Protein AF-A0A6J2TCS2-F1 (afdb_monomer)

Secondary structure (DSSP, 8-state):
----------------HHHHHHHHHHHHHHHHHHHHHHHHHHHHHHHHHHHHHHHHHHHHHHHHHHHHHHHHHHH-HHHHHHHHTTSTTHHHHHHHHHHHHHHHHHHHHT-----SHHHHHHHHHHHHTGGGGGG-HHHHS--HHHHHHHHHHHHHHHHHHHHHHHHHHHHHHHHHHHHHHHHHHHHHHHHHHHHHHHHHHHHHHHHHHHHHHHHHHHHHHHHHHHHHHHHHHHHHHHHHHHHHHHHHHHHHHHHHHHHHHHHHHHHHHHHHHHHHHHHHHHHHHHHHHHHHHHHHHHHHHHHHHHHHHHHHHHHHHHHHHHHHHHHHHHHHHHHHHHHHHHHHHHHHHHHHHHHHHHHHHHHHHHTTSS---

InterPro domains:
  IPR042815 Dynein regulatory complex protein 10 [PTHR31598] (132-373)

pLDDT: mean 81.66, std 15.64, range [31.88, 98.12]

Mean predicted aligned error: 20.58 Å

Sequence (373 aa):
MDTNIDNAPTRPVRIDESQLAIINKKKQINKLEEMRLEQIGFSSTLCTQIDCVIHVLSESIERVKISLILPKLLENPRHLKEVLKGTKYEQGVSMVNDFMRRRDIIVKEKRPPLMDHGMIKIIDYFQRNYSIYQLFPKHLLRTSKSEITKERKLHQMYRENESLKASISELRAKLRSQKVTLRWKMAAKEAYIRKYDDDLAYKKWQNNVRIQNEIEKCSRVIRTNHKASLEKQQELEKELEKSRSEYEKETKQNLIAEREARAEKNKLLLQLQSLLKKYDNSIGEKMRENLRLEDDFNEAKKQFDDFMVFYHAEEAIYNDIVVKREEEERREQQRRIVVFMMNRAARKIQKYWRKWRKDQRKKNKRLKKGKKK

Solvent-accessible surface area (backbone atoms only — not comparable to full-atom values): 20535 Å² total; per-residue (Å²): 134,87,80,90,88,86,89,82,90,78,70,83,75,76,74,47,70,67,58,58,47,51,52,53,49,50,53,51,48,51,52,51,51,50,53,48,51,51,51,50,52,51,51,50,52,49,50,53,51,50,50,52,50,52,50,52,50,53,53,47,54,43,28,48,55,26,60,71,45,45,67,65,44,65,74,41,56,67,62,47,42,65,73,29,58,94,44,100,57,37,68,58,47,53,57,50,49,57,42,50,55,51,50,55,51,34,68,75,68,70,54,79,84,71,79,61,61,65,55,52,52,48,52,50,51,46,44,76,45,24,76,59,45,72,80,43,57,71,71,73,67,64,45,73,67,60,54,53,53,52,52,52,51,50,54,48,52,49,52,52,49,53,54,49,51,52,51,52,52,50,52,52,51,53,51,51,52,50,51,52,53,49,51,52,55,49,52,54,52,50,54,53,50,51,52,52,52,50,53,50,50,51,51,52,50,53,48,49,53,52,50,51,55,50,52,51,52,52,53,50,52,52,50,52,50,49,50,53,50,51,54,49,50,53,51,50,52,52,52,50,50,51,52,50,53,51,50,53,51,50,53,53,50,50,53,50,52,52,51,50,53,51,50,52,52,52,51,52,50,54,51,49,53,52,48,50,53,51,50,53,51,51,51,53,49,51,52,53,51,50,52,49,52,50,52,53,47,52,50,52,47,49,55,48,54,59,48,48,54,54,50,52,56,50,48,53,53,52,48,53,52,49,51,54,50,53,54,50,53,51,54,51,50,51,52,52,49,51,54,49,52,53,54,50,51,52,50,52,54,52,51,53,53,54,49,54,55,52,54,55,56,54,56,64,63,66,72,75,79,78,79,95,123

Foldseek 3Di:
DDDDDDDDDDDPPPPDVVNVVVVVVVVVVVVVVVVVVVVVVVVVVVVVVVVVVVVVVVLVVLLVLLVVCVVVCLVCLPVVCVLCPPHPLNVLSVLSVVVVVVVVVCVVVVPDDDPVPSVVVSSVSCSVVSVVSVSPVVSVPPDPVVVVVVVVVVVVVVVVVVVVVVVVVVVVVVVVVVVVVVVVVVVVVVVVVVVVVVVVVVVVVVVVVVVVVVVVVVVVVVVVVVVVVVVVVVVVVVVVVVVVVVVVVVVVVVVVVVVVVVVVVVVVVVVVVVVVVVVVVVVVVVVVVVVVVVVVVVVVVVVVVVVVVVVVVVVVVVVVVVVVVVVVVVVVVVVVVVVVVVVVVVVVVVVVVVVVVVVVVVVVVVVPPPDPD

Organism: Drosophila lebanonensis (NCBI:txid7225)

Radius of gyration: 120.65 Å; Cα contacts (8 Å, |Δi|>4): 51; chains: 1; bounding box: 313×104×280 Å

Structure (mmCIF, N/CA/C/O backbone):
data_AF-A0A6J2TCS2-F1
#
_entry.id   AF-A0A6J2TCS2-F1
#
loop_
_atom_site.group_PDB
_atom_site.id
_atom_site.type_symbol
_atom_site.label_atom_id
_atom_site.label_alt_id
_atom_site.label_comp_id
_atom_site.label_asym_id
_atom_site.label_entity_id
_atom_site.label_seq_id
_atom_site.pdbx_PDB_ins_code
_atom_site.Cartn_x
_atom_site.Cartn_y
_atom_site.Cartn_z
_atom_site.occupancy
_atom_site.B_iso_or_equiv
_atom_site.auth_seq_id
_atom_site.auth_comp_id
_atom_site.auth_asym_id
_atom_site.auth_atom_id
_atom_site.pdbx_PDB_model_num
ATOM 1 N N . MET A 1 1 ? 152.027 -12.206 -157.294 1.00 38.28 1 MET A N 1
ATOM 2 C CA . MET A 1 1 ? 152.847 -12.177 -156.074 1.00 38.28 1 MET A CA 1
ATOM 3 C C . MET A 1 1 ? 151.932 -12.650 -154.963 1.00 38.28 1 MET A C 1
ATOM 5 O O . MET A 1 1 ? 150.980 -11.947 -154.661 1.00 38.28 1 MET A O 1
ATOM 9 N N . ASP A 1 2 ? 151.905 -13.963 -154.736 1.00 34.62 2 ASP A N 1
ATOM 10 C CA . ASP A 1 2 ? 152.690 -14.631 -153.670 1.00 34.62 2 ASP A CA 1
ATOM 11 C C . ASP A 1 2 ? 151.965 -14.409 -152.328 1.00 34.62 2 ASP A C 1
ATOM 13 O O . ASP A 1 2 ? 151.666 -13.274 -151.993 1.00 34.62 2 ASP A O 1
ATOM 17 N N . THR A 1 3 ? 151.552 -15.384 -151.521 1.00 37.38 3 THR A N 1
ATOM 18 C CA . THR A 1 3 ? 151.943 -16.785 -151.340 1.00 37.38 3 THR A CA 1
ATOM 19 C C . THR A 1 3 ? 150.859 -17.494 -150.518 1.00 37.38 3 THR A C 1
ATOM 21 O O . THR A 1 3 ? 150.134 -16.878 -149.741 1.00 37.38 3 THR A O 1
ATOM 24 N N . ASN A 1 4 ? 150.809 -18.810 -150.693 1.00 39.09 4 ASN A N 1
ATOM 25 C CA . ASN A 1 4 ? 150.171 -19.812 -149.838 1.00 39.09 4 ASN A CA 1
ATOM 26 C C . ASN A 1 4 ? 150.715 -19.771 -148.388 1.00 39.09 4 ASN A C 1
ATOM 28 O O . ASN A 1 4 ? 151.843 -19.315 -148.212 1.00 39.09 4 ASN A O 1
ATOM 32 N N . ILE A 1 5 ? 149.963 -20.345 -147.426 1.00 39.22 5 ILE A N 1
ATOM 33 C CA . ILE A 1 5 ? 150.394 -21.166 -146.255 1.00 39.22 5 ILE A CA 1
ATOM 34 C C . ILE A 1 5 ? 149.458 -20.996 -145.022 1.00 39.22 5 ILE A C 1
ATOM 36 O O . ILE A 1 5 ? 149.350 -19.927 -144.431 1.00 39.22 5 ILE A O 1
ATOM 40 N N . ASP A 1 6 ? 148.864 -22.139 -144.650 1.00 37.38 6 ASP A N 1
ATOM 41 C CA . ASP A 1 6 ? 148.514 -22.660 -143.314 1.00 37.38 6 ASP A CA 1
ATOM 42 C C . ASP A 1 6 ? 147.153 -22.455 -142.600 1.00 37.38 6 ASP A C 1
ATOM 44 O O . ASP A 1 6 ? 146.841 -21.435 -141.998 1.00 37.38 6 ASP A O 1
ATOM 48 N N . ASN A 1 7 ? 146.457 -23.605 -142.526 1.00 34.31 7 ASN A N 1
ATOM 49 C CA . ASN A 1 7 ? 146.008 -24.314 -141.314 1.00 34.31 7 ASN A CA 1
ATOM 50 C C . ASN A 1 7 ? 144.874 -23.731 -140.452 1.00 34.31 7 ASN A C 1
ATOM 52 O O . ASN A 1 7 ? 145.098 -22.966 -139.524 1.00 34.31 7 ASN A O 1
ATOM 56 N N . ALA A 1 8 ? 143.671 -24.298 -140.598 1.00 34.56 8 ALA A N 1
ATOM 57 C CA . ALA A 1 8 ? 143.156 -25.364 -139.715 1.00 34.56 8 ALA A CA 1
ATOM 58 C C . ALA A 1 8 ? 141.609 -25.363 -139.667 1.00 34.56 8 ALA A C 1
ATOM 60 O O . ALA A 1 8 ? 140.982 -24.305 -139.620 1.00 34.56 8 ALA A O 1
ATOM 61 N N . PRO A 1 9 ? 140.965 -26.544 -139.655 1.00 39.66 9 PRO A N 1
ATOM 62 C CA . PRO A 1 9 ? 139.519 -26.675 -139.737 1.00 39.66 9 PRO A CA 1
ATOM 63 C C . PRO A 1 9 ? 138.885 -26.591 -138.343 1.00 39.66 9 PRO A C 1
ATOM 65 O O . PRO A 1 9 ? 138.974 -27.536 -137.561 1.00 39.66 9 PRO A O 1
ATOM 68 N N . THR A 1 10 ? 138.160 -25.518 -138.034 1.00 40.69 10 THR A N 1
ATOM 69 C CA . THR A 1 10 ? 137.244 -25.521 -136.883 1.00 40.69 10 THR A CA 1
ATOM 70 C C . THR A 1 10 ? 135.839 -25.803 -137.378 1.00 40.69 10 THR A C 1
ATOM 72 O O . THR A 1 10 ? 135.142 -24.939 -137.905 1.00 40.69 10 THR A O 1
ATOM 75 N N . ARG A 1 11 ? 135.470 -27.081 -137.231 1.00 37.56 11 ARG A N 1
ATOM 76 C CA . ARG A 1 11 ? 134.112 -27.627 -137.304 1.00 37.56 11 ARG A CA 1
ATOM 77 C C . ARG A 1 11 ? 133.047 -26.566 -136.987 1.00 37.56 11 ARG A C 1
ATOM 79 O O . ARG A 1 11 ? 133.141 -25.960 -135.917 1.00 37.56 11 ARG A O 1
ATOM 86 N N . PRO A 1 12 ? 131.975 -26.439 -137.793 1.00 42.00 12 PRO A N 1
ATOM 87 C CA . PRO A 1 12 ? 130.740 -25.875 -137.279 1.00 42.00 12 PRO A CA 1
ATOM 88 C C . PRO A 1 12 ? 130.348 -26.739 -136.082 1.00 42.00 12 PRO A C 1
ATOM 90 O O . PRO A 1 12 ? 130.055 -27.930 -136.219 1.00 42.00 12 PRO A O 1
ATOM 93 N N . VAL A 1 13 ? 130.459 -26.158 -134.888 1.00 44.19 13 VAL A N 1
ATOM 94 C CA . VAL A 1 13 ? 129.956 -26.754 -133.660 1.00 44.19 13 VAL A CA 1
ATOM 95 C C . VAL A 1 13 ? 128.488 -27.023 -133.940 1.00 44.19 13 VAL A C 1
ATOM 97 O O . VAL A 1 13 ? 127.697 -26.091 -134.066 1.00 44.19 13 VAL A O 1
ATOM 100 N N . ARG A 1 14 ? 128.151 -28.307 -134.123 1.00 43.56 14 ARG A N 1
ATOM 101 C CA . ARG A 1 14 ? 126.788 -28.814 -133.996 1.00 43.56 14 ARG A CA 1
ATOM 102 C C . ARG A 1 14 ? 126.303 -28.262 -132.665 1.00 43.56 14 ARG A C 1
ATOM 104 O O . ARG A 1 14 ? 126.691 -28.763 -131.612 1.00 43.56 14 ARG A O 1
ATOM 111 N N . ILE A 1 15 ? 125.526 -27.184 -132.718 1.00 45.22 15 ILE A N 1
ATOM 112 C CA . ILE A 1 15 ? 124.639 -26.833 -131.626 1.00 45.22 15 ILE A CA 1
ATOM 113 C C . ILE A 1 15 ? 123.673 -28.006 -131.607 1.00 45.22 15 ILE A C 1
ATOM 115 O O . ILE A 1 15 ? 122.798 -28.126 -132.459 1.00 45.22 15 ILE A O 1
ATOM 119 N N . ASP A 1 16 ? 123.984 -28.940 -130.719 1.00 52.41 16 ASP A N 1
ATOM 120 C CA . ASP A 1 16 ? 123.183 -30.097 -130.380 1.00 52.41 16 ASP A CA 1
ATOM 121 C C . ASP A 1 16 ? 121.724 -29.630 -130.246 1.00 52.41 16 ASP A C 1
ATOM 123 O O . ASP A 1 16 ? 121.475 -28.592 -129.625 1.00 52.41 16 ASP A O 1
ATOM 127 N N . GLU A 1 17 ? 120.757 -30.319 -130.862 1.00 56.66 17 GLU A N 1
ATOM 128 C CA . GLU A 1 17 ? 119.333 -29.919 -130.829 1.00 56.66 17 GLU A CA 1
ATOM 129 C C . GLU A 1 17 ? 118.846 -29.665 -129.388 1.00 56.66 17 GLU A C 1
ATOM 131 O O . GLU A 1 17 ? 117.967 -28.835 -129.152 1.00 56.66 17 GLU A O 1
ATOM 136 N N . SER A 1 18 ? 119.503 -30.300 -128.412 1.00 60.34 18 SER A N 1
ATOM 137 C CA . SER A 1 18 ? 119.367 -30.064 -126.976 1.00 60.34 18 SER A CA 1
ATOM 138 C C . SER A 1 18 ? 119.639 -28.606 -126.552 1.00 60.34 18 SER A C 1
ATOM 140 O O . SER A 1 18 ? 118.842 -28.020 -125.820 1.00 60.34 18 SER A O 1
ATOM 142 N N . GLN A 1 19 ? 120.710 -27.972 -127.035 1.00 58.16 19 GLN A N 1
ATOM 143 C CA . GLN A 1 19 ? 121.116 -26.601 -126.693 1.00 58.16 19 GLN A CA 1
ATOM 144 C C . GLN A 1 19 ? 120.183 -25.558 -127.329 1.00 58.16 19 GLN A C 1
ATOM 146 O O . GLN A 1 19 ? 119.772 -24.604 -126.662 1.00 58.16 19 GLN A O 1
ATOM 151 N N . LEU A 1 20 ? 119.773 -25.764 -128.588 1.00 59.03 20 LEU A N 1
ATOM 152 C CA . LEU A 1 20 ? 118.809 -24.885 -129.266 1.00 59.03 20 LEU A CA 1
ATOM 153 C C . LEU A 1 20 ? 117.414 -24.984 -128.620 1.00 59.03 20 LEU A C 1
ATOM 155 O O . LEU A 1 20 ? 116.731 -23.970 -128.444 1.00 59.03 20 LEU A O 1
ATOM 159 N N . ALA A 1 21 ? 117.018 -26.188 -128.188 1.00 61.88 21 ALA A N 1
ATOM 160 C CA . ALA A 1 21 ? 115.795 -26.411 -127.425 1.00 61.88 21 ALA A CA 1
ATOM 161 C C . ALA A 1 21 ? 115.840 -25.728 -126.050 1.00 61.88 21 ALA A C 1
ATOM 163 O O . ALA A 1 21 ? 114.853 -25.112 -125.657 1.00 61.88 21 ALA A O 1
ATOM 164 N N . ILE A 1 22 ? 116.973 -25.758 -125.336 1.00 69.06 22 ILE A N 1
ATOM 165 C CA . ILE A 1 22 ? 117.128 -25.068 -124.042 1.00 69.06 22 ILE A CA 1
ATOM 166 C C . ILE A 1 22 ? 117.019 -23.546 -124.205 1.00 69.06 22 ILE A C 1
ATOM 168 O O . ILE A 1 22 ? 116.343 -22.899 -123.403 1.00 69.06 22 ILE A O 1
ATOM 172 N N . ILE A 1 23 ? 117.627 -22.967 -125.247 1.00 67.06 23 ILE A N 1
ATOM 173 C CA . ILE A 1 23 ? 117.547 -21.522 -125.519 1.00 67.06 23 ILE A CA 1
ATOM 174 C C . ILE A 1 23 ? 116.112 -21.114 -125.879 1.00 67.06 23 ILE A C 1
ATOM 176 O O . ILE A 1 23 ? 115.595 -20.151 -125.309 1.00 67.06 23 ILE A O 1
ATOM 180 N N . ASN A 1 24 ? 115.432 -21.860 -126.756 1.00 67.50 24 ASN A N 1
ATOM 181 C CA . ASN A 1 24 ? 114.032 -21.583 -127.097 1.00 67.50 24 ASN A CA 1
ATOM 182 C C . ASN A 1 24 ? 113.097 -21.760 -125.897 1.00 67.50 24 ASN A C 1
ATOM 184 O O . ASN A 1 24 ? 112.219 -20.924 -125.687 1.00 67.50 24 ASN A O 1
ATOM 188 N N . LYS A 1 25 ? 113.325 -22.781 -125.063 1.00 71.44 25 LYS A N 1
ATOM 189 C CA . LYS A 1 25 ? 112.551 -23.015 -123.839 1.00 71.44 25 LYS A CA 1
ATOM 190 C C . LYS A 1 25 ? 112.771 -21.896 -122.820 1.00 71.44 25 LYS A C 1
ATOM 192 O O . LYS A 1 25 ? 111.797 -21.408 -122.263 1.00 71.44 25 LYS A O 1
ATOM 197 N N . LYS A 1 26 ? 114.006 -21.402 -122.647 1.00 69.94 26 LYS A N 1
ATOM 198 C CA . LYS A 1 26 ? 114.293 -20.200 -121.838 1.00 69.94 26 LYS A CA 1
ATOM 199 C C . LYS A 1 26 ? 113.588 -18.957 -122.379 1.00 69.94 26 LYS A C 1
ATOM 201 O O . LYS A 1 26 ? 113.020 -18.200 -121.604 1.00 69.94 26 LYS A O 1
ATOM 206 N N . LYS A 1 27 ? 113.577 -18.757 -123.699 1.00 69.81 27 LYS A N 1
ATOM 207 C CA . LYS A 1 27 ? 112.903 -17.610 -124.328 1.00 69.81 27 LYS A CA 1
ATOM 208 C C . LYS A 1 27 ? 111.380 -17.679 -124.162 1.00 69.81 27 LYS A C 1
ATOM 210 O O . LYS A 1 27 ? 110.745 -16.658 -123.919 1.00 69.81 27 LYS A O 1
ATOM 215 N N . GLN A 1 28 ? 110.804 -18.879 -124.243 1.00 73.19 28 GLN A N 1
ATOM 216 C CA . GLN A 1 28 ? 109.388 -19.130 -123.959 1.00 73.19 28 GLN A CA 1
ATOM 217 C C . GLN A 1 28 ? 109.043 -18.919 -122.486 1.00 73.19 28 GLN A C 1
ATOM 219 O O . GLN A 1 28 ? 108.016 -18.311 -122.207 1.00 73.19 28 GLN A O 1
ATOM 224 N N . ILE A 1 29 ? 109.893 -19.381 -121.562 1.00 73.25 29 ILE A N 1
ATOM 225 C CA . ILE A 1 29 ? 109.715 -19.175 -120.119 1.00 73.25 29 ILE A CA 1
ATOM 226 C C . ILE A 1 29 ? 109.760 -17.682 -119.793 1.00 73.25 29 ILE A C 1
ATOM 228 O O . ILE A 1 29 ? 108.823 -17.194 -119.175 1.00 73.25 29 ILE A O 1
ATOM 232 N N . ASN A 1 30 ? 110.753 -16.942 -120.297 1.00 72.38 30 ASN A N 1
ATOM 233 C CA . ASN A 1 30 ? 110.825 -15.494 -120.085 1.00 72.38 30 ASN A CA 1
ATOM 234 C C . ASN A 1 30 ? 109.586 -14.780 -120.638 1.00 72.38 30 ASN A C 1
ATOM 236 O O . ASN A 1 30 ? 109.021 -13.940 -119.955 1.00 72.38 30 ASN A O 1
ATOM 240 N N . LYS A 1 31 ? 109.106 -15.155 -121.832 1.00 73.06 31 LYS A N 1
ATOM 241 C CA . LYS A 1 31 ? 107.892 -14.563 -122.418 1.00 73.06 31 LYS A CA 1
ATOM 242 C C . LYS A 1 31 ? 106.623 -14.899 -121.619 1.00 73.06 31 LYS A C 1
ATOM 244 O O . LYS A 1 31 ? 105.722 -14.076 -121.517 1.00 73.06 31 LYS A O 1
ATOM 249 N N . LEU A 1 32 ? 106.540 -16.105 -121.054 1.00 70.69 32 LEU A N 1
ATOM 250 C CA . LEU A 1 32 ? 105.459 -16.514 -120.150 1.00 70.69 32 LEU A CA 1
ATOM 251 C C . LEU A 1 32 ? 105.514 -15.769 -118.815 1.00 70.69 32 LEU A C 1
ATOM 253 O O . LEU A 1 32 ? 104.467 -15.386 -118.302 1.00 70.69 32 LEU A O 1
ATOM 257 N N . GLU A 1 33 ? 106.706 -15.551 -118.262 1.00 71.12 33 GLU A N 1
ATOM 258 C CA . GLU A 1 33 ? 106.898 -14.752 -117.050 1.00 71.12 33 GLU A CA 1
ATOM 259 C C . GLU A 1 33 ? 106.541 -13.282 -117.281 1.00 71.12 33 GLU A C 1
ATOM 261 O O . GLU A 1 33 ? 105.854 -12.700 -116.447 1.00 71.12 33 GLU A O 1
ATOM 266 N N . GLU A 1 34 ? 106.902 -12.715 -118.433 1.00 67.75 34 GLU A N 1
ATOM 267 C CA . GLU A 1 34 ? 106.546 -11.348 -118.833 1.00 67.75 34 GLU A CA 1
ATOM 268 C C . GLU A 1 34 ? 105.023 -11.183 -118.975 1.00 67.75 34 GLU A C 1
ATOM 270 O O . GLU A 1 34 ? 104.438 -10.316 -118.330 1.00 67.75 34 GLU A O 1
ATOM 275 N N . MET A 1 35 ? 104.346 -12.093 -119.694 1.00 67.25 35 MET A N 1
ATOM 276 C CA . MET A 1 35 ? 102.876 -12.097 -119.792 1.00 67.25 35 MET A CA 1
ATOM 277 C C . MET A 1 35 ? 102.200 -12.281 -118.427 1.00 67.25 35 MET A C 1
ATOM 279 O O . MET A 1 35 ? 101.152 -11.693 -118.164 1.00 67.25 35 MET A O 1
ATOM 283 N N . ARG A 1 36 ? 102.779 -13.096 -117.537 1.00 66.06 36 ARG A N 1
ATOM 284 C CA . ARG A 1 36 ? 102.243 -13.314 -116.188 1.00 66.06 36 ARG A CA 1
ATOM 285 C C . ARG A 1 36 ? 102.426 -12.075 -115.306 1.00 66.06 36 ARG A C 1
ATOM 287 O O . ARG A 1 36 ? 101.512 -11.743 -114.557 1.00 66.06 36 ARG A O 1
ATOM 294 N N . LEU A 1 37 ? 103.558 -11.378 -115.410 1.00 64.31 37 LEU A N 1
ATOM 295 C CA . LEU A 1 37 ? 103.813 -10.095 -114.744 1.00 64.31 37 LEU A CA 1
ATOM 296 C C . LEU A 1 37 ? 102.866 -8.997 -115.248 1.00 64.31 37 LEU A C 1
ATOM 298 O O . LEU A 1 37 ? 102.300 -8.272 -114.431 1.00 64.31 37 LEU A O 1
ATOM 302 N N . GLU A 1 38 ? 102.611 -8.925 -116.556 1.00 64.75 38 GLU A N 1
ATOM 303 C CA . GLU A 1 38 ? 101.620 -8.010 -117.140 1.00 64.75 38 GLU A CA 1
ATOM 304 C C . GLU A 1 38 ? 100.191 -8.333 -116.681 1.00 64.75 38 GLU A C 1
ATOM 306 O O . GLU A 1 38 ? 99.438 -7.432 -116.314 1.00 64.75 38 GLU A O 1
ATOM 311 N N . GLN A 1 39 ? 99.815 -9.614 -116.619 1.00 63.88 39 GLN A N 1
ATOM 312 C CA . GLN A 1 39 ? 98.493 -10.043 -116.154 1.00 63.88 39 GLN A CA 1
ATOM 313 C C . GLN A 1 39 ? 98.288 -9.776 -114.653 1.00 63.88 39 GLN A C 1
ATOM 315 O O . GLN A 1 39 ? 97.198 -9.381 -114.235 1.00 63.88 39 GLN A O 1
ATOM 320 N N . ILE A 1 40 ? 99.340 -9.925 -113.839 1.00 63.78 40 ILE A N 1
ATOM 321 C CA . ILE A 1 40 ? 99.340 -9.541 -112.419 1.00 63.78 40 ILE A CA 1
ATOM 322 C C . ILE A 1 40 ? 99.253 -8.012 -112.274 1.00 63.78 40 ILE A C 1
ATOM 324 O O . ILE A 1 40 ? 98.509 -7.534 -111.418 1.00 63.78 40 ILE A O 1
ATOM 328 N N . GLY A 1 41 ? 99.933 -7.240 -113.130 1.00 59.91 41 GLY A N 1
ATOM 329 C CA . GLY A 1 41 ? 99.823 -5.777 -113.187 1.00 59.91 41 GLY A CA 1
ATOM 330 C C . GLY A 1 41 ? 98.435 -5.281 -113.621 1.00 59.91 41 GLY A C 1
ATOM 331 O O . GLY A 1 41 ? 97.907 -4.313 -113.074 1.00 59.91 41 GLY A O 1
ATOM 332 N N . PHE A 1 42 ? 97.785 -5.978 -114.552 1.00 63.47 42 PHE A N 1
ATOM 333 C CA . PHE A 1 42 ? 96.411 -5.686 -114.964 1.00 63.47 42 PHE A CA 1
ATOM 334 C C . PHE A 1 42 ? 95.389 -6.063 -113.876 1.00 63.47 42 PHE A C 1
ATOM 336 O O . PHE A 1 42 ? 94.448 -5.321 -113.603 1.00 63.47 42 PHE A O 1
ATOM 343 N N . SER A 1 43 ? 95.591 -7.189 -113.186 1.00 68.44 43 SER A N 1
ATOM 344 C CA . SER A 1 43 ? 94.721 -7.596 -112.077 1.00 68.44 43 SER A CA 1
ATOM 345 C C . SER A 1 43 ? 94.873 -6.690 -110.854 1.00 68.44 43 SER A C 1
ATOM 347 O O . SER A 1 43 ? 93.882 -6.421 -110.177 1.00 68.44 43 SER A O 1
ATOM 349 N N . SER A 1 44 ? 96.084 -6.214 -110.552 1.00 69.38 44 SER A N 1
ATOM 350 C CA . SER A 1 44 ? 96.308 -5.291 -109.436 1.00 69.38 44 SER A CA 1
ATOM 351 C C . SER A 1 44 ? 95.692 -3.922 -109.719 1.00 69.38 44 SER A C 1
ATOM 353 O O . SER A 1 44 ? 95.021 -3.366 -108.851 1.00 69.38 44 SER A O 1
ATOM 355 N N . THR A 1 45 ? 95.810 -3.414 -110.947 1.00 71.69 45 THR A N 1
ATOM 356 C CA . THR A 1 45 ? 95.151 -2.164 -111.357 1.00 71.69 45 THR A CA 1
ATOM 357 C C . THR A 1 45 ? 93.625 -2.280 -111.326 1.00 71.69 45 THR A C 1
ATOM 359 O O . THR A 1 45 ? 92.975 -1.372 -110.810 1.00 71.69 45 THR A O 1
ATOM 362 N N . LEU A 1 46 ? 93.047 -3.408 -111.755 1.00 71.38 46 LEU A N 1
ATOM 363 C CA . LEU A 1 46 ? 91.605 -3.665 -111.646 1.00 71.38 46 LEU A CA 1
ATOM 364 C C . LEU A 1 46 ? 91.126 -3.739 -110.183 1.00 71.38 46 LEU A C 1
ATOM 366 O O . LEU A 1 46 ? 90.122 -3.117 -109.843 1.00 71.38 46 LEU A O 1
ATOM 370 N N . CYS A 1 47 ? 91.846 -4.445 -109.300 1.00 76.06 47 CYS A N 1
ATOM 371 C CA . CYS A 1 47 ? 91.528 -4.470 -107.865 1.00 76.06 47 CYS A CA 1
ATOM 372 C C . CYS A 1 47 ? 91.568 -3.064 -107.259 1.00 76.06 47 CYS A C 1
ATOM 374 O O . CYS A 1 47 ? 90.636 -2.669 -106.567 1.00 76.06 47 CYS A O 1
ATOM 376 N N . THR A 1 48 ? 92.592 -2.276 -107.598 1.00 78.00 48 THR A N 1
ATOM 377 C CA . THR A 1 48 ? 92.713 -0.892 -107.114 1.00 78.00 48 THR A CA 1
ATOM 378 C C . THR A 1 48 ? 91.535 -0.035 -107.593 1.00 78.00 48 THR A C 1
ATOM 380 O O . THR A 1 48 ? 90.991 0.757 -106.829 1.00 78.00 48 THR A O 1
ATOM 383 N N . GLN A 1 49 ? 91.084 -0.219 -108.839 1.00 76.19 49 GLN A N 1
ATOM 384 C CA . GLN A 1 49 ? 89.911 0.476 -109.380 1.00 76.19 49 GLN A CA 1
ATOM 385 C C . GLN A 1 49 ? 88.608 0.072 -108.674 1.00 76.19 49 GLN A C 1
ATOM 387 O O . GLN A 1 49 ? 87.799 0.944 -108.355 1.00 76.19 49 GLN A O 1
ATOM 392 N N . ILE A 1 50 ? 88.402 -1.221 -108.397 1.00 80.25 50 ILE A N 1
ATOM 393 C CA . ILE A 1 50 ? 87.229 -1.714 -107.656 1.00 80.25 50 ILE A CA 1
ATOM 394 C C . ILE A 1 50 ? 87.228 -1.165 -106.226 1.00 80.25 50 ILE A C 1
ATOM 396 O O . ILE A 1 50 ? 86.195 -0.674 -105.769 1.00 80.25 50 ILE A O 1
ATOM 400 N N . ASP A 1 51 ? 88.376 -1.171 -105.550 1.00 79.94 51 ASP A N 1
ATOM 401 C CA . ASP A 1 51 ? 88.514 -0.615 -104.203 1.00 79.94 51 ASP A CA 1
ATOM 402 C C . ASP A 1 51 ? 88.213 0.889 -104.185 1.00 79.94 51 ASP A C 1
ATOM 404 O O . ASP A 1 51 ? 87.487 1.362 -103.306 1.00 79.94 51 ASP A O 1
ATOM 408 N N . CYS A 1 52 ? 88.665 1.643 -105.195 1.00 78.50 52 CYS A N 1
ATOM 409 C CA . CYS A 1 52 ? 88.290 3.049 -105.354 1.00 78.50 52 CYS A CA 1
ATOM 410 C C . CYS A 1 52 ? 86.768 3.230 -105.503 1.00 78.50 52 CYS A C 1
ATOM 412 O O . CYS A 1 52 ? 86.194 4.113 -104.863 1.00 78.50 52 CYS A O 1
ATOM 414 N N . VAL A 1 53 ? 86.094 2.395 -106.305 1.00 81.50 53 VAL A N 1
ATOM 415 C CA . VAL A 1 53 ? 84.632 2.465 -106.493 1.00 81.50 53 VAL A CA 1
ATOM 416 C C . VAL A 1 53 ? 83.883 2.106 -105.207 1.00 81.50 53 VAL A C 1
ATOM 418 O O . VAL A 1 53 ? 82.955 2.818 -104.823 1.00 81.50 53 VAL A O 1
ATOM 421 N N . ILE A 1 54 ? 84.290 1.047 -104.502 1.00 81.38 54 ILE A N 1
ATOM 422 C CA . ILE A 1 54 ? 83.689 0.647 -103.219 1.00 81.38 54 ILE A CA 1
ATOM 423 C C . ILE A 1 54 ? 83.879 1.743 -102.168 1.00 81.38 54 ILE A C 1
ATOM 425 O O . ILE A 1 54 ? 82.950 2.029 -101.405 1.00 81.38 54 ILE A O 1
ATOM 429 N N . HIS A 1 55 ? 85.048 2.386 -102.141 1.00 81.56 55 HIS A N 1
ATOM 430 C CA . HIS A 1 55 ? 85.319 3.493 -101.232 1.00 81.56 55 HIS A CA 1
ATOM 431 C C . HIS A 1 55 ? 84.393 4.684 -101.510 1.00 81.56 55 HIS A C 1
ATOM 433 O O . HIS A 1 55 ? 83.728 5.171 -100.594 1.00 81.56 55 HIS A O 1
ATOM 439 N N . VAL A 1 56 ? 84.252 5.080 -102.780 1.00 81.62 56 VAL A N 1
ATOM 440 C CA . VAL A 1 56 ? 83.345 6.163 -103.201 1.00 81.62 56 VAL A CA 1
ATOM 441 C C . VAL A 1 56 ? 81.883 5.830 -102.876 1.00 81.62 56 VAL A C 1
ATOM 443 O O . VAL A 1 56 ? 81.142 6.696 -102.406 1.00 81.62 56 VAL A O 1
ATOM 446 N N . LEU A 1 57 ? 81.447 4.582 -103.081 1.00 82.88 57 LEU A N 1
ATOM 447 C CA . LEU A 1 57 ? 80.087 4.141 -102.743 1.00 82.88 57 LEU A CA 1
ATOM 448 C C . LEU A 1 57 ? 79.837 4.150 -101.231 1.00 82.88 57 LEU A C 1
ATOM 450 O O . LEU A 1 57 ? 78.782 4.606 -100.787 1.00 82.88 57 LEU A O 1
ATOM 454 N N . SER A 1 58 ? 80.804 3.690 -100.439 1.00 82.00 58 SER A N 1
ATOM 455 C CA . SER A 1 58 ? 80.710 3.686 -98.976 1.00 82.00 58 SER A CA 1
ATOM 456 C C . SER A 1 58 ? 80.621 5.111 -98.431 1.00 82.00 58 SER A C 1
ATOM 458 O O . SER A 1 58 ? 79.714 5.418 -97.656 1.00 82.00 58 SER A O 1
ATOM 460 N N . GLU A 1 59 ? 81.479 6.009 -98.918 1.00 81.12 59 GLU A N 1
ATOM 461 C CA . GLU A 1 59 ? 81.441 7.428 -98.564 1.00 81.12 59 GLU A CA 1
ATOM 462 C C . GLU A 1 59 ? 80.111 8.079 -98.981 1.00 81.12 59 GLU A C 1
ATOM 464 O O . GLU A 1 59 ? 79.506 8.837 -98.219 1.00 81.12 59 GLU A O 1
ATOM 469 N N . SER A 1 60 ? 79.590 7.733 -100.162 1.00 80.56 60 SER A N 1
ATOM 470 C CA . SER A 1 60 ? 78.297 8.229 -100.648 1.00 80.56 60 SER A CA 1
ATOM 471 C C . SER A 1 60 ? 77.135 7.789 -99.754 1.00 80.56 60 SER A C 1
ATOM 473 O O . SER A 1 60 ? 76.273 8.604 -99.426 1.00 80.56 60 SER A O 1
ATOM 475 N N . ILE A 1 61 ? 77.120 6.534 -99.293 1.00 82.50 61 ILE A N 1
ATOM 476 C CA . ILE A 1 61 ? 76.103 6.027 -98.356 1.00 82.50 61 ILE A CA 1
ATOM 477 C C . ILE A 1 61 ? 76.143 6.806 -97.037 1.00 82.50 61 ILE A C 1
ATOM 479 O O . ILE A 1 61 ? 75.096 7.148 -96.480 1.00 82.50 61 ILE A O 1
ATOM 483 N N . GLU A 1 62 ? 77.332 7.110 -96.522 1.00 82.94 62 GLU A N 1
ATOM 484 C CA . GLU A 1 62 ? 77.483 7.871 -95.280 1.00 82.94 62 GLU A CA 1
ATO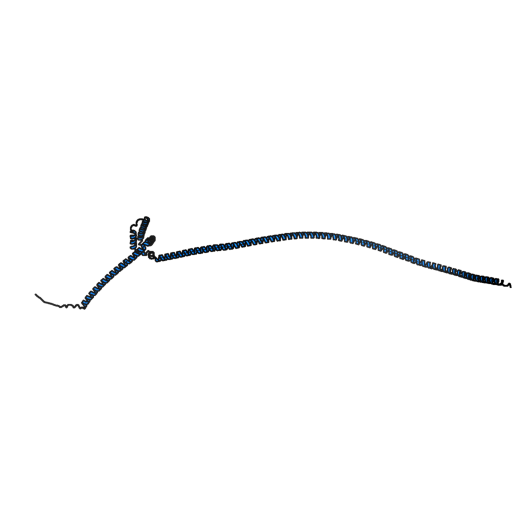M 485 C C . GLU A 1 62 ? 77.049 9.331 -95.424 1.00 82.94 62 GLU A C 1
ATOM 487 O O . GLU A 1 62 ? 76.336 9.851 -94.557 1.00 82.94 62 GLU A O 1
ATOM 492 N N . ARG A 1 63 ? 77.375 9.964 -96.555 1.00 82.56 63 ARG A N 1
ATOM 493 C CA . ARG A 1 63 ? 76.876 11.299 -96.916 1.00 82.56 63 ARG A CA 1
ATOM 494 C C . ARG A 1 63 ? 75.347 11.321 -97.030 1.00 82.56 63 ARG A C 1
ATOM 496 O O . ARG A 1 63 ? 74.708 12.249 -96.539 1.00 82.56 63 ARG A O 1
ATOM 503 N N . VAL A 1 64 ? 74.735 10.276 -97.590 1.00 82.50 64 VAL A N 1
ATOM 504 C CA . VAL A 1 64 ? 73.268 10.146 -97.650 1.00 82.50 64 VAL A CA 1
ATOM 505 C C . VAL A 1 64 ? 72.662 9.999 -96.250 1.00 82.50 64 VAL A C 1
ATOM 507 O O . VAL A 1 64 ? 71.667 10.659 -95.949 1.00 82.50 64 VAL A O 1
ATOM 510 N N . LYS A 1 65 ? 73.265 9.203 -95.355 1.00 80.31 65 LYS A N 1
ATOM 511 C CA . LYS A 1 65 ? 72.783 9.048 -93.966 1.00 80.31 65 LYS A CA 1
ATOM 512 C C . LYS A 1 65 ? 72.744 10.381 -93.219 1.00 80.31 65 LYS A C 1
ATOM 514 O O . LYS A 1 65 ? 71.727 10.686 -92.594 1.00 80.31 65 LYS A O 1
ATOM 519 N N . ILE A 1 66 ? 73.811 11.183 -93.291 1.00 82.31 66 ILE A N 1
ATOM 520 C CA . ILE A 1 66 ? 73.819 12.500 -92.637 1.00 82.31 66 ILE A CA 1
ATOM 521 C C . ILE A 1 66 ? 72.812 13.450 -93.297 1.00 82.31 66 ILE A C 1
ATOM 523 O O . ILE A 1 66 ? 72.074 14.125 -92.582 1.00 82.31 66 ILE A O 1
ATOM 527 N N . SER A 1 67 ? 72.687 13.441 -94.629 1.00 80.88 67 SER A N 1
ATOM 528 C CA . SER A 1 67 ? 71.700 14.255 -95.352 1.00 80.88 67 SER A CA 1
ATOM 529 C C . SER A 1 67 ? 70.252 13.918 -94.985 1.00 80.88 67 SER A C 1
ATOM 531 O O . SER A 1 67 ? 69.430 14.825 -94.900 1.00 80.88 67 SER A O 1
ATOM 533 N N . LEU A 1 68 ? 69.932 12.650 -94.710 1.00 79.38 68 LEU A N 1
ATOM 534 C CA . LEU A 1 68 ? 68.592 12.234 -94.275 1.00 79.38 68 LEU A CA 1
ATOM 535 C C . LEU A 1 68 ? 68.269 12.664 -92.837 1.00 79.38 68 LEU A C 1
ATOM 537 O O . LEU A 1 68 ? 67.108 12.906 -92.503 1.00 79.38 68 LEU A O 1
ATOM 541 N N . ILE A 1 69 ? 69.280 12.747 -91.971 1.00 80.56 69 ILE A N 1
ATOM 542 C CA . ILE A 1 69 ? 69.110 13.146 -90.569 1.00 80.56 69 ILE A CA 1
ATOM 543 C C . ILE A 1 69 ? 69.156 14.675 -90.418 1.00 80.56 69 ILE A C 1
ATOM 545 O O . ILE A 1 69 ? 68.504 15.214 -89.523 1.00 80.56 69 ILE A O 1
ATOM 549 N N . LEU A 1 70 ? 69.854 15.385 -91.312 1.00 78.50 70 LEU A N 1
ATOM 550 C CA . LEU A 1 70 ? 70.071 16.833 -91.258 1.00 78.50 70 LEU A CA 1
ATOM 551 C C . LEU A 1 70 ? 68.780 17.658 -91.062 1.00 78.50 70 LEU A C 1
ATOM 553 O O . LEU A 1 70 ? 68.776 18.481 -90.148 1.00 78.50 70 LEU A O 1
ATOM 557 N N . PRO A 1 71 ? 67.662 17.426 -91.784 1.00 77.50 71 PRO A N 1
ATOM 558 C CA . PRO A 1 71 ? 66.414 18.154 -91.535 1.00 77.50 71 PRO A CA 1
ATOM 559 C C . PRO A 1 71 ? 65.915 18.017 -90.088 1.00 77.50 71 PRO A C 1
ATOM 561 O O . PRO A 1 71 ? 65.540 19.007 -89.465 1.00 77.50 71 PRO A O 1
ATOM 564 N N . LYS A 1 72 ? 66.003 16.811 -89.510 1.00 74.44 72 LYS A N 1
ATOM 565 C CA . LYS A 1 72 ? 65.572 16.525 -88.129 1.00 74.44 72 LYS A CA 1
ATOM 566 C C . LYS A 1 72 ? 66.501 17.141 -87.081 1.00 74.44 72 LYS A C 1
ATOM 568 O O . LYS A 1 72 ? 66.061 17.461 -85.979 1.00 74.44 72 LYS A O 1
ATOM 573 N N . LEU A 1 73 ? 67.786 17.309 -87.402 1.00 75.56 73 LEU A N 1
ATOM 574 C CA . LEU A 1 73 ? 68.730 18.025 -86.535 1.00 75.56 73 LEU A CA 1
ATOM 575 C C . LEU A 1 73 ? 68.434 19.527 -86.511 1.00 75.56 73 LEU A C 1
ATOM 577 O O . LEU A 1 73 ? 68.561 20.164 -85.466 1.00 75.56 73 LEU A O 1
ATOM 581 N N . LEU A 1 74 ? 68.003 20.082 -87.646 1.00 74.25 74 LEU A N 1
ATOM 582 C CA . LEU A 1 74 ? 67.641 21.494 -87.776 1.00 74.25 74 LEU A CA 1
ATOM 583 C C . LEU A 1 74 ? 66.298 21.842 -87.109 1.00 74.25 74 LEU A C 1
ATOM 585 O O . LEU A 1 74 ? 66.096 23.002 -86.755 1.00 74.25 74 LEU A O 1
ATOM 589 N N . GLU A 1 75 ? 65.410 20.867 -86.876 1.00 76.25 75 GLU A N 1
ATOM 590 C CA . GLU A 1 75 ? 64.184 21.052 -86.076 1.00 76.25 75 GLU A CA 1
ATOM 591 C C . GLU A 1 75 ? 64.487 21.355 -84.599 1.00 76.25 75 GLU A C 1
ATOM 593 O O . GLU A 1 75 ? 63.772 22.131 -83.969 1.00 76.25 75 GLU A O 1
ATOM 598 N N . ASN A 1 76 ? 65.564 20.783 -84.043 1.00 76.12 76 ASN A N 1
ATOM 599 C CA . ASN A 1 76 ? 65.935 20.929 -82.632 1.00 76.12 76 ASN A CA 1
ATOM 600 C C . ASN A 1 76 ? 67.388 21.422 -82.461 1.00 76.12 76 ASN A C 1
ATOM 602 O O . ASN A 1 76 ? 68.247 20.683 -81.966 1.00 76.12 76 ASN A O 1
ATOM 606 N N . PRO A 1 77 ? 67.678 22.700 -82.778 1.00 71.81 77 PRO A N 1
ATOM 607 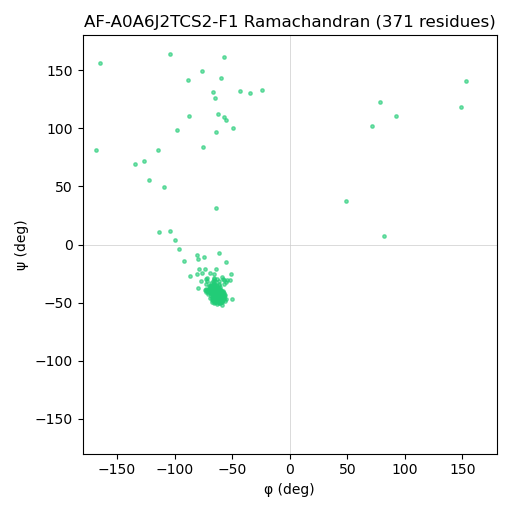C CA . PRO A 1 77 ? 69.040 23.247 -82.755 1.00 71.81 77 PRO A CA 1
ATOM 608 C C . PRO A 1 77 ? 69.676 23.267 -81.353 1.00 71.81 77 PRO A C 1
ATOM 610 O O . PRO A 1 77 ? 70.899 23.286 -81.224 1.00 71.81 77 PRO A O 1
ATOM 613 N N . ARG A 1 78 ? 68.865 23.225 -80.284 1.00 74.19 78 ARG A N 1
ATOM 614 C CA . ARG A 1 78 ? 69.348 23.133 -78.894 1.00 74.19 78 ARG A CA 1
ATOM 615 C C . ARG A 1 78 ? 70.009 21.785 -78.606 1.00 74.19 78 ARG A C 1
ATOM 617 O O . ARG A 1 78 ? 71.114 21.759 -78.078 1.00 74.19 78 ARG A O 1
ATOM 624 N N . HIS A 1 79 ? 69.369 20.693 -79.023 1.00 75.12 79 HIS A N 1
ATOM 625 C CA . HIS A 1 79 ? 69.910 19.347 -78.853 1.00 75.12 79 HIS A CA 1
ATOM 626 C C . HIS A 1 79 ? 71.172 19.146 -79.705 1.00 75.12 79 HIS A C 1
ATOM 628 O O . HIS A 1 79 ? 72.158 18.582 -79.240 1.00 75.12 79 HIS A O 1
ATOM 634 N N . LEU A 1 80 ? 71.180 19.697 -80.924 1.00 76.50 80 LEU A N 1
ATOM 635 C CA . LEU A 1 80 ? 72.359 19.713 -81.791 1.00 76.50 80 LEU A CA 1
ATOM 636 C C . LEU A 1 80 ? 73.550 20.425 -81.126 1.00 76.50 80 LEU A C 1
ATOM 638 O O . LEU A 1 80 ? 74.666 19.914 -81.151 1.00 76.50 80 LEU A O 1
ATOM 642 N N . LYS A 1 81 ? 73.313 21.581 -80.490 1.00 77.69 81 LYS A N 1
ATOM 643 C CA . LYS A 1 81 ? 74.344 22.323 -79.751 1.00 77.69 81 LYS A CA 1
ATOM 644 C C . LYS A 1 81 ? 74.879 21.538 -78.554 1.00 77.69 81 LYS A C 1
ATOM 646 O O . LYS A 1 81 ? 76.081 21.561 -78.332 1.00 77.69 81 LYS A O 1
ATOM 651 N N . GLU A 1 82 ? 74.023 20.861 -77.792 1.00 78.44 82 GLU A N 1
ATOM 652 C CA . GLU A 1 82 ? 74.447 20.050 -76.641 1.00 78.44 82 GLU A CA 1
ATOM 653 C C . GLU A 1 82 ? 75.344 18.881 -77.049 1.00 78.44 82 GLU A C 1
ATOM 655 O O . GLU A 1 82 ? 76.356 18.640 -76.401 1.00 78.44 82 GLU A O 1
ATOM 660 N N . VAL A 1 83 ? 74.998 18.188 -78.138 1.00 77.75 83 VAL A N 1
ATOM 661 C CA . VAL A 1 83 ? 75.732 16.998 -78.597 1.00 77.75 83 VAL A CA 1
ATOM 662 C C . VAL A 1 83 ? 77.045 17.360 -79.302 1.00 77.75 83 VAL A C 1
ATOM 664 O O . VAL A 1 83 ? 78.007 16.601 -79.224 1.00 77.75 83 VAL A O 1
ATOM 667 N N . LEU A 1 84 ? 77.112 18.511 -79.982 1.00 74.75 84 LEU A N 1
ATOM 668 C CA . LEU A 1 84 ? 78.307 18.931 -80.726 1.00 74.75 84 LEU A CA 1
ATOM 669 C C . LEU A 1 84 ? 79.290 19.797 -79.917 1.00 74.75 84 LEU A C 1
ATOM 671 O O . LEU A 1 84 ? 80.429 19.973 -80.357 1.00 74.75 84 LEU A O 1
ATOM 675 N N . LYS A 1 85 ? 78.891 20.330 -78.755 1.00 75.50 85 LYS A N 1
ATOM 676 C CA . LYS A 1 85 ? 79.752 21.156 -77.890 1.00 75.50 85 LYS A CA 1
ATOM 677 C C . LYS A 1 85 ? 80.922 20.331 -77.340 1.00 75.50 85 LYS A C 1
ATOM 679 O O . LYS A 1 85 ? 80.701 19.292 -76.726 1.00 75.50 85 LYS A O 1
ATOM 684 N N . GLY A 1 86 ? 82.157 20.800 -77.541 1.00 70.12 86 GLY A N 1
ATOM 685 C CA . GLY A 1 86 ? 83.368 20.075 -77.127 1.00 70.12 86 GLY A CA 1
ATOM 686 C C . GLY A 1 86 ? 83.829 18.985 -78.104 1.00 70.12 86 GLY A C 1
ATOM 687 O O . GLY A 1 86 ? 84.762 18.246 -77.799 1.00 70.12 86 GLY A O 1
ATOM 688 N N . THR A 1 87 ? 83.208 18.885 -79.285 1.00 80.50 87 THR A N 1
ATOM 689 C CA . THR A 1 87 ? 83.671 18.018 -80.380 1.00 80.50 87 THR A CA 1
ATOM 690 C C . THR A 1 87 ? 84.356 18.836 -81.475 1.00 80.50 87 THR A C 1
ATOM 692 O O . THR A 1 87 ? 84.141 20.040 -81.601 1.00 80.50 87 THR A O 1
ATOM 695 N N . LYS A 1 88 ? 85.114 18.173 -82.356 1.00 77.56 88 LYS A N 1
ATOM 696 C CA . LYS A 1 88 ? 85.748 18.808 -83.530 1.00 77.56 88 LYS A CA 1
ATOM 697 C C . LYS A 1 88 ? 84.764 19.425 -84.544 1.00 77.56 88 LYS A C 1
ATOM 699 O O . LYS A 1 88 ? 85.194 20.097 -85.474 1.00 77.56 88 LYS A O 1
ATOM 704 N N . TYR A 1 89 ? 83.457 19.211 -84.372 1.00 77.94 89 TYR A N 1
ATOM 705 C CA . TYR A 1 89 ? 82.397 19.677 -85.272 1.00 77.94 89 TYR A CA 1
ATOM 706 C C . TYR A 1 89 ? 81.619 20.888 -84.727 1.00 77.94 89 TYR A C 1
ATOM 708 O O . TYR A 1 89 ? 80.580 21.261 -85.275 1.00 77.94 89 TYR A O 1
ATOM 716 N N . GLU A 1 90 ? 82.106 21.524 -83.657 1.00 76.31 90 GLU A N 1
ATOM 717 C CA . GLU A 1 90 ? 81.467 22.683 -83.017 1.00 76.31 90 GLU A CA 1
ATOM 718 C C . GLU A 1 90 ? 81.259 23.867 -83.981 1.00 76.31 90 GLU A C 1
ATOM 720 O O . GLU A 1 90 ? 80.264 24.588 -83.887 1.00 76.31 90 GLU A O 1
ATOM 725 N N . GLN A 1 91 ? 82.121 24.012 -84.993 1.00 76.88 91 GLN A N 1
ATOM 726 C CA . GLN A 1 91 ? 81.972 25.019 -86.048 1.00 76.88 91 GLN A CA 1
ATOM 727 C C . GLN A 1 91 ? 80.629 24.895 -86.799 1.00 76.88 91 GLN A C 1
ATOM 729 O O . GLN A 1 91 ? 80.020 25.909 -87.151 1.00 76.88 91 GLN A O 1
ATOM 734 N N . GLY A 1 92 ? 80.112 23.672 -86.970 1.00 73.56 92 GLY A N 1
ATOM 735 C CA . GLY A 1 92 ? 78.799 23.425 -87.572 1.00 73.56 92 GLY A CA 1
ATOM 736 C C . GLY A 1 92 ? 77.642 24.023 -86.765 1.00 73.56 92 GLY A C 1
ATOM 737 O O . GLY A 1 92 ? 76.650 24.463 -87.343 1.00 73.56 92 GLY A O 1
ATOM 738 N N . VAL A 1 93 ? 77.782 24.134 -85.439 1.00 76.44 93 VAL A N 1
ATOM 739 C CA . VAL A 1 93 ? 76.773 24.752 -84.562 1.00 76.44 93 VAL A CA 1
ATOM 740 C C . VAL A 1 93 ? 76.685 26.258 -84.799 1.00 76.44 93 VAL A C 1
ATOM 742 O O . VAL A 1 93 ? 75.584 26.808 -84.801 1.00 76.44 93 VAL A O 1
ATOM 745 N N . SER A 1 94 ? 77.818 26.933 -85.030 1.00 76.25 94 SER A N 1
ATOM 746 C CA . SER A 1 94 ? 77.822 28.362 -85.377 1.00 76.25 94 SER A CA 1
ATOM 747 C C . SER A 1 94 ? 77.083 28.599 -86.691 1.00 76.25 94 SER A C 1
ATOM 749 O O . SER A 1 94 ? 76.168 29.415 -86.739 1.00 76.25 94 SER A O 1
ATOM 751 N N . MET A 1 95 ? 77.396 27.806 -87.722 1.00 75.06 95 MET A N 1
ATOM 752 C CA . MET A 1 95 ? 76.755 27.917 -89.037 1.00 75.06 95 MET A CA 1
ATOM 753 C C . MET A 1 95 ? 75.238 27.706 -88.964 1.00 75.06 95 MET A C 1
ATOM 755 O O . MET A 1 95 ? 74.476 28.476 -89.553 1.00 75.06 95 MET A O 1
ATOM 759 N N . VAL A 1 96 ? 74.789 26.698 -88.206 1.00 79.50 96 VAL A N 1
ATOM 760 C CA . VAL A 1 96 ? 73.360 26.420 -88.002 1.00 79.50 96 VAL A CA 1
ATOM 761 C C . VAL A 1 96 ? 72.680 27.546 -87.223 1.00 79.50 96 VAL A C 1
ATOM 763 O O . VAL A 1 96 ? 71.602 27.979 -87.620 1.00 79.50 96 VAL A O 1
ATOM 766 N N . ASN A 1 97 ? 73.297 28.079 -86.166 1.00 78.06 97 ASN A N 1
ATOM 767 C CA . ASN A 1 97 ? 72.728 29.201 -85.409 1.00 78.06 97 ASN A CA 1
ATOM 768 C C . ASN A 1 97 ? 72.621 30.479 -86.251 1.00 78.06 97 ASN A C 1
ATOM 770 O O . ASN A 1 97 ? 71.601 31.165 -86.186 1.00 78.06 97 ASN A O 1
ATOM 774 N N . ASP A 1 98 ? 73.629 30.780 -87.070 1.00 78.25 98 ASP A N 1
ATOM 775 C CA . ASP A 1 98 ? 73.621 31.938 -87.969 1.00 78.25 98 ASP A CA 1
ATOM 776 C C . ASP A 1 98 ? 72.570 31.795 -89.072 1.00 78.25 98 ASP A C 1
ATOM 778 O O . ASP A 1 98 ? 71.959 32.778 -89.498 1.00 78.25 98 ASP A O 1
ATOM 782 N N . PHE A 1 99 ? 72.327 30.573 -89.552 1.00 78.06 99 PHE A N 1
ATOM 783 C CA . PHE A 1 99 ? 71.220 30.298 -90.463 1.00 78.06 99 PHE A CA 1
ATOM 784 C C .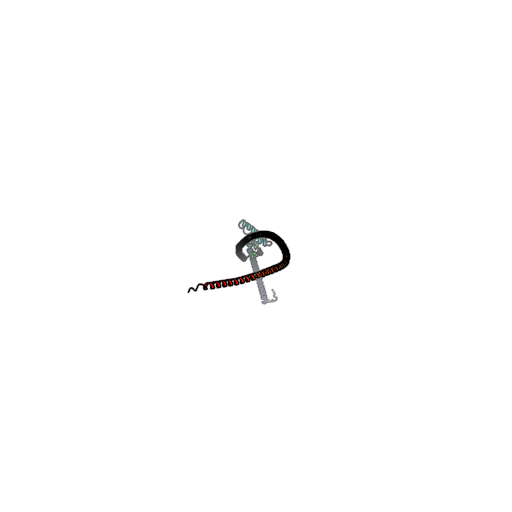 PHE A 1 99 ? 69.856 30.424 -89.773 1.00 78.06 99 PHE A C 1
ATOM 786 O O . PHE A 1 99 ? 68.984 31.108 -90.303 1.00 78.06 99 PHE A O 1
ATOM 793 N N . MET A 1 100 ? 69.676 29.851 -88.578 1.00 73.69 100 MET A N 1
ATOM 794 C CA . MET A 1 100 ? 68.406 29.928 -87.844 1.00 73.69 100 MET A CA 1
ATOM 795 C C . MET A 1 100 ? 68.044 31.367 -87.473 1.00 73.69 100 MET A C 1
ATOM 797 O O . MET A 1 100 ? 66.914 31.782 -87.706 1.00 73.69 100 MET A O 1
ATOM 801 N N . ARG A 1 101 ? 69.015 32.171 -87.016 1.00 75.31 101 ARG A N 1
ATOM 802 C CA . ARG A 1 101 ? 68.816 33.609 -86.767 1.00 75.31 101 ARG A CA 1
ATOM 803 C C . ARG A 1 101 ? 68.345 34.346 -88.019 1.00 75.31 101 ARG A C 1
ATOM 805 O O . ARG A 1 101 ? 67.390 35.111 -87.952 1.00 75.31 101 ARG A O 1
ATOM 812 N N . ARG A 1 102 ? 68.986 34.102 -89.168 1.00 73.44 102 ARG A N 1
ATOM 813 C CA . ARG A 1 102 ? 68.591 34.716 -90.448 1.00 73.44 102 ARG A CA 1
ATOM 814 C C . ARG A 1 102 ? 67.201 34.266 -90.894 1.00 73.44 102 ARG A C 1
ATOM 816 O O . ARG A 1 102 ? 66.406 35.106 -91.302 1.00 73.44 102 ARG A O 1
ATOM 823 N N . ARG A 1 103 ? 66.889 32.973 -90.777 1.00 72.94 103 ARG A N 1
ATOM 824 C CA . ARG A 1 103 ? 65.567 32.418 -91.096 1.00 72.94 103 ARG A CA 1
ATOM 825 C C . ARG A 1 103 ? 64.475 33.054 -90.236 1.00 72.94 103 ARG A C 1
ATOM 827 O O . ARG A 1 103 ? 63.458 33.476 -90.772 1.00 72.94 103 ARG A O 1
ATOM 834 N N . ASP A 1 104 ? 64.693 33.161 -88.929 1.00 70.06 104 ASP A N 1
ATOM 835 C CA . ASP A 1 104 ? 63.701 33.718 -88.008 1.00 70.06 104 ASP A CA 1
ATOM 836 C C . ASP A 1 104 ? 63.443 35.215 -88.290 1.00 70.06 104 ASP A C 1
ATOM 838 O O . ASP A 1 104 ? 62.297 35.659 -88.223 1.00 70.06 104 ASP A O 1
ATOM 842 N N . ILE A 1 105 ? 64.468 35.981 -88.699 1.00 73.00 105 ILE A N 1
ATOM 843 C CA . ILE A 1 105 ? 64.318 37.375 -89.168 1.00 73.00 105 ILE A CA 1
ATOM 844 C C . ILE A 1 105 ? 63.493 37.436 -90.464 1.00 73.00 105 ILE A C 1
ATOM 846 O O . ILE A 1 105 ? 62.554 38.222 -90.557 1.00 73.00 105 ILE A O 1
ATOM 850 N N . ILE A 1 106 ? 63.796 36.583 -91.449 1.00 69.31 106 ILE A N 1
ATOM 851 C CA . ILE A 1 106 ? 63.085 36.540 -92.741 1.00 69.31 106 ILE A CA 1
ATOM 852 C C . ILE A 1 106 ? 61.601 36.199 -92.550 1.00 69.31 106 ILE A C 1
ATOM 854 O O . ILE A 1 106 ? 60.745 36.855 -93.143 1.00 69.31 106 ILE A O 1
ATOM 858 N N . VAL A 1 107 ? 61.288 35.213 -91.701 1.00 69.00 107 VAL A N 1
ATOM 859 C CA . VAL A 1 107 ? 59.905 34.808 -91.396 1.00 69.00 107 VAL A CA 1
ATOM 860 C C . VAL A 1 107 ? 59.153 35.923 -90.665 1.00 69.00 107 VAL A C 1
ATOM 862 O O . VAL A 1 107 ? 57.995 36.190 -90.982 1.00 69.00 107 VAL A O 1
ATOM 865 N N . LYS A 1 108 ? 59.808 36.607 -89.719 1.00 72.19 108 LYS A N 1
ATOM 866 C CA . LYS A 1 108 ? 59.200 37.704 -88.953 1.00 72.19 108 LYS A CA 1
ATOM 867 C C . LYS A 1 108 ? 58.947 38.953 -89.806 1.00 72.19 108 LYS A C 1
ATOM 869 O O . LYS A 1 108 ? 57.937 39.620 -89.608 1.00 72.19 108 LYS A O 1
ATOM 874 N N . GLU A 1 109 ? 59.829 39.253 -90.758 1.00 72.69 109 GLU A N 1
ATOM 875 C CA . GLU A 1 109 ? 59.769 40.455 -91.604 1.00 72.69 109 GLU A CA 1
ATOM 876 C C . GLU A 1 109 ? 59.183 40.210 -93.012 1.00 72.69 109 GLU A C 1
ATOM 878 O O . GLU A 1 109 ? 59.145 41.132 -93.822 1.00 72.69 109 GLU A O 1
ATOM 883 N N . LYS A 1 110 ? 58.718 38.984 -93.316 1.00 63.31 110 LYS A N 1
ATOM 884 C CA . LYS A 1 110 ? 58.116 38.569 -94.607 1.00 63.31 110 LYS A CA 1
ATOM 885 C C . LYS A 1 110 ? 58.934 38.961 -95.852 1.00 63.31 110 LYS A C 1
ATOM 887 O O . LYS A 1 110 ? 58.375 39.327 -96.885 1.00 63.31 110 LYS A O 1
ATOM 892 N N . ARG A 1 111 ? 60.264 38.888 -95.777 1.00 63.88 111 ARG A N 1
ATOM 893 C CA . ARG A 1 111 ? 61.146 39.183 -96.922 1.00 63.88 111 ARG A CA 1
ATOM 894 C C . ARG A 1 111 ? 61.136 38.017 -97.930 1.00 63.88 111 ARG A C 1
ATOM 896 O O . ARG A 1 111 ? 60.981 36.872 -97.500 1.00 63.88 111 ARG A O 1
ATOM 903 N N . PRO A 1 112 ? 61.319 38.258 -99.246 1.00 58.72 112 PRO A N 1
ATOM 904 C CA . PRO A 1 112 ? 61.477 37.170 -100.211 1.00 58.72 112 PRO A CA 1
ATOM 905 C C . PRO A 1 112 ? 62.697 36.308 -99.838 1.00 58.72 112 PRO A C 1
ATOM 907 O O . PRO A 1 112 ? 63.687 36.855 -99.340 1.00 58.72 112 PRO A O 1
ATOM 910 N N . PRO A 1 113 ? 62.648 34.976 -100.035 1.00 62.22 113 PRO A N 1
ATOM 911 C CA . PRO A 1 113 ? 63.743 34.096 -99.643 1.00 62.22 113 PRO A CA 1
ATOM 912 C C . PRO A 1 113 ? 65.010 34.462 -100.429 1.00 62.22 113 PRO A C 1
ATOM 914 O O . PRO A 1 113 ? 65.065 34.312 -101.648 1.00 62.22 113 PRO A O 1
ATOM 917 N N . LEU A 1 114 ? 66.030 34.981 -99.736 1.00 56.69 114 LEU A N 1
ATOM 918 C CA . LEU A 1 114 ? 67.360 35.158 -100.319 1.00 56.69 114 LEU A CA 1
ATOM 919 C C . LEU A 1 114 ? 67.936 33.766 -100.594 1.00 56.69 114 LEU A C 1
ATOM 921 O O . LEU A 1 114 ? 67.906 32.929 -99.695 1.00 56.69 114 LEU A O 1
ATOM 925 N N . MET A 1 115 ? 68.462 33.551 -101.808 1.00 55.84 115 MET A N 1
ATOM 926 C CA . MET A 1 115 ? 69.067 32.289 -102.257 1.00 55.84 115 MET A CA 1
ATOM 927 C C . MET A 1 115 ? 69.797 31.552 -101.126 1.00 55.84 115 MET A C 1
ATOM 929 O O . MET A 1 115 ? 70.637 32.139 -100.437 1.00 55.84 115 MET A O 1
ATOM 933 N N . ASP A 1 116 ? 69.494 30.259 -100.991 1.00 63.62 116 ASP A N 1
ATOM 934 C CA . ASP A 1 116 ? 69.836 29.326 -99.905 1.00 63.62 116 ASP A CA 1
ATOM 935 C C . ASP A 1 116 ? 71.339 29.043 -99.712 1.00 63.62 116 ASP A C 1
ATOM 937 O O . ASP A 1 116 ? 71.750 27.976 -99.263 1.00 63.62 116 ASP A O 1
ATOM 941 N N . HIS A 1 117 ? 72.213 30.004 -99.992 1.00 71.56 117 HIS A N 1
ATOM 942 C CA . HIS A 1 117 ? 73.655 29.882 -99.839 1.00 71.56 117 HIS A CA 1
ATOM 943 C C . HIS A 1 117 ? 74.066 29.512 -98.401 1.00 71.56 117 HIS A C 1
ATOM 945 O O . HIS A 1 117 ? 75.054 28.811 -98.192 1.00 71.56 117 HIS A O 1
ATOM 951 N N . GLY A 1 118 ? 73.287 29.936 -97.396 1.00 72.31 118 GLY A N 1
ATOM 952 C CA . GLY A 1 118 ? 73.469 29.514 -96.004 1.00 72.31 118 GLY A CA 1
ATOM 953 C C . GLY A 1 118 ? 73.177 28.028 -95.775 1.00 72.31 118 GLY A C 1
ATOM 954 O O . GLY A 1 118 ? 73.966 27.359 -95.113 1.00 72.31 118 GLY A O 1
ATOM 955 N N . MET A 1 119 ? 72.096 27.502 -96.358 1.00 76.06 119 MET A N 1
ATOM 956 C CA . MET A 1 119 ? 71.760 26.076 -96.273 1.00 76.06 119 MET A CA 1
ATOM 957 C C . MET A 1 119 ? 72.717 25.219 -97.076 1.00 76.06 119 MET A C 1
ATOM 959 O O . MET A 1 119 ? 73.141 24.182 -96.585 1.00 76.06 119 MET A O 1
ATOM 963 N N . ILE A 1 120 ? 73.118 25.670 -98.262 1.00 79.31 120 ILE A N 1
ATOM 964 C CA . ILE A 1 120 ? 74.101 24.970 -99.089 1.00 79.31 120 ILE A CA 1
ATOM 965 C C . ILE A 1 120 ? 75.430 24.849 -98.333 1.00 79.31 120 ILE A C 1
ATOM 967 O O . ILE A 1 120 ? 75.998 23.765 -98.292 1.00 79.31 120 ILE A O 1
ATOM 971 N N . LYS A 1 121 ? 75.883 25.909 -97.645 1.00 79.69 121 LYS A N 1
ATOM 972 C CA . LYS A 1 121 ? 77.082 25.860 -96.785 1.00 79.69 121 LYS A CA 1
ATOM 973 C C . LYS A 1 121 ? 76.955 24.868 -95.630 1.00 79.69 121 LYS A C 1
ATOM 975 O O . LYS A 1 121 ? 77.919 24.175 -95.322 1.00 79.69 121 LYS A O 1
ATOM 980 N N . ILE A 1 122 ? 75.785 24.794 -94.995 1.00 81.00 122 ILE A N 1
ATOM 981 C CA . ILE A 1 122 ? 75.526 23.825 -93.922 1.00 81.00 122 ILE A CA 1
ATOM 982 C C . ILE A 1 122 ? 75.517 22.406 -94.490 1.00 81.00 122 ILE A C 1
ATOM 984 O O . ILE A 1 122 ? 76.207 21.541 -93.965 1.00 81.00 122 ILE A O 1
ATOM 988 N N . ILE A 1 123 ? 74.784 22.164 -95.575 1.00 80.38 123 ILE A N 1
ATOM 989 C CA . ILE A 1 123 ? 74.716 20.857 -96.235 1.00 80.38 123 ILE A CA 1
ATOM 990 C C . ILE A 1 123 ? 76.122 20.397 -96.630 1.00 80.38 123 ILE A C 1
ATOM 992 O O . ILE A 1 123 ? 76.509 19.291 -96.268 1.00 80.38 123 ILE A O 1
ATOM 996 N N . ASP A 1 124 ? 76.909 21.261 -97.272 1.00 82.19 124 ASP A N 1
ATOM 997 C CA . ASP A 1 124 ? 78.281 20.964 -97.691 1.00 82.19 124 ASP A CA 1
ATOM 998 C C . ASP A 1 124 ? 79.196 20.685 -96.483 1.00 82.19 124 ASP A C 1
ATOM 1000 O O . ASP A 1 124 ? 79.923 19.694 -96.463 1.00 82.19 124 ASP A O 1
ATOM 1004 N N . TYR A 1 125 ? 79.100 21.472 -95.404 1.00 83.19 125 TYR A N 1
ATOM 1005 C CA . TYR A 1 125 ? 79.867 21.223 -94.177 1.00 83.19 125 TYR A CA 1
ATOM 1006 C C . TYR A 1 125 ? 79.531 19.869 -93.534 1.00 83.19 125 TYR A C 1
ATOM 1008 O O . TYR A 1 125 ? 80.436 19.124 -93.154 1.00 83.19 125 TYR A O 1
ATOM 1016 N N . PHE A 1 126 ? 78.244 19.535 -93.415 1.00 80.81 126 PHE A N 1
ATOM 1017 C CA . PHE A 1 126 ? 77.798 18.273 -92.821 1.00 80.81 126 PHE A CA 1
ATOM 1018 C C . PHE A 1 126 ? 78.064 17.070 -93.739 1.00 80.81 126 PHE A C 1
ATOM 1020 O O . PHE A 1 126 ? 78.329 15.983 -93.237 1.00 80.81 126 PHE A O 1
ATOM 1027 N N . GLN A 1 127 ? 78.063 17.251 -95.062 1.00 79.62 127 GLN A N 1
ATOM 1028 C CA . GLN A 1 127 ? 78.445 16.210 -96.023 1.00 79.62 127 GLN A CA 1
ATOM 1029 C C . GLN A 1 127 ? 79.956 15.958 -96.040 1.00 79.62 127 GLN A C 1
ATOM 1031 O O . GLN A 1 127 ? 80.369 14.802 -96.078 1.00 79.62 127 GLN A O 1
ATOM 1036 N N . ARG A 1 128 ? 80.790 17.002 -95.937 1.00 82.25 128 ARG A N 1
ATOM 1037 C CA . ARG A 1 128 ? 82.251 16.857 -95.775 1.00 82.25 128 ARG A CA 1
ATOM 1038 C C . ARG A 1 128 ? 82.622 16.213 -94.439 1.00 82.25 128 ARG A C 1
ATOM 1040 O O . ARG A 1 128 ? 83.627 15.521 -94.344 1.00 82.25 128 ARG A O 1
ATOM 1047 N N . ASN A 1 129 ? 81.790 16.411 -93.418 1.00 81.31 129 ASN A N 1
ATOM 1048 C CA . ASN A 1 129 ? 81.939 15.835 -92.085 1.00 81.31 129 ASN A CA 1
ATOM 1049 C C . ASN A 1 129 ? 80.871 14.764 -91.813 1.00 81.31 129 ASN A C 1
ATOM 1051 O O . ASN A 1 129 ? 80.206 14.785 -90.776 1.00 81.31 129 ASN A O 1
ATOM 1055 N N . TYR A 1 130 ? 80.696 13.817 -92.738 1.00 78.69 130 TYR A N 1
ATOM 1056 C CA . TYR A 1 130 ? 79.622 12.820 -92.667 1.00 78.69 130 TYR A CA 1
ATOM 1057 C C . TYR A 1 130 ? 79.623 12.016 -91.357 1.00 78.69 130 TYR A C 1
ATOM 1059 O O . TYR A 1 130 ? 78.557 11.723 -90.827 1.00 78.69 130 TYR A O 1
ATOM 1067 N N . SER A 1 131 ? 80.788 11.762 -90.753 1.00 77.19 131 SER A N 1
ATOM 1068 C CA . SER A 1 131 ? 80.950 11.049 -89.470 1.00 77.19 131 SER A CA 1
ATOM 1069 C C . SER A 1 131 ? 80.156 11.633 -88.288 1.00 77.19 131 SER A C 1
ATOM 1071 O O . SER A 1 131 ? 79.926 10.929 -87.305 1.00 77.19 131 SER A O 1
ATOM 1073 N N . ILE A 1 132 ? 79.648 12.868 -88.396 1.00 80.25 132 ILE A N 1
ATOM 1074 C CA . ILE A 1 132 ? 78.719 13.466 -87.424 1.00 80.25 132 ILE A CA 1
ATOM 1075 C C . ILE A 1 132 ? 77.472 12.589 -87.196 1.00 80.25 132 ILE A C 1
ATOM 1077 O O . ILE A 1 132 ? 76.939 12.579 -86.085 1.00 80.25 132 ILE A O 1
ATOM 1081 N N . TYR A 1 133 ? 77.010 11.813 -88.192 1.00 75.50 133 TYR A N 1
ATOM 1082 C CA . TYR A 1 133 ? 75.788 10.999 -88.052 1.00 75.50 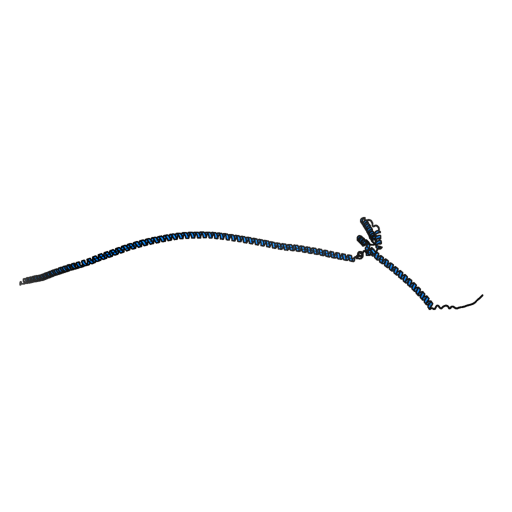133 TYR A CA 1
ATOM 1083 C C . TYR A 1 133 ? 75.876 9.986 -86.897 1.00 75.50 133 TYR A C 1
ATOM 1085 O O . TYR A 1 133 ? 74.852 9.642 -86.303 1.00 75.50 133 TYR A O 1
ATOM 1093 N N . GLN A 1 134 ? 77.084 9.524 -86.552 1.00 78.19 134 GLN A N 1
ATOM 1094 C CA . GLN A 1 134 ? 77.310 8.531 -85.497 1.00 78.19 134 GLN A CA 1
ATOM 1095 C C . GLN A 1 134 ? 76.939 9.057 -84.104 1.00 78.19 134 GLN A C 1
ATOM 1097 O O . GLN A 1 134 ? 76.549 8.280 -83.236 1.00 78.19 134 GLN A O 1
ATOM 1102 N N . LEU A 1 135 ? 76.978 10.378 -83.906 1.00 76.31 135 LEU A N 1
ATOM 1103 C CA . LEU A 1 135 ? 76.599 11.025 -82.648 1.00 76.31 135 LEU A CA 1
ATOM 1104 C C . LEU A 1 135 ? 75.075 11.053 -82.427 1.00 76.31 135 LEU A C 1
ATOM 1106 O O . LEU A 1 135 ? 74.615 11.341 -81.323 1.00 76.31 135 LEU A O 1
ATOM 1110 N N . PHE A 1 136 ? 74.276 10.709 -83.446 1.00 75.69 136 PHE A N 1
ATOM 1111 C CA . PHE A 1 136 ? 72.812 10.790 -83.415 1.00 75.69 136 PHE A CA 1
ATOM 1112 C C . PHE A 1 136 ? 72.115 9.440 -83.698 1.00 75.69 136 PHE A C 1
ATOM 1114 O O . PHE A 1 136 ? 71.231 9.364 -84.560 1.00 75.69 136 PHE A O 1
ATOM 1121 N N . PRO A 1 137 ? 72.409 8.362 -82.937 1.00 69.50 137 PRO A N 1
ATOM 1122 C CA . PRO A 1 137 ? 71.883 7.020 -83.218 1.00 69.50 137 PRO A CA 1
ATOM 1123 C C . PRO A 1 137 ? 70.355 6.932 -83.077 1.00 69.50 137 PRO A C 1
ATOM 1125 O O . PRO A 1 137 ? 69.688 6.208 -83.817 1.00 69.50 137 PRO A O 1
ATOM 1128 N N . LYS A 1 138 ? 69.761 7.720 -82.170 1.00 68.94 138 LYS A N 1
ATOM 1129 C CA . LYS A 1 138 ? 68.305 7.746 -81.931 1.00 68.94 138 LYS A CA 1
ATOM 1130 C C . LYS A 1 138 ? 67.510 8.269 -83.130 1.00 68.94 138 LYS A C 1
ATOM 1132 O O . LYS A 1 138 ? 66.368 7.859 -83.318 1.00 68.94 138 LYS A O 1
ATOM 1137 N N . HIS A 1 139 ? 68.097 9.155 -83.935 1.00 67.44 139 HIS A N 1
ATOM 1138 C CA . HIS A 1 139 ? 67.437 9.715 -85.117 1.00 67.44 139 HIS A CA 1
ATOM 1139 C C . HIS A 1 139 ? 67.490 8.761 -86.317 1.00 67.44 139 HIS A C 1
ATOM 1141 O O . HIS A 1 139 ? 66.586 8.803 -87.150 1.00 67.44 139 HIS A O 1
ATOM 1147 N N . LEU A 1 140 ? 68.485 7.866 -86.350 1.00 62.09 140 LEU A N 1
ATOM 1148 C CA . LEU A 1 140 ? 68.616 6.801 -87.346 1.00 62.09 140 LEU A CA 1
ATOM 1149 C C . LEU A 1 140 ? 67.699 5.600 -87.034 1.00 62.09 140 LEU A C 1
ATOM 1151 O O . LEU A 1 140 ? 67.105 5.027 -87.940 1.00 62.09 140 LEU A O 1
ATOM 1155 N N . LEU A 1 141 ? 67.525 5.251 -85.751 1.00 61.56 141 LEU A N 1
ATOM 1156 C CA . LEU A 1 141 ? 66.694 4.115 -85.303 1.00 61.56 141 LEU A CA 1
ATOM 1157 C C . LEU A 1 141 ? 65.184 4.417 -85.248 1.00 61.56 141 LEU A C 1
ATOM 1159 O O . LEU A 1 141 ? 64.362 3.516 -85.045 1.00 61.56 141 LEU A O 1
ATOM 1163 N N . ARG A 1 142 ? 64.789 5.682 -85.423 1.00 62.97 142 ARG A N 1
ATOM 1164 C CA . ARG A 1 142 ? 63.390 6.123 -85.400 1.00 62.97 142 ARG A CA 1
ATOM 1165 C C . ARG A 1 142 ? 62.689 5.723 -86.703 1.00 62.97 142 ARG A C 1
ATOM 1167 O O . ARG A 1 142 ? 62.589 6.505 -87.641 1.00 62.97 142 ARG A O 1
ATOM 1174 N N . THR A 1 143 ? 62.217 4.479 -86.737 1.00 61.41 143 THR A N 1
ATOM 1175 C CA . THR A 1 143 ? 61.466 3.900 -87.860 1.00 61.41 143 THR A CA 1
ATOM 1176 C C . THR A 1 143 ? 59.971 4.178 -87.691 1.00 61.41 143 THR A C 1
ATOM 1178 O O . THR A 1 143 ? 59.451 4.029 -86.584 1.00 61.41 143 THR A O 1
ATOM 1181 N N . SER A 1 144 ? 59.250 4.479 -88.775 1.00 63.38 144 SER A N 1
ATOM 1182 C CA . SER A 1 144 ? 57.798 4.752 -88.772 1.00 63.38 144 SER A CA 1
ATOM 1183 C C . SER A 1 144 ? 56.972 3.664 -88.067 1.00 63.38 144 SER A C 1
ATOM 1185 O O . SER A 1 144 ? 55.978 3.953 -87.409 1.00 63.38 144 SER A O 1
ATOM 1187 N N . LYS A 1 14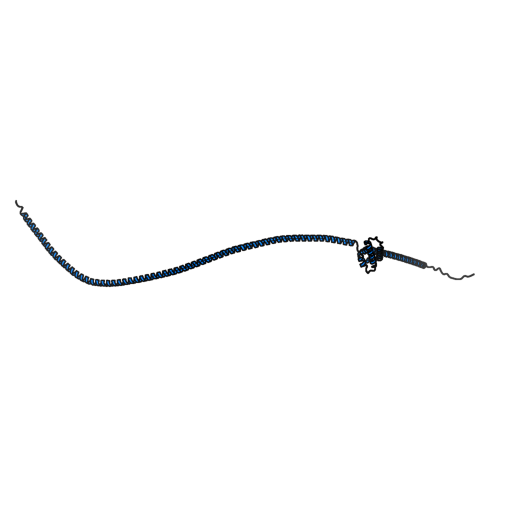5 ? 57.426 2.403 -88.105 1.00 70.94 145 LYS A N 1
ATOM 1188 C CA . LYS A 1 145 ? 56.799 1.283 -87.380 1.00 70.94 145 LYS A CA 1
ATOM 1189 C C . LYS A 1 145 ? 56.789 1.480 -85.856 1.00 70.94 145 LYS A C 1
ATOM 1191 O O . LYS A 1 145 ? 55.786 1.180 -85.217 1.00 70.94 145 LYS A O 1
ATOM 1196 N N . SER A 1 146 ? 57.868 2.004 -85.268 1.00 73.81 146 SER A N 1
ATOM 1197 C CA . SER A 1 146 ? 57.948 2.238 -83.817 1.00 73.81 146 SER A CA 1
ATOM 1198 C C . SER A 1 146 ? 56.984 3.342 -83.373 1.00 73.81 146 SER A C 1
ATOM 1200 O O . SER A 1 146 ? 56.342 3.213 -82.332 1.00 73.81 146 SER A O 1
ATOM 1202 N N . GLU A 1 147 ? 56.817 4.392 -84.178 1.00 74.38 147 GLU A N 1
ATOM 1203 C CA . GLU A 1 147 ? 55.865 5.471 -83.886 1.00 74.38 147 GLU A CA 1
ATOM 1204 C C . GLU A 1 147 ? 54.422 4.982 -83.940 1.00 74.38 147 GLU A C 1
ATOM 1206 O O . GLU A 1 147 ? 53.695 5.159 -82.966 1.00 74.38 147 GLU A O 1
ATOM 1211 N N . ILE A 1 148 ? 54.062 4.243 -84.992 1.00 78.12 148 ILE A N 1
ATOM 1212 C CA . ILE A 1 148 ? 52.724 3.659 -85.139 1.00 78.12 148 ILE A CA 1
ATOM 1213 C C . ILE A 1 148 ? 52.396 2.734 -83.956 1.00 78.12 148 ILE A C 1
ATOM 1215 O O . ILE A 1 148 ? 51.278 2.746 -83.446 1.00 78.12 148 ILE A O 1
ATOM 1219 N N . THR A 1 149 ? 53.354 1.935 -83.467 1.00 82.94 149 THR A N 1
ATOM 1220 C CA . THR A 1 149 ? 53.111 1.073 -82.292 1.00 82.94 149 THR A CA 1
ATOM 1221 C C . THR A 1 149 ? 52.903 1.863 -81.000 1.00 82.94 149 THR A C 1
ATOM 1223 O O . THR A 1 149 ? 52.035 1.508 -80.201 1.00 82.94 149 THR A O 1
ATOM 1226 N N . LYS A 1 150 ? 53.660 2.948 -80.795 1.00 84.69 150 LYS A N 1
ATOM 1227 C CA . LYS A 1 150 ? 53.503 3.823 -79.627 1.00 84.69 150 LYS A CA 1
ATOM 1228 C C . LYS A 1 150 ? 52.167 4.557 -79.668 1.00 84.69 150 LYS A C 1
ATOM 1230 O O . LYS A 1 150 ? 51.480 4.600 -78.654 1.00 84.69 150 LYS A O 1
ATOM 1235 N N . GLU A 1 151 ? 51.780 5.060 -80.834 1.00 83.31 151 GLU A N 1
ATOM 1236 C CA . GLU A 1 151 ? 50.501 5.731 -81.058 1.00 83.31 151 GLU A CA 1
ATOM 1237 C C . GLU A 1 151 ? 49.318 4.776 -80.839 1.00 83.31 151 GLU A C 1
ATOM 1239 O O . GLU A 1 151 ? 48.399 5.088 -80.085 1.00 83.31 151 GLU A O 1
ATOM 1244 N N . ARG A 1 152 ? 49.380 3.549 -81.376 1.00 85.31 152 ARG A N 1
ATOM 1245 C CA . ARG A 1 152 ? 48.367 2.509 -81.112 1.00 85.31 152 ARG A CA 1
ATOM 1246 C C . ARG A 1 152 ? 48.229 2.201 -79.623 1.00 85.31 152 ARG A C 1
ATOM 1248 O O . ARG A 1 152 ? 47.107 2.144 -79.121 1.00 85.31 152 ARG A O 1
ATOM 1255 N N . LYS A 1 153 ? 49.349 2.040 -78.910 1.00 91.44 153 LYS A N 1
ATOM 1256 C CA . LYS A 1 153 ? 49.344 1.792 -77.461 1.00 91.44 153 LYS A CA 1
ATOM 1257 C C . LYS A 1 153 ? 48.776 2.984 -76.689 1.00 91.44 153 LYS A C 1
ATOM 1259 O O . LYS A 1 153 ? 48.017 2.786 -75.746 1.00 91.44 153 LYS A O 1
ATOM 1264 N N . LEU A 1 154 ? 49.080 4.211 -77.113 1.00 91.25 154 LEU A N 1
ATOM 1265 C CA . LEU A 1 154 ? 48.522 5.424 -76.519 1.00 91.25 154 LEU A CA 1
ATOM 1266 C C . LEU A 1 154 ? 46.998 5.493 -76.701 1.00 91.25 154 LEU A C 1
ATOM 1268 O O . LEU A 1 154 ? 46.282 5.735 -75.732 1.00 91.25 154 LEU A O 1
ATOM 1272 N N . HIS A 1 155 ? 46.487 5.207 -77.901 1.00 90.62 155 HIS A N 1
ATOM 1273 C CA . HIS A 1 155 ? 45.043 5.159 -78.154 1.00 90.62 155 HIS A CA 1
ATOM 1274 C C . HIS A 1 155 ? 44.337 4.034 -77.398 1.00 90.62 155 HIS A C 1
ATOM 1276 O O . HIS A 1 155 ? 43.192 4.210 -76.978 1.00 90.62 155 HIS A O 1
ATOM 1282 N N . GLN A 1 156 ? 44.987 2.881 -77.228 1.00 93.56 156 GLN A N 1
ATOM 1283 C CA . GLN A 1 156 ? 44.461 1.803 -76.396 1.00 93.56 156 GLN A CA 1
ATOM 1284 C C . GLN A 1 156 ? 44.351 2.253 -74.935 1.00 93.56 156 GLN A C 1
ATOM 1286 O O . GLN A 1 156 ? 43.262 2.191 -74.372 1.00 93.56 156 GLN A O 1
ATOM 1291 N N . MET A 1 157 ? 45.425 2.805 -74.358 1.00 92.25 157 MET A N 1
ATOM 1292 C CA . MET A 1 157 ? 45.391 3.317 -72.983 1.00 92.25 157 MET A CA 1
ATOM 1293 C C . MET A 1 157 ? 44.376 4.450 -72.804 1.00 92.25 157 MET A C 1
ATOM 1295 O O . MET A 1 157 ? 43.770 4.568 -71.745 1.00 92.25 157 MET A O 1
ATOM 1299 N N . TYR A 1 158 ? 44.167 5.296 -73.816 1.00 93.69 158 TYR A N 1
ATOM 1300 C CA . TYR A 1 158 ? 43.141 6.338 -73.761 1.00 93.69 158 TYR A CA 1
ATOM 1301 C C . TYR A 1 158 ? 41.729 5.740 -73.701 1.00 93.69 158 TYR A C 1
ATOM 1303 O O . TYR A 1 158 ? 40.933 6.141 -72.854 1.00 93.69 158 TYR A O 1
ATOM 1311 N N . ARG A 1 159 ? 41.434 4.741 -74.546 1.00 93.00 159 ARG A N 1
ATOM 1312 C CA . ARG A 1 159 ? 40.150 4.021 -74.521 1.00 93.00 159 ARG A CA 1
ATOM 1313 C C . ARG A 1 159 ? 39.921 3.309 -73.190 1.00 93.00 159 ARG A C 1
ATOM 1315 O O . ARG A 1 159 ? 38.838 3.419 -72.620 1.00 93.00 159 ARG A O 1
ATOM 1322 N N . GLU A 1 160 ? 40.943 2.631 -72.675 1.00 94.25 160 GLU A N 1
ATOM 1323 C CA . GLU A 1 160 ? 40.899 1.982 -71.362 1.00 94.25 160 GLU A CA 1
ATOM 1324 C C . GLU A 1 160 ? 40.644 3.013 -70.253 1.00 94.25 160 GLU A C 1
ATOM 1326 O O . GLU A 1 160 ? 39.725 2.836 -69.456 1.00 94.25 160 GLU A O 1
ATOM 1331 N N . ASN A 1 161 ? 41.355 4.144 -70.251 1.00 95.00 161 ASN A N 1
ATOM 1332 C CA . ASN A 1 161 ? 41.134 5.222 -69.285 1.00 95.00 161 ASN A CA 1
ATOM 1333 C C . ASN A 1 161 ? 39.716 5.803 -69.344 1.00 95.00 161 ASN A C 1
ATOM 1335 O O . ASN A 1 161 ? 39.121 6.042 -68.295 1.00 95.00 161 ASN A O 1
ATOM 1339 N N . GLU A 1 162 ? 39.154 6.022 -70.533 1.00 94.62 162 GLU A N 1
ATOM 1340 C CA . GLU A 1 162 ? 37.764 6.474 -70.672 1.00 94.62 162 GLU A CA 1
ATOM 1341 C C . GLU A 1 162 ? 36.773 5.438 -70.118 1.00 94.62 162 GLU A C 1
ATOM 1343 O O . GLU A 1 162 ? 35.890 5.786 -69.330 1.00 94.62 162 GLU A O 1
ATOM 1348 N N . SER A 1 163 ? 36.971 4.149 -70.416 1.00 94.31 163 SER A N 1
ATOM 1349 C CA . SER A 1 163 ? 36.130 3.077 -69.861 1.00 94.31 163 SER A CA 1
ATOM 1350 C C . SER A 1 163 ? 36.225 2.978 -68.329 1.00 94.31 163 SER A C 1
ATOM 1352 O O . SER A 1 163 ? 35.216 2.782 -67.642 1.00 94.31 163 SER A O 1
ATOM 1354 N N . LEU A 1 164 ? 37.418 3.195 -67.765 1.00 95.44 164 LEU A N 1
ATOM 1355 C CA . LEU A 1 164 ? 37.640 3.221 -66.321 1.00 95.44 164 LEU A CA 1
ATOM 1356 C C . LEU A 1 164 ? 36.980 4.439 -65.672 1.00 95.44 164 LEU A C 1
ATOM 1358 O O . LEU A 1 164 ? 36.342 4.296 -64.630 1.00 95.44 164 LEU A O 1
ATOM 1362 N N . LYS A 1 165 ? 37.068 5.627 -66.282 1.00 96.12 165 LYS A N 1
ATOM 1363 C CA . LYS A 1 165 ? 36.360 6.823 -65.794 1.00 96.12 165 LYS A CA 1
ATOM 1364 C C . LYS A 1 165 ? 34.850 6.603 -65.769 1.00 96.12 165 LYS A C 1
ATOM 1366 O O . LYS A 1 165 ? 34.216 6.934 -64.764 1.00 96.12 165 LYS A O 1
ATOM 1371 N N . ALA A 1 166 ? 34.290 6.014 -66.827 1.00 95.88 166 ALA A N 1
ATOM 1372 C CA . ALA A 1 166 ? 32.876 5.662 -66.882 1.00 95.88 166 ALA A CA 1
ATOM 1373 C C . ALA A 1 166 ? 32.509 4.695 -65.743 1.00 95.88 166 ALA A C 1
ATOM 1375 O O . ALA A 1 166 ? 31.601 4.987 -64.961 1.00 95.88 166 ALA A O 1
ATOM 1376 N N . SER A 1 167 ? 33.296 3.632 -65.551 1.00 96.12 167 SER A N 1
ATOM 1377 C CA . SER A 1 167 ? 33.103 2.649 -64.473 1.00 96.12 167 SER A CA 1
ATOM 1378 C C . SER A 1 167 ? 33.175 3.284 -63.075 1.00 96.12 167 SER A C 1
ATOM 1380 O O . SER A 1 167 ? 32.324 3.035 -62.221 1.00 96.12 167 SER A O 1
ATOM 1382 N N . ILE A 1 168 ? 34.147 4.171 -62.832 1.00 95.81 168 ILE A N 1
ATOM 1383 C CA . ILE A 1 168 ? 34.266 4.921 -61.570 1.00 95.81 168 ILE A CA 1
ATOM 1384 C C . ILE A 1 168 ? 33.042 5.815 -61.354 1.00 95.81 168 ILE A C 1
ATOM 1386 O O . ILE A 1 168 ? 32.540 5.914 -60.230 1.00 95.81 168 ILE A O 1
ATOM 1390 N N . SER A 1 169 ? 32.554 6.479 -62.404 1.00 96.38 169 SER A N 1
ATOM 1391 C CA . SER A 1 169 ? 31.373 7.340 -62.310 1.00 96.38 169 SER A CA 1
ATOM 1392 C C . SER A 1 169 ? 30.116 6.542 -61.943 1.00 96.38 169 SER A C 1
ATOM 1394 O O . SER A 1 169 ? 29.365 6.962 -61.056 1.00 96.38 169 SER A O 1
ATOM 1396 N N . GLU A 1 170 ? 29.947 5.353 -62.527 1.00 96.62 170 GLU A N 1
ATOM 1397 C CA . GLU A 1 170 ? 28.839 4.441 -62.247 1.00 96.62 170 GLU A CA 1
ATOM 1398 C C . GLU A 1 170 ? 28.909 3.911 -60.810 1.00 96.62 170 GLU A C 1
ATOM 1400 O O . GLU A 1 170 ? 27.929 3.991 -60.065 1.00 96.62 170 GLU A O 1
ATOM 1405 N N . LEU A 1 171 ? 30.081 3.445 -60.369 1.00 96.19 171 LEU A N 1
ATOM 1406 C CA . LEU A 1 171 ? 30.289 2.983 -58.995 1.00 96.19 171 LEU A CA 1
ATOM 1407 C C . LEU A 1 171 ? 30.026 4.095 -57.975 1.00 96.19 171 LEU A C 1
ATOM 1409 O O . LEU A 1 171 ? 29.378 3.861 -56.953 1.00 96.19 171 LEU A O 1
ATOM 1413 N N . ARG A 1 172 ? 30.451 5.332 -58.258 1.00 96.44 172 ARG A N 1
ATOM 1414 C CA . ARG A 1 172 ? 30.136 6.495 -57.413 1.00 96.44 172 ARG A CA 1
ATOM 1415 C C . ARG A 1 172 ? 28.635 6.777 -57.369 1.00 96.44 172 ARG A C 1
ATOM 1417 O O . ARG A 1 172 ? 28.122 7.114 -56.302 1.00 96.44 172 ARG A O 1
ATOM 1424 N N . ALA A 1 173 ? 27.924 6.644 -58.488 1.00 96.38 173 ALA A N 1
ATOM 1425 C CA . ALA A 1 173 ? 26.473 6.805 -58.529 1.00 96.38 173 ALA A CA 1
ATOM 1426 C C . ALA A 1 173 ? 25.756 5.718 -57.709 1.00 96.38 173 ALA A C 1
ATOM 1428 O O . ALA A 1 173 ? 24.926 6.061 -56.865 1.00 96.38 173 ALA A O 1
ATOM 1429 N N . LYS A 1 174 ? 26.147 4.444 -57.866 1.00 97.00 174 LYS A N 1
ATOM 1430 C CA . LYS A 1 174 ? 25.640 3.317 -57.059 1.00 97.00 174 LYS A CA 1
ATOM 1431 C C . LYS A 1 174 ? 25.909 3.516 -55.568 1.00 97.00 174 LYS A C 1
ATOM 1433 O O . LYS A 1 174 ? 25.022 3.316 -54.744 1.00 97.00 174 LYS A O 1
ATOM 1438 N N . LEU A 1 175 ? 27.101 3.985 -55.204 1.00 96.81 175 LEU A N 1
ATOM 1439 C CA . LEU A 1 175 ? 27.430 4.266 -53.808 1.00 96.81 175 LEU A CA 1
ATOM 1440 C C . LEU A 1 175 ? 26.550 5.386 -53.231 1.00 96.81 175 LEU A C 1
ATOM 1442 O O . LEU A 1 175 ? 26.091 5.292 -52.093 1.00 96.81 175 LEU A O 1
ATOM 1446 N N . ARG A 1 176 ? 26.292 6.450 -54.003 1.00 96.38 176 ARG A N 1
ATOM 1447 C CA . ARG A 1 176 ? 25.393 7.536 -53.581 1.00 96.38 176 ARG A CA 1
ATOM 1448 C C . ARG A 1 176 ? 23.957 7.044 -53.401 1.00 96.38 176 ARG A C 1
ATOM 1450 O O . ARG A 1 176 ? 23.361 7.345 -52.369 1.00 96.38 176 ARG A O 1
ATOM 1457 N N . SER A 1 177 ? 23.420 6.268 -54.344 1.00 95.50 177 SER A N 1
ATOM 1458 C CA . SER A 1 177 ? 22.052 5.742 -54.239 1.00 95.50 177 SER A CA 1
ATOM 1459 C C . SER A 1 177 ? 21.896 4.780 -53.057 1.00 95.50 177 SER A C 1
ATOM 1461 O O . SER A 1 177 ? 20.923 4.879 -52.305 1.00 95.50 177 SER A O 1
ATOM 1463 N N . GLN A 1 178 ? 22.888 3.919 -52.810 1.00 96.81 178 GLN A N 1
ATOM 1464 C CA . GLN A 1 178 ? 22.914 3.046 -51.635 1.00 96.81 178 GLN A CA 1
ATOM 1465 C C . GLN A 1 178 ? 22.963 3.844 -50.327 1.00 96.81 178 GLN A C 1
ATOM 1467 O O . GLN A 1 178 ? 22.189 3.557 -49.415 1.00 96.81 178 GLN A O 1
ATOM 1472 N N . LYS A 1 179 ? 23.803 4.886 -50.234 1.00 97.12 179 LYS A N 1
ATOM 1473 C CA . LYS A 1 179 ? 23.858 5.765 -49.051 1.00 97.12 179 LYS A CA 1
ATOM 1474 C C . LYS A 1 179 ? 22.515 6.434 -48.766 1.00 97.12 179 LYS A C 1
ATOM 1476 O O . LYS A 1 179 ? 22.088 6.464 -47.615 1.00 97.12 179 LYS A O 1
ATOM 1481 N N . VAL A 1 180 ? 21.844 6.950 -49.795 1.00 96.94 180 VAL A N 1
ATOM 1482 C CA . VAL A 1 180 ? 20.512 7.558 -49.654 1.00 96.94 180 VAL A CA 1
ATOM 1483 C C . VAL A 1 180 ? 19.499 6.515 -49.184 1.00 96.94 180 VAL A C 1
ATOM 1485 O O . VAL A 1 180 ? 18.799 6.746 -48.204 1.00 96.94 180 VAL A O 1
ATOM 1488 N N . THR A 1 181 ? 19.483 5.333 -49.802 1.00 97.00 181 THR A N 1
ATOM 1489 C CA . THR A 1 181 ? 18.590 4.227 -49.413 1.00 97.00 181 THR A CA 1
ATOM 1490 C C . THR A 1 181 ? 18.794 3.810 -47.955 1.00 97.00 181 THR A C 1
ATOM 1492 O O . THR A 1 181 ? 17.827 3.603 -47.225 1.00 97.00 181 THR A O 1
ATOM 1495 N N . LEU A 1 182 ? 20.047 3.713 -47.501 1.00 97.44 182 LEU A N 1
ATOM 1496 C CA . LEU A 1 182 ? 20.363 3.409 -46.106 1.00 97.44 182 LEU A CA 1
ATOM 1497 C C . LEU A 1 182 ? 19.869 4.505 -45.162 1.00 97.44 182 LEU A C 1
ATOM 1499 O O . LEU A 1 182 ? 19.256 4.182 -44.150 1.00 97.44 182 LEU A O 1
ATOM 1503 N N . ARG A 1 183 ? 20.062 5.784 -45.505 1.00 97.19 183 ARG A N 1
ATOM 1504 C CA . ARG A 1 183 ? 19.532 6.904 -44.710 1.00 97.19 183 ARG A CA 1
ATOM 1505 C C . ARG A 1 183 ? 18.014 6.842 -44.580 1.00 97.19 183 ARG A C 1
ATOM 1507 O O . ARG A 1 183 ? 17.521 6.977 -43.469 1.00 97.19 183 ARG A O 1
ATOM 1514 N N . TRP A 1 184 ? 17.290 6.558 -45.662 1.00 96.56 184 TRP A N 1
ATOM 1515 C CA . TRP A 1 184 ? 15.836 6.371 -45.608 1.00 96.56 184 TRP A CA 1
ATOM 1516 C C . TRP A 1 184 ? 15.431 5.197 -44.715 1.00 96.56 184 TRP A C 1
ATOM 1518 O O . TRP A 1 184 ? 14.529 5.337 -43.895 1.00 96.56 184 TRP A O 1
ATOM 1528 N N . LYS A 1 185 ? 16.127 4.055 -44.810 1.00 97.44 185 LYS A N 1
ATOM 1529 C CA . LYS A 1 185 ? 15.877 2.900 -43.931 1.00 97.44 185 LYS A CA 1
ATOM 1530 C C . LYS A 1 185 ? 16.148 3.223 -42.459 1.00 97.44 185 LYS A C 1
ATOM 1532 O O . LYS A 1 185 ? 15.383 2.788 -41.604 1.00 97.44 185 LYS A O 1
ATOM 1537 N N . MET A 1 186 ? 17.217 3.962 -42.157 1.00 96.81 186 MET A N 1
ATOM 1538 C CA . MET A 1 186 ? 17.524 4.393 -40.790 1.00 96.81 186 MET A CA 1
ATOM 1539 C C . MET A 1 186 ? 16.476 5.373 -40.271 1.00 96.81 186 MET A C 1
ATOM 1541 O O . MET A 1 186 ? 15.938 5.139 -39.198 1.00 96.81 186 MET A O 1
ATOM 1545 N N . ALA A 1 187 ? 16.123 6.396 -41.053 1.00 97.38 187 ALA A N 1
ATOM 1546 C CA . ALA A 1 187 ? 15.101 7.371 -40.684 1.00 97.38 187 ALA A CA 1
ATOM 1547 C C . ALA A 1 187 ? 13.736 6.708 -40.438 1.00 97.38 187 ALA A C 1
ATOM 1549 O O . ALA A 1 187 ? 13.061 7.030 -39.466 1.00 97.38 187 ALA A O 1
ATOM 1550 N N . ALA A 1 188 ? 13.354 5.728 -41.265 1.00 96.69 188 ALA A N 1
ATOM 1551 C CA . ALA A 1 188 ? 12.133 4.957 -41.050 1.00 96.69 188 ALA A CA 1
ATOM 1552 C C . ALA A 1 188 ? 12.183 4.170 -39.729 1.00 96.69 188 ALA A C 1
ATOM 1554 O O . ALA A 1 188 ? 11.240 4.234 -38.945 1.00 96.69 188 ALA A O 1
ATOM 1555 N N . LYS A 1 189 ? 13.286 3.458 -39.450 1.00 97.62 189 LYS A N 1
ATOM 1556 C CA . LYS A 1 189 ? 13.466 2.739 -38.175 1.00 97.62 189 LYS A CA 1
ATOM 1557 C C . LYS A 1 189 ? 13.461 3.684 -36.976 1.00 97.62 189 LYS A C 1
ATOM 1559 O O . LYS A 1 189 ? 12.854 3.364 -35.963 1.00 97.62 189 LYS A O 1
ATOM 1564 N N . GLU A 1 190 ? 14.103 4.837 -37.096 1.00 97.44 190 GLU A N 1
ATOM 1565 C CA . GLU A 1 190 ? 14.148 5.852 -36.048 1.00 97.44 190 GLU A CA 1
ATOM 1566 C C . GLU A 1 190 ? 12.757 6.422 -35.757 1.00 97.44 190 GLU A C 1
ATOM 1568 O O . GLU A 1 190 ? 12.392 6.559 -34.595 1.00 97.44 190 GLU A O 1
ATOM 1573 N N . ALA A 1 191 ? 11.937 6.663 -36.784 1.00 97.25 191 ALA A N 1
ATOM 1574 C CA . ALA A 1 191 ? 10.545 7.070 -36.601 1.00 97.25 191 ALA A CA 1
ATOM 1575 C C . ALA A 1 191 ? 9.722 6.011 -35.844 1.00 97.25 191 ALA A C 1
ATOM 1577 O O . ALA A 1 191 ? 8.943 6.360 -34.959 1.00 97.25 191 ALA A O 1
ATOM 1578 N N . TYR A 1 192 ? 9.924 4.720 -36.141 1.00 97.25 192 TYR A N 1
ATOM 1579 C CA . TYR A 1 192 ? 9.294 3.636 -35.379 1.00 97.25 192 TYR A CA 1
ATOM 1580 C C . TYR A 1 192 ? 9.752 3.610 -33.921 1.00 97.25 192 TYR A C 1
ATOM 1582 O O . TYR A 1 192 ? 8.913 3.488 -33.034 1.00 97.25 192 TYR A O 1
ATOM 1590 N N . ILE A 1 193 ? 11.059 3.731 -33.673 1.00 97.62 193 ILE A N 1
ATOM 1591 C CA . ILE A 1 193 ? 11.617 3.743 -32.314 1.00 97.62 193 ILE A CA 1
ATOM 1592 C C . ILE A 1 193 ? 11.028 4.906 -31.516 1.00 97.62 193 ILE A C 1
ATOM 1594 O O . ILE A 1 193 ? 10.474 4.672 -30.451 1.00 97.62 193 ILE A O 1
ATOM 1598 N N . ARG A 1 194 ? 11.030 6.122 -32.077 1.00 97.56 194 ARG A N 1
ATOM 1599 C CA . ARG A 1 194 ? 10.448 7.303 -31.423 1.00 97.56 194 ARG A CA 1
ATOM 1600 C C . ARG A 1 194 ? 8.977 7.107 -31.070 1.00 97.56 194 ARG A C 1
ATOM 1602 O O . ARG A 1 194 ? 8.586 7.405 -29.953 1.00 97.56 194 ARG A O 1
ATOM 1609 N N . LYS A 1 195 ? 8.178 6.533 -31.979 1.00 97.75 195 LYS A N 1
ATOM 1610 C CA . LYS A 1 195 ? 6.773 6.218 -31.690 1.00 97.75 195 LYS A CA 1
ATOM 1611 C C . LYS A 1 195 ? 6.639 5.279 -30.484 1.00 97.75 195 LYS A C 1
ATOM 1613 O O . LYS A 1 195 ? 5.807 5.518 -29.618 1.00 97.75 195 LYS A O 1
ATOM 1618 N N . TYR A 1 196 ? 7.441 4.215 -30.427 1.00 97.38 196 TYR A N 1
ATOM 1619 C CA . TYR A 1 196 ? 7.406 3.289 -29.295 1.00 97.38 196 TYR A CA 1
ATOM 1620 C C . TYR A 1 196 ? 7.910 3.925 -27.998 1.00 97.38 196 TYR A C 1
ATOM 1622 O O . TYR A 1 196 ? 7.361 3.626 -26.939 1.00 97.38 196 TYR A O 1
ATOM 1630 N N . ASP A 1 197 ? 8.910 4.801 -28.068 1.00 97.38 197 ASP A N 1
ATOM 1631 C CA . ASP A 1 197 ? 9.393 5.558 -26.913 1.00 97.38 197 ASP A CA 1
ATOM 1632 C C . ASP A 1 197 ? 8.306 6.499 -26.375 1.00 97.38 197 ASP A C 1
ATOM 1634 O O . ASP A 1 197 ? 8.068 6.523 -25.165 1.00 97.38 197 ASP A O 1
ATOM 1638 N N . ASP A 1 198 ? 7.589 7.197 -27.260 1.00 97.62 198 ASP A N 1
ATOM 1639 C CA . ASP A 1 198 ? 6.461 8.065 -26.909 1.00 97.62 198 ASP A CA 1
ATOM 1640 C C . ASP A 1 198 ? 5.299 7.258 -26.303 1.00 97.62 198 ASP A C 1
ATOM 1642 O O . ASP A 1 198 ? 4.774 7.617 -25.244 1.00 97.62 198 ASP A O 1
ATOM 1646 N N . ASP A 1 199 ? 4.933 6.125 -26.914 1.00 98.06 199 ASP A N 1
ATOM 1647 C CA . ASP A 1 199 ? 3.898 5.219 -26.401 1.00 98.06 199 ASP A CA 1
ATOM 1648 C C . ASP A 1 199 ? 4.285 4.673 -25.013 1.00 98.06 199 ASP A C 1
ATOM 1650 O O . ASP A 1 199 ? 3.463 4.635 -24.091 1.00 98.06 199 ASP A O 1
ATOM 1654 N N . LEU A 1 200 ? 5.548 4.282 -24.826 1.00 97.81 200 LEU A N 1
ATOM 1655 C CA . LEU A 1 200 ? 6.070 3.797 -23.551 1.00 97.81 200 LEU A CA 1
ATOM 1656 C C . LEU A 1 200 ? 6.075 4.905 -22.491 1.00 97.81 200 LEU A C 1
ATOM 1658 O O . LEU A 1 200 ? 5.678 4.658 -21.348 1.00 97.81 200 LEU A O 1
ATOM 1662 N N . ALA A 1 201 ? 6.491 6.120 -22.848 1.00 97.62 201 ALA A N 1
ATOM 1663 C CA . ALA A 1 201 ? 6.460 7.280 -21.964 1.00 97.62 201 ALA A CA 1
ATOM 1664 C C . ALA A 1 201 ? 5.023 7.613 -21.540 1.00 97.62 201 ALA A C 1
ATOM 1666 O O . ALA A 1 201 ? 4.758 7.778 -20.346 1.00 97.62 201 ALA A O 1
ATOM 1667 N N . TYR A 1 202 ? 4.078 7.604 -22.484 1.00 98.12 202 TYR A N 1
ATOM 1668 C CA . TYR A 1 202 ? 2.659 7.805 -22.207 1.00 98.12 202 TYR A CA 1
ATOM 1669 C C . TYR A 1 202 ? 2.105 6.729 -21.269 1.00 98.12 202 TYR A C 1
ATOM 1671 O O . TYR A 1 202 ? 1.441 7.048 -20.282 1.00 98.12 202 TYR A O 1
ATOM 1679 N N . LYS A 1 203 ? 2.413 5.448 -21.512 1.00 98.06 203 LYS A N 1
ATOM 1680 C CA . LYS A 1 203 ? 1.968 4.347 -20.643 1.00 98.06 203 LYS A CA 1
ATOM 1681 C C . LYS A 1 203 ? 2.576 4.424 -19.246 1.00 98.06 203 LYS A C 1
ATOM 1683 O O . LYS A 1 203 ? 1.864 4.184 -18.271 1.00 98.06 203 LYS A O 1
ATOM 1688 N N . LYS A 1 204 ? 3.854 4.794 -19.126 1.00 97.88 204 LYS A N 1
ATOM 1689 C CA . LYS A 1 204 ? 4.509 5.039 -17.831 1.00 97.88 204 LYS A CA 1
ATOM 1690 C C . LYS A 1 204 ? 3.834 6.179 -17.077 1.00 97.88 204 LYS A C 1
ATOM 1692 O O . LYS A 1 204 ? 3.513 6.012 -15.903 1.00 97.88 204 LYS A O 1
ATOM 1697 N N . TRP A 1 205 ? 3.579 7.300 -17.750 1.00 97.94 205 TRP A N 1
ATOM 1698 C CA . TRP A 1 205 ? 2.873 8.439 -17.167 1.00 97.94 205 TRP A CA 1
ATOM 1699 C C . TRP A 1 205 ? 1.460 8.051 -16.716 1.00 97.94 205 TRP A C 1
ATOM 1701 O O . TRP A 1 205 ? 1.108 8.260 -15.559 1.00 97.94 205 TRP A O 1
ATOM 1711 N N . GLN A 1 206 ? 0.686 7.395 -17.585 1.00 97.81 206 GLN A N 1
ATOM 1712 C CA . GLN A 1 206 ? -0.676 6.950 -17.288 1.00 97.81 206 GLN A CA 1
ATOM 1713 C C . GLN A 1 206 ? -0.714 5.998 -16.085 1.00 97.81 206 GLN A C 1
ATOM 1715 O O . GLN A 1 206 ? -1.588 6.118 -15.226 1.00 97.81 206 GLN A O 1
ATOM 1720 N N . ASN A 1 207 ? 0.231 5.056 -16.011 1.00 98.12 207 ASN A N 1
ATOM 1721 C CA . ASN A 1 207 ? 0.339 4.132 -14.889 1.00 98.12 207 ASN A CA 1
ATOM 1722 C C . ASN A 1 207 ? 0.682 4.878 -13.591 1.00 98.12 207 ASN A C 1
ATOM 1724 O O . ASN A 1 207 ? -0.006 4.700 -12.592 1.00 98.12 207 ASN A O 1
ATOM 1728 N N . ASN A 1 208 ? 1.664 5.781 -13.624 1.00 98.00 208 ASN A N 1
ATOM 1729 C CA . ASN A 1 208 ? 2.035 6.580 -12.457 1.00 98.00 208 ASN A CA 1
ATOM 1730 C C . ASN A 1 208 ? 0.853 7.415 -11.938 1.00 98.00 208 ASN A C 1
ATOM 1732 O O . ASN A 1 208 ? 0.530 7.352 -10.757 1.00 98.00 208 ASN A O 1
ATOM 1736 N N . VAL A 1 209 ? 0.126 8.098 -12.829 1.00 97.75 209 VAL A N 1
ATOM 1737 C CA . VAL A 1 209 ? -1.087 8.849 -12.464 1.00 97.75 209 VAL A CA 1
ATOM 1738 C C . VAL A 1 209 ? -2.147 7.931 -11.851 1.00 97.75 209 VAL A C 1
ATOM 1740 O O . VAL A 1 209 ? -2.754 8.275 -10.838 1.00 97.75 209 VAL A O 1
ATOM 1743 N N . ARG A 1 210 ? -2.371 6.739 -12.420 1.00 97.50 210 ARG A N 1
ATOM 1744 C CA . ARG A 1 210 ? -3.319 5.763 -11.862 1.00 97.50 210 ARG A CA 1
ATOM 1745 C C . ARG A 1 210 ? -2.897 5.298 -10.467 1.00 97.50 210 ARG A C 1
ATOM 1747 O O . ARG A 1 210 ? -3.741 5.260 -9.578 1.00 97.50 210 ARG A O 1
ATOM 1754 N N . ILE A 1 211 ? -1.620 4.966 -10.283 1.00 96.69 211 ILE A N 1
ATOM 1755 C CA . ILE A 1 211 ? -1.060 4.543 -8.996 1.00 96.69 211 ILE A CA 1
ATOM 1756 C C . ILE A 1 211 ? -1.200 5.664 -7.966 1.00 96.69 211 ILE A C 1
ATOM 1758 O O . ILE A 1 211 ? -1.715 5.414 -6.882 1.00 96.69 211 ILE A O 1
ATOM 1762 N N . GLN A 1 212 ? -0.805 6.895 -8.298 1.00 96.62 212 GLN A N 1
ATOM 1763 C CA . GLN A 1 212 ? -0.922 8.043 -7.395 1.00 96.62 212 GLN A CA 1
ATOM 1764 C C . GLN A 1 212 ? -2.371 8.292 -6.977 1.00 96.62 212 GLN A C 1
ATOM 1766 O O . GLN A 1 212 ? -2.651 8.407 -5.786 1.00 96.62 212 GLN A O 1
ATOM 1771 N N . ASN A 1 213 ? -3.304 8.283 -7.931 1.00 97.31 213 ASN A N 1
ATOM 1772 C CA . ASN A 1 213 ? -4.726 8.441 -7.634 1.00 97.31 213 ASN A CA 1
ATOM 1773 C C . ASN A 1 213 ? -5.244 7.345 -6.692 1.00 97.31 213 ASN A C 1
ATOM 1775 O O . ASN A 1 213 ? -6.040 7.628 -5.797 1.00 97.31 213 ASN A O 1
ATOM 1779 N N . GLU A 1 214 ? -4.804 6.099 -6.872 1.00 96.88 214 GLU A N 1
ATOM 1780 C CA . GLU A 1 214 ? -5.215 4.993 -6.006 1.00 96.88 214 GLU A CA 1
ATOM 1781 C C . GLU A 1 214 ? -4.583 5.091 -4.610 1.00 96.88 214 GLU A C 1
ATOM 1783 O O . GLU A 1 214 ? -5.273 4.909 -3.609 1.00 96.88 214 GLU A O 1
ATOM 1788 N N . ILE A 1 215 ? -3.306 5.480 -4.520 1.00 96.19 215 ILE A N 1
ATOM 1789 C CA . ILE A 1 215 ? -2.628 5.765 -3.247 1.00 96.19 215 ILE A CA 1
ATOM 1790 C C . ILE A 1 215 ? -3.359 6.873 -2.488 1.00 96.19 215 ILE A C 1
ATOM 1792 O O . ILE A 1 215 ? -3.591 6.743 -1.284 1.00 96.19 215 ILE A O 1
ATOM 1796 N N . GLU A 1 216 ? -3.743 7.954 -3.169 1.00 97.12 216 GLU A N 1
ATOM 1797 C CA . GLU A 1 216 ? -4.490 9.051 -2.562 1.00 97.12 216 GLU A CA 1
ATOM 1798 C C . GLU A 1 216 ? -5.858 8.600 -2.056 1.00 97.12 216 GLU A C 1
ATOM 1800 O O . GLU A 1 216 ? -6.222 8.935 -0.926 1.00 97.12 216 GLU A O 1
ATOM 1805 N N . LYS A 1 217 ? -6.609 7.831 -2.854 1.00 97.44 217 LYS A N 1
ATOM 1806 C CA . LYS A 1 217 ? -7.902 7.269 -2.440 1.00 97.44 217 LYS A CA 1
ATOM 1807 C C . LYS A 1 217 ? -7.749 6.382 -1.210 1.00 97.44 217 LYS A C 1
ATOM 1809 O O . LYS A 1 217 ? -8.419 6.630 -0.209 1.00 97.44 217 LYS A O 1
ATOM 1814 N N . CYS A 1 218 ? -6.828 5.420 -1.243 1.00 96.19 218 CYS A N 1
ATOM 1815 C CA . CYS A 1 218 ? -6.538 4.542 -0.111 1.00 96.19 218 CYS A CA 1
ATOM 1816 C C . CYS A 1 218 ? -6.140 5.347 1.129 1.00 96.19 218 CYS A C 1
ATOM 1818 O O . CYS A 1 218 ? -6.670 5.131 2.213 1.00 96.19 218 CYS A O 1
ATOM 1820 N N . SER A 1 219 ? -5.278 6.350 0.969 1.00 96.69 219 SER A N 1
ATOM 1821 C CA . SER A 1 219 ? -4.830 7.213 2.064 1.00 96.69 219 SER A CA 1
ATOM 1822 C C . SER A 1 219 ? -5.948 8.092 2.632 1.00 96.69 219 SER A C 1
ATOM 1824 O O . SER A 1 219 ? -5.928 8.417 3.819 1.00 96.69 219 SER A O 1
ATOM 1826 N N . ARG A 1 220 ? -6.925 8.511 1.818 1.00 96.56 220 ARG A N 1
ATOM 1827 C CA . ARG A 1 220 ? -8.129 9.203 2.306 1.00 96.56 220 ARG A CA 1
ATOM 1828 C C . ARG A 1 220 ? -8.996 8.250 3.124 1.00 96.56 220 ARG A C 1
ATOM 1830 O O . ARG A 1 220 ? -9.333 8.601 4.248 1.00 96.56 220 ARG A O 1
ATOM 1837 N N . VAL A 1 221 ? -9.263 7.045 2.615 1.00 97.06 221 VAL A N 1
ATOM 1838 C CA . VAL A 1 221 ? -10.058 6.020 3.318 1.00 97.06 221 VAL A CA 1
ATOM 1839 C C . VAL A 1 221 ? -9.406 5.609 4.640 1.00 97.06 221 VAL A C 1
ATOM 1841 O O . VAL A 1 221 ? -10.074 5.533 5.666 1.00 97.06 221 VAL A O 1
ATOM 1844 N N . ILE A 1 222 ? -8.087 5.403 4.656 1.00 96.38 222 ILE A N 1
ATOM 1845 C CA . ILE A 1 222 ? -7.348 5.078 5.883 1.00 96.38 222 ILE A CA 1
ATOM 1846 C C . ILE A 1 222 ? -7.476 6.216 6.899 1.00 96.38 222 ILE A C 1
ATOM 1848 O O . ILE A 1 222 ? -7.766 5.958 8.064 1.00 96.38 222 ILE A O 1
ATOM 1852 N N . ARG A 1 223 ? -7.318 7.476 6.473 1.00 96.94 223 ARG A N 1
ATOM 1853 C CA . ARG A 1 223 ? -7.468 8.635 7.367 1.00 96.94 223 ARG A CA 1
ATOM 1854 C C . ARG A 1 223 ? -8.883 8.761 7.925 1.00 96.94 223 ARG A C 1
ATOM 1856 O O . ARG A 1 223 ? -9.027 9.014 9.118 1.00 96.94 223 ARG A O 1
ATOM 1863 N N . THR A 1 224 ? -9.915 8.571 7.103 1.00 97.44 224 THR A N 1
ATOM 1864 C CA . THR A 1 224 ? -11.309 8.618 7.571 1.00 97.44 224 THR A CA 1
ATOM 1865 C C . THR A 1 224 ? -11.614 7.478 8.533 1.00 97.44 224 THR A C 1
ATOM 1867 O O . THR A 1 224 ? -12.198 7.724 9.583 1.00 97.44 224 THR A O 1
ATOM 1870 N N . ASN A 1 225 ? -11.162 6.259 8.230 1.00 97.44 225 ASN A N 1
ATOM 1871 C CA . ASN A 1 225 ? -11.367 5.097 9.095 1.00 97.44 225 ASN A CA 1
ATOM 1872 C C . ASN A 1 225 ? -10.623 5.249 10.422 1.00 97.44 225 ASN A C 1
ATOM 1874 O O . ASN A 1 225 ? -11.185 4.967 11.475 1.00 97.44 225 ASN A O 1
ATOM 1878 N N . HIS A 1 226 ? -9.380 5.733 10.388 1.00 97.56 226 HIS A N 1
ATOM 1879 C CA . HIS A 1 226 ? -8.608 5.992 11.597 1.00 97.56 226 HIS A CA 1
ATOM 1880 C C . HIS A 1 226 ? -9.277 7.057 12.469 1.00 97.56 226 HIS A C 1
ATOM 1882 O O . HIS A 1 226 ? -9.435 6.845 13.668 1.00 97.56 226 HIS A O 1
ATOM 1888 N N . LYS A 1 227 ? -9.740 8.161 11.868 1.00 97.81 227 LYS A N 1
ATOM 1889 C CA . LYS A 1 227 ? -10.487 9.201 12.583 1.00 97.81 227 LYS A CA 1
ATOM 1890 C C . LYS A 1 227 ? -11.765 8.642 13.218 1.00 97.81 227 LYS A C 1
ATOM 1892 O O . LYS A 1 227 ? -11.966 8.842 14.409 1.00 97.81 227 LYS A O 1
ATOM 1897 N N . ALA A 1 228 ? -12.574 7.899 12.462 1.00 97.75 228 ALA A N 1
ATOM 1898 C CA . ALA A 1 228 ? -13.802 7.287 12.972 1.00 97.75 228 ALA A CA 1
ATOM 1899 C C . ALA A 1 228 ? -13.524 6.285 14.108 1.00 97.75 228 ALA A C 1
ATOM 1901 O O . ALA A 1 228 ? -14.236 6.257 15.107 1.00 97.75 228 ALA A O 1
ATOM 1902 N N . SER A 1 229 ? -12.455 5.491 13.988 1.00 97.31 229 SER A N 1
ATOM 1903 C CA . SER A 1 229 ? -12.026 4.568 15.043 1.00 97.31 229 SER A CA 1
ATOM 1904 C C . SER A 1 229 ? -11.591 5.306 16.307 1.00 97.31 229 SER A C 1
ATOM 1906 O O . SER A 1 229 ? -11.920 4.868 17.405 1.00 97.31 229 SER A O 1
ATOM 1908 N N . LEU A 1 230 ? -10.862 6.416 16.165 1.00 98.06 230 LEU A N 1
ATOM 1909 C CA . LEU A 1 230 ? -10.406 7.230 17.290 1.00 98.06 230 LEU A CA 1
ATOM 1910 C C . LEU A 1 230 ? -11.587 7.906 18.001 1.00 98.06 230 LEU A C 1
ATOM 1912 O O . LEU A 1 230 ? -11.666 7.876 19.225 1.00 98.06 230 LEU A O 1
ATOM 1916 N N . GLU A 1 231 ? -12.532 8.460 17.238 1.00 97.75 231 GLU A N 1
ATOM 1917 C CA . GLU A 1 231 ? -13.778 9.021 17.771 1.00 97.75 231 GLU A CA 1
ATOM 1918 C C . GLU A 1 231 ? -14.580 7.955 18.527 1.00 97.75 231 GLU A C 1
ATOM 1920 O O . GLU A 1 231 ? -15.031 8.206 19.646 1.00 97.75 231 GLU A O 1
ATOM 1925 N N . LYS A 1 232 ? -14.688 6.738 17.974 1.00 97.56 232 LYS A N 1
ATOM 1926 C CA . LYS A 1 232 ? -15.388 5.640 18.648 1.00 97.56 232 LYS A CA 1
ATOM 1927 C C . LYS A 1 232 ? -14.679 5.187 19.920 1.00 97.56 232 LYS A C 1
ATOM 1929 O O . LYS A 1 232 ? -15.341 4.910 20.915 1.00 97.56 232 LYS A O 1
ATOM 1934 N N . GLN A 1 233 ? -13.349 5.129 19.913 1.00 96.44 233 GLN A N 1
ATOM 1935 C CA . GLN A 1 233 ? -12.578 4.799 21.109 1.00 96.44 233 GLN A CA 1
ATOM 1936 C C . GLN A 1 233 ? -12.798 5.840 22.215 1.00 96.44 233 GLN A C 1
ATOM 1938 O O . GLN A 1 233 ? -13.052 5.466 23.355 1.00 96.44 233 GLN A O 1
ATOM 1943 N N . GLN A 1 234 ? -12.784 7.133 21.876 1.00 97.56 234 GLN A N 1
ATOM 1944 C CA . GLN A 1 234 ? -13.064 8.206 22.834 1.00 97.56 234 GLN A CA 1
ATOM 1945 C C . GLN A 1 234 ? -14.492 8.143 23.390 1.00 97.56 234 GLN A C 1
ATOM 1947 O O . GLN A 1 234 ? -14.710 8.438 24.564 1.00 97.56 234 GLN A O 1
ATOM 1952 N N . GLU A 1 235 ? -15.477 7.791 22.561 1.00 97.62 235 GLU A N 1
ATOM 1953 C CA . GLU A 1 235 ? -16.858 7.583 23.008 1.00 97.62 235 GLU A CA 1
ATOM 1954 C C . GLU A 1 235 ? -16.943 6.425 24.012 1.00 97.62 235 GLU A C 1
ATOM 1956 O O . GLU A 1 235 ? -17.478 6.604 25.105 1.00 97.62 235 GLU A O 1
ATOM 1961 N N . LEU A 1 236 ? -16.337 5.278 23.690 1.00 97.69 236 LEU A N 1
ATOM 1962 C CA . LEU A 1 236 ? -16.313 4.105 24.569 1.00 97.69 236 LEU A CA 1
ATOM 1963 C C . LEU A 1 236 ? -15.576 4.374 25.888 1.00 97.69 236 LEU A C 1
ATOM 1965 O O . LEU A 1 236 ? -16.023 3.922 26.938 1.00 97.69 236 LEU A O 1
ATOM 1969 N N . GLU A 1 237 ? -14.476 5.128 25.866 1.00 97.75 237 GLU A N 1
ATOM 1970 C CA . GLU A 1 237 ? -13.764 5.533 27.085 1.00 97.75 237 GLU A CA 1
ATOM 1971 C C . GLU A 1 237 ? -14.643 6.410 27.989 1.00 97.75 237 GLU A C 1
ATOM 1973 O O . GLU A 1 237 ? -14.676 6.203 29.203 1.00 97.75 237 GLU A O 1
ATOM 1978 N N . LYS A 1 238 ? -15.417 7.341 27.413 1.00 97.62 238 LYS A N 1
ATOM 1979 C CA . LYS A 1 238 ? -16.373 8.167 28.171 1.00 97.62 238 LYS A CA 1
ATOM 1980 C C . LYS A 1 238 ? -17.521 7.343 28.750 1.00 97.62 238 LYS A C 1
ATOM 1982 O O . LYS A 1 238 ? -17.908 7.571 29.895 1.00 97.62 238 LYS A O 1
ATOM 1987 N N . GLU A 1 239 ? -18.073 6.403 27.983 1.00 96.94 239 GLU A N 1
ATOM 1988 C CA . GLU A 1 239 ? -19.123 5.492 28.460 1.00 96.94 239 GLU A CA 1
ATOM 1989 C C . GLU A 1 239 ? -18.621 4.605 29.601 1.00 96.94 239 GLU A C 1
ATOM 1991 O O . GLU A 1 239 ? -19.307 4.435 30.610 1.00 96.94 239 GLU A O 1
ATOM 1996 N N . LEU A 1 240 ? -17.401 4.086 29.470 1.00 97.44 240 LEU A N 1
ATOM 1997 C CA . LEU A 1 240 ? -16.759 3.261 30.482 1.00 97.44 240 LEU A CA 1
ATOM 1998 C C . LEU A 1 240 ? -16.503 4.050 31.769 1.00 97.44 240 LEU A C 1
ATOM 2000 O O . LEU A 1 240 ? -16.788 3.547 32.855 1.00 97.44 240 LEU A O 1
ATOM 2004 N N . GLU A 1 241 ? -16.026 5.290 31.666 1.00 97.88 241 GLU A N 1
ATOM 2005 C CA . GLU A 1 241 ? -15.833 6.158 32.831 1.00 97.88 241 GLU A CA 1
ATOM 2006 C C . GLU A 1 241 ? -17.164 6.493 33.515 1.00 97.88 241 GLU A C 1
ATOM 2008 O O . GLU A 1 241 ? -17.288 6.394 34.738 1.00 97.88 241 GLU A O 1
ATOM 2013 N N . LYS A 1 242 ? -18.202 6.801 32.730 1.00 97.88 242 LYS A N 1
ATOM 2014 C CA . LYS A 1 242 ? -19.549 7.030 33.257 1.00 97.88 242 LYS A CA 1
ATOM 2015 C C . LYS A 1 242 ? -20.064 5.798 34.006 1.00 97.88 242 LYS A C 1
ATOM 2017 O O . LYS A 1 242 ? -20.473 5.927 35.158 1.00 97.88 242 LYS A O 1
ATOM 2022 N N . SER A 1 243 ? -19.977 4.614 33.403 1.00 97.19 243 SER A N 1
ATOM 2023 C CA . SER A 1 243 ? -20.409 3.359 34.027 1.00 97.19 243 SER A CA 1
ATOM 2024 C C . SER A 1 243 ? -19.631 3.048 35.311 1.00 97.19 243 SER A C 1
ATOM 2026 O O . SER A 1 243 ? -20.232 2.663 36.313 1.00 97.19 243 SER A O 1
ATOM 2028 N N . ARG A 1 244 ? -18.313 3.293 35.334 1.00 97.75 244 ARG A N 1
ATOM 2029 C CA . ARG A 1 244 ? -17.498 3.172 36.555 1.00 97.75 244 ARG A CA 1
ATOM 2030 C C . ARG A 1 244 ? -17.984 4.104 37.658 1.00 97.75 244 ARG A C 1
ATOM 2032 O O . ARG A 1 244 ? -18.146 3.660 38.793 1.00 97.75 244 ARG A O 1
ATOM 2039 N N . SER A 1 245 ? -18.250 5.366 37.325 1.00 97.62 245 SER A N 1
ATOM 2040 C CA . SER A 1 245 ? -18.733 6.358 38.290 1.00 97.62 245 SER A CA 1
ATOM 2041 C C . SER A 1 245 ? -20.119 6.007 38.851 1.00 97.62 245 SER A C 1
ATOM 2043 O O . SER A 1 245 ? -20.366 6.165 40.049 1.00 97.62 245 SER A O 1
ATOM 2045 N N . GLU A 1 246 ? -21.013 5.477 38.009 1.00 97.75 246 GLU A N 1
ATOM 2046 C CA . GLU A 1 246 ? -22.343 5.008 38.405 1.00 97.75 246 GLU A CA 1
ATOM 2047 C C . GLU A 1 246 ? -22.240 3.796 39.333 1.00 97.75 246 GLU A C 1
ATOM 2049 O O . GLU A 1 246 ? -22.831 3.805 40.413 1.00 97.75 246 GLU A O 1
ATOM 2054 N N . TYR A 1 247 ? -21.411 2.813 38.975 1.00 97.31 247 TYR A N 1
ATOM 2055 C CA . TYR A 1 247 ? -21.163 1.634 39.800 1.00 97.31 247 TYR A CA 1
ATOM 2056 C C . TYR A 1 247 ? -20.556 1.993 41.163 1.00 97.31 247 TYR A C 1
ATOM 2058 O O . TYR A 1 247 ? -20.972 1.466 42.196 1.00 97.31 247 TYR A O 1
ATOM 2066 N N . GLU A 1 248 ? -19.590 2.915 41.205 1.00 97.69 248 GLU A N 1
ATOM 2067 C CA . GLU A 1 248 ? -18.995 3.372 42.464 1.00 97.69 248 GLU A CA 1
ATOM 2068 C C . GLU A 1 248 ? -20.035 4.074 43.351 1.00 97.69 248 GLU A C 1
ATOM 2070 O O . GLU A 1 248 ? -20.087 3.847 44.564 1.00 97.69 248 GLU A O 1
ATOM 2075 N N . LYS A 1 249 ? -20.896 4.905 42.752 1.00 97.75 249 LYS A N 1
ATOM 2076 C CA . LYS A 1 249 ? -21.989 5.578 43.460 1.00 97.75 249 LYS A CA 1
ATOM 2077 C C . LYS A 1 249 ? -22.987 4.572 44.031 1.00 97.75 249 LYS A C 1
ATOM 2079 O O . LYS A 1 249 ? -23.336 4.680 45.206 1.00 97.75 249 LYS A O 1
ATOM 2084 N N . GLU A 1 250 ? -23.413 3.598 43.235 1.00 97.62 250 GLU A N 1
ATOM 2085 C CA . GLU A 1 250 ? -24.337 2.548 43.664 1.00 97.62 250 GLU A CA 1
ATOM 2086 C C . GLU A 1 250 ? -23.720 1.680 44.767 1.00 97.62 250 GLU A C 1
ATOM 2088 O O . GLU A 1 250 ? -24.354 1.417 45.785 1.00 97.62 250 GLU A O 1
ATOM 2093 N N . THR A 1 251 ? -22.438 1.335 44.645 1.00 97.12 251 THR A N 1
ATOM 2094 C CA . THR A 1 251 ? -21.703 0.600 45.685 1.00 97.12 251 THR A CA 1
ATOM 2095 C C . THR A 1 251 ? -21.690 1.368 47.009 1.00 97.12 251 THR A C 1
ATOM 2097 O O . THR A 1 251 ? -21.946 0.790 48.067 1.00 97.12 251 THR A O 1
ATOM 2100 N N . LYS A 1 252 ? -21.444 2.686 46.976 1.00 97.62 252 LYS A N 1
ATOM 2101 C CA . LYS A 1 252 ? -21.503 3.542 48.174 1.00 97.62 252 LYS A CA 1
ATOM 2102 C C . LYS A 1 252 ? -22.910 3.587 48.771 1.00 97.62 252 LYS A C 1
ATOM 2104 O O . LYS A 1 25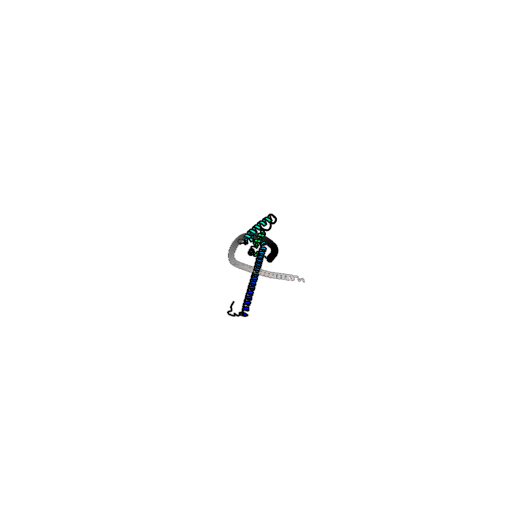2 ? -23.044 3.502 49.989 1.00 97.62 252 LYS A O 1
ATOM 2109 N N . GLN A 1 253 ? -23.943 3.696 47.937 1.00 97.62 253 GLN A N 1
ATOM 2110 C CA . GLN A 1 253 ? -25.339 3.686 48.385 1.00 97.62 253 GLN A CA 1
ATOM 2111 C C . GLN A 1 253 ? -25.717 2.350 49.031 1.00 97.62 253 GLN A C 1
ATOM 2113 O O . GLN A 1 253 ? -26.255 2.344 50.136 1.00 97.62 253 GLN A O 1
ATOM 2118 N N . ASN A 1 254 ? -25.351 1.230 48.410 1.00 96.62 254 ASN A N 1
ATOM 2119 C CA . ASN A 1 254 ? -25.586 -0.109 48.946 1.00 96.62 254 ASN A CA 1
ATOM 2120 C C . ASN A 1 254 ? -24.873 -0.317 50.285 1.00 96.62 254 ASN A C 1
ATOM 2122 O O . ASN A 1 254 ? -25.459 -0.875 51.209 1.00 96.62 254 ASN A O 1
ATOM 2126 N N . LEU A 1 255 ? -23.644 0.186 50.434 1.00 97.31 255 LEU A N 1
ATOM 2127 C CA . LEU A 1 255 ? -22.919 0.118 51.704 1.00 97.31 255 LEU A CA 1
ATOM 2128 C C . LEU A 1 255 ? -23.621 0.914 52.817 1.00 97.31 255 LEU A C 1
ATOM 2130 O O . LEU A 1 255 ? -23.649 0.471 53.966 1.00 97.31 255 LEU A O 1
ATOM 2134 N N . ILE A 1 256 ? -24.178 2.086 52.498 1.00 97.44 256 ILE A N 1
ATOM 2135 C CA . ILE A 1 256 ? -24.949 2.893 53.456 1.00 97.44 256 ILE A CA 1
ATOM 2136 C C . ILE A 1 256 ? -26.234 2.154 53.843 1.00 97.44 256 ILE A C 1
ATOM 2138 O O . ILE A 1 256 ? -26.461 1.941 55.032 1.00 97.44 256 ILE A O 1
ATOM 2142 N N . ALA A 1 257 ? -27.003 1.680 52.862 1.00 97.12 257 ALA A N 1
ATOM 2143 C CA . ALA A 1 257 ? -28.238 0.934 53.099 1.00 97.12 257 ALA A CA 1
ATOM 2144 C C . ALA A 1 257 ? -27.993 -0.340 53.929 1.00 97.12 257 ALA A C 1
ATOM 2146 O O . ALA A 1 257 ? -28.739 -0.646 54.857 1.00 97.12 257 ALA A O 1
ATOM 2147 N N . GLU A 1 258 ? -26.903 -1.065 53.662 1.00 96.75 258 GLU A N 1
ATOM 2148 C CA . GLU A 1 258 ? -26.517 -2.245 54.437 1.00 96.75 258 GLU A CA 1
ATOM 2149 C C . GLU A 1 258 ? -26.168 -1.884 55.893 1.00 96.75 258 GLU A C 1
ATOM 2151 O O . GLU A 1 258 ? -26.545 -2.598 56.827 1.00 96.75 258 GLU A O 1
ATOM 2156 N N . ARG A 1 259 ? -25.458 -0.769 56.117 1.00 97.44 259 ARG A N 1
ATOM 2157 C CA . ARG A 1 259 ? -25.154 -0.272 57.470 1.00 97.44 259 ARG A CA 1
ATOM 2158 C C . ARG A 1 259 ? -26.421 0.122 58.225 1.00 97.44 259 ARG A C 1
ATOM 2160 O O . ARG A 1 259 ? -26.544 -0.237 59.395 1.00 97.44 259 ARG A O 1
ATOM 2167 N N . GLU A 1 260 ? -27.347 0.813 57.569 1.00 97.31 260 GLU A N 1
ATOM 2168 C CA . GLU A 1 260 ? -28.639 1.202 58.146 1.00 97.31 260 GLU A CA 1
ATOM 2169 C C . GLU A 1 260 ? -29.468 -0.031 58.520 1.00 97.31 260 GLU A C 1
ATOM 2171 O O . GLU A 1 260 ? -29.873 -0.168 59.675 1.00 97.31 260 GLU A O 1
ATOM 2176 N N . ALA A 1 261 ? -29.600 -1.001 57.611 1.00 96.44 261 ALA A N 1
ATOM 2177 C CA . ALA A 1 261 ? -30.305 -2.255 57.874 1.00 96.44 261 ALA A CA 1
ATOM 2178 C C . ALA A 1 261 ? -29.678 -3.052 59.036 1.00 96.44 261 ALA A C 1
ATOM 2180 O O . ALA A 1 261 ? -30.388 -3.617 59.874 1.00 96.44 261 ALA A O 1
ATOM 2181 N N . ARG A 1 262 ? -28.339 -3.077 59.145 1.00 97.44 262 ARG A N 1
ATOM 2182 C CA . ARG A 1 262 ? -27.647 -3.680 60.300 1.00 97.44 262 ARG A CA 1
ATOM 2183 C C . ARG A 1 262 ? -27.960 -2.948 61.606 1.00 97.44 262 ARG A C 1
ATOM 2185 O O . ARG A 1 262 ? -28.162 -3.604 62.629 1.00 97.44 262 ARG A O 1
ATOM 2192 N N . ALA A 1 263 ? -27.997 -1.617 61.590 1.00 97.06 263 ALA A N 1
ATOM 2193 C CA . ALA A 1 263 ? -28.322 -0.815 62.766 1.00 97.06 263 ALA A CA 1
ATOM 2194 C C . ALA A 1 263 ? -29.775 -1.036 63.218 1.00 97.06 263 ALA A C 1
ATOM 2196 O O . ALA A 1 263 ? -30.020 -1.245 64.409 1.00 97.06 263 ALA A O 1
ATOM 2197 N N . GLU A 1 264 ? -30.725 -1.078 62.281 1.00 97.00 264 GLU A N 1
ATOM 2198 C CA . GLU A 1 264 ? -32.127 -1.398 62.565 1.00 97.00 264 GLU A CA 1
ATOM 2199 C C . GLU A 1 264 ? -32.289 -2.805 63.136 1.00 97.00 264 GLU A C 1
ATOM 2201 O O . 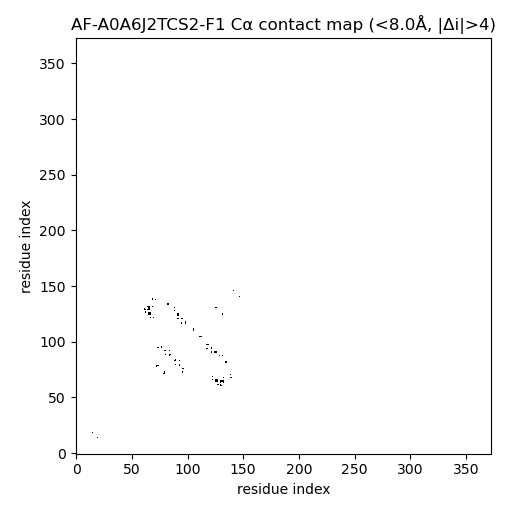GLU A 1 264 ? -32.928 -2.977 64.176 1.00 97.00 264 GLU A O 1
ATOM 2206 N N . LYS A 1 265 ? -31.643 -3.808 62.525 1.00 97.38 265 LYS A N 1
ATOM 2207 C CA . LYS A 1 265 ? -31.631 -5.179 63.050 1.00 97.38 265 LYS A CA 1
ATOM 2208 C C . LYS A 1 265 ? -31.129 -5.217 64.493 1.00 97.38 265 LYS A C 1
ATOM 2210 O O . LYS A 1 265 ? -31.763 -5.843 65.340 1.00 97.38 265 LYS A O 1
ATOM 2215 N N . ASN A 1 266 ? -30.018 -4.541 64.793 1.00 97.50 266 ASN A N 1
ATOM 2216 C CA . ASN A 1 266 ? -29.474 -4.485 66.151 1.00 97.50 266 ASN A CA 1
ATOM 2217 C C . ASN A 1 266 ? -30.438 -3.798 67.127 1.00 97.50 266 ASN A C 1
ATOM 2219 O O . ASN A 1 266 ? -30.630 -4.287 68.240 1.00 97.50 266 ASN A O 1
ATOM 2223 N N . LYS A 1 267 ? -31.089 -2.706 66.711 1.00 97.88 267 LYS A N 1
ATOM 2224 C CA . LYS A 1 267 ? -32.112 -2.024 67.514 1.00 97.88 267 LYS A CA 1
ATOM 2225 C C . LYS A 1 267 ? -33.282 -2.955 67.843 1.00 97.88 267 LYS A C 1
ATOM 2227 O O . LYS A 1 267 ? -33.668 -3.043 69.007 1.00 97.88 267 LYS A O 1
ATOM 2232 N N . LEU A 1 268 ? -33.817 -3.668 66.851 1.00 97.44 268 LEU A N 1
ATOM 2233 C CA . LEU A 1 268 ? -34.907 -4.630 67.045 1.00 97.44 268 LEU A CA 1
ATOM 2234 C C . LEU A 1 268 ? -34.490 -5.786 67.963 1.00 97.44 268 LEU A C 1
ATOM 2236 O O . LEU A 1 268 ? -35.262 -6.201 68.823 1.00 97.44 268 LEU A O 1
ATOM 2240 N N . LEU A 1 269 ? -33.252 -6.267 67.836 1.00 96.75 269 LEU A N 1
ATOM 2241 C CA . LEU A 1 269 ? -32.702 -7.314 68.699 1.00 96.75 269 LEU A CA 1
ATOM 2242 C C . LEU A 1 269 ? -32.634 -6.843 70.161 1.00 96.75 269 LEU A C 1
ATOM 2244 O O . LEU A 1 269 ? -33.089 -7.552 71.058 1.00 96.75 269 LEU A O 1
ATOM 2248 N N . LEU A 1 270 ? -32.152 -5.619 70.408 1.00 96.88 270 LEU A N 1
ATOM 2249 C CA . LEU A 1 270 ? -32.141 -5.019 71.747 1.00 96.88 270 LEU A CA 1
ATOM 2250 C C . LEU A 1 270 ? -33.558 -4.840 72.311 1.00 96.88 270 LEU A C 1
ATOM 2252 O O . LEU A 1 270 ? -33.798 -5.127 73.486 1.00 96.88 270 LEU A O 1
ATOM 2256 N N . GLN A 1 271 ? -34.513 -4.410 71.480 1.00 96.62 271 GLN A N 1
ATOM 2257 C CA . GLN A 1 271 ? -35.920 -4.309 71.875 1.00 96.62 271 GLN A CA 1
ATOM 2258 C C . GLN A 1 271 ? -36.491 -5.680 72.260 1.00 96.62 271 GLN A C 1
ATOM 2260 O O . GLN A 1 271 ? -37.091 -5.799 73.331 1.00 96.62 271 GLN A O 1
ATOM 2265 N N . LEU A 1 272 ? -36.244 -6.722 71.461 1.00 96.81 272 LEU A N 1
ATOM 2266 C CA . LEU A 1 272 ? -36.678 -8.090 71.751 1.00 96.81 272 LEU A CA 1
ATOM 2267 C C . LEU A 1 272 ? -36.066 -8.617 73.054 1.00 96.81 272 LEU A C 1
ATOM 2269 O O . LEU A 1 272 ? -36.788 -9.139 73.898 1.00 96.81 272 LEU A O 1
ATOM 2273 N N . GLN A 1 273 ? -34.761 -8.422 73.266 1.00 96.69 273 GLN A N 1
ATOM 2274 C CA . GLN A 1 273 ? -34.099 -8.788 74.523 1.00 96.69 273 GLN A CA 1
ATOM 2275 C C . GLN A 1 273 ? -34.718 -8.076 75.727 1.00 96.69 273 GLN A C 1
ATOM 2277 O O . GLN A 1 273 ? -34.896 -8.684 76.781 1.00 96.69 273 GLN A O 1
ATOM 2282 N N . SER A 1 274 ? -35.063 -6.792 75.590 1.00 96.31 274 SER A N 1
ATOM 2283 C CA . SER A 1 274 ? -35.728 -6.051 76.665 1.00 96.31 274 SER A CA 1
ATOM 2284 C C . SER A 1 274 ? -37.127 -6.599 76.966 1.00 96.31 274 SER A C 1
ATOM 2286 O O . SER A 1 274 ? -37.519 -6.663 78.129 1.00 96.31 274 SER A O 1
ATOM 2288 N N . LEU A 1 275 ? -37.863 -7.028 75.935 1.00 96.69 275 LEU A N 1
ATOM 2289 C CA . LEU A 1 275 ? -39.200 -7.595 76.072 1.00 96.69 275 LEU A CA 1
ATOM 2290 C C . LEU A 1 275 ? -39.154 -8.984 76.715 1.00 96.69 275 LEU A C 1
ATOM 2292 O O . LEU A 1 275 ? -39.924 -9.235 77.635 1.00 96.69 275 LEU A O 1
ATOM 2296 N N . LEU A 1 276 ? -38.202 -9.831 76.310 1.00 96.31 276 LEU A N 1
ATOM 2297 C CA . LEU A 1 276 ? -37.946 -11.124 76.950 1.00 96.31 276 LEU A CA 1
ATOM 2298 C C . LEU A 1 276 ? -37.600 -10.954 78.431 1.00 96.31 276 LEU A C 1
ATOM 2300 O O . LEU A 1 276 ? -38.247 -11.562 79.269 1.00 96.31 276 LEU A O 1
ATOM 2304 N N . LYS A 1 277 ? -36.689 -10.035 78.782 1.00 97.00 277 LYS A N 1
ATOM 2305 C CA . LYS A 1 277 ? -36.370 -9.747 80.194 1.00 97.00 277 LYS A CA 1
ATOM 2306 C C . LYS A 1 277 ? -37.593 -9.310 81.005 1.00 97.00 277 LYS A C 1
ATOM 2308 O O . LYS A 1 277 ? -37.741 -9.712 82.154 1.00 97.00 277 LYS A O 1
ATOM 2313 N N . LYS A 1 278 ? -38.468 -8.474 80.432 1.00 96.88 278 LYS A N 1
ATOM 2314 C CA . LYS A 1 278 ? -39.721 -8.065 81.093 1.00 96.88 278 LYS A CA 1
ATOM 2315 C C . LYS A 1 278 ? -40.672 -9.247 81.274 1.00 96.88 278 LYS A C 1
ATOM 2317 O O . LYS A 1 278 ? -41.263 -9.374 82.342 1.00 96.88 278 LYS A O 1
ATOM 2322 N N . TYR A 1 279 ? -40.806 -10.089 80.251 1.00 97.25 279 TYR A N 1
ATOM 2323 C CA . TYR A 1 279 ? -41.617 -11.301 80.304 1.00 97.25 279 TYR A CA 1
ATOM 2324 C C . TYR A 1 279 ? -41.101 -12.268 81.377 1.00 97.25 279 TYR A C 1
ATOM 2326 O O . TYR A 1 279 ? -41.868 -12.645 82.257 1.00 97.25 279 TYR A O 1
ATOM 2334 N N . ASP A 1 280 ? -39.802 -12.577 81.378 1.00 97.06 280 ASP A N 1
ATOM 2335 C CA . ASP A 1 280 ? -39.164 -13.463 82.358 1.00 97.06 280 ASP A CA 1
ATOM 2336 C C . ASP A 1 280 ? -39.335 -12.941 83.790 1.00 97.06 280 ASP A C 1
ATOM 2338 O O . ASP A 1 280 ? -39.673 -13.702 84.697 1.00 97.06 280 ASP A O 1
ATOM 2342 N N . ASN A 1 281 ? -39.175 -11.629 83.999 1.00 96.06 281 ASN A N 1
ATOM 2343 C CA . ASN A 1 281 ? -39.417 -11.006 85.300 1.00 96.06 281 ASN A CA 1
ATOM 2344 C C . ASN A 1 281 ? -40.880 -11.148 85.738 1.00 96.06 281 ASN A C 1
ATOM 2346 O O . ASN A 1 281 ? -41.134 -11.537 86.876 1.00 96.06 281 ASN A O 1
ATOM 2350 N N . SER A 1 282 ? -41.833 -10.862 84.845 1.00 96.94 282 SER A N 1
ATOM 2351 C CA . SER A 1 282 ? -43.267 -10.945 85.144 1.00 96.94 282 SER A CA 1
ATOM 2352 C C . SER A 1 282 ? -43.713 -12.379 85.440 1.00 96.94 282 SER A C 1
ATOM 2354 O O . SER A 1 282 ? -44.415 -12.613 86.423 1.00 96.94 282 SER A O 1
ATOM 2356 N N . ILE A 1 283 ? -43.259 -13.351 84.645 1.00 96.19 283 ILE A N 1
ATOM 2357 C CA . ILE A 1 283 ? -43.500 -14.775 84.897 1.00 96.19 283 ILE A CA 1
ATOM 2358 C C . ILE A 1 283 ? -42.862 -15.194 86.220 1.00 96.19 283 ILE A C 1
ATOM 2360 O O . ILE A 1 283 ? -43.512 -15.858 87.022 1.00 96.19 283 ILE A O 1
ATOM 2364 N N . GLY A 1 284 ? -41.627 -14.768 86.494 1.00 94.81 284 GLY A N 1
ATOM 2365 C CA . GLY A 1 284 ? -40.951 -15.050 87.757 1.00 94.81 284 GLY A CA 1
ATOM 2366 C C . GLY A 1 284 ? -41.693 -14.485 88.974 1.00 94.81 284 GLY A C 1
ATOM 2367 O O . GLY A 1 284 ? -41.778 -15.155 90.001 1.00 94.81 284 GLY A O 1
ATOM 2368 N N . GLU A 1 285 ? -42.257 -13.279 88.875 1.00 95.31 285 GLU A N 1
ATOM 2369 C CA . GLU A 1 285 ? -43.122 -12.702 89.913 1.00 95.31 285 GLU A CA 1
ATOM 2370 C C . GLU A 1 285 ? -44.400 -13.513 90.109 1.00 95.31 285 GLU A C 1
ATOM 2372 O O . GLU A 1 285 ? -44.717 -13.863 91.244 1.00 95.31 285 GLU A O 1
ATOM 2377 N N . LYS A 1 286 ? -45.089 -13.875 89.021 1.00 95.31 286 LYS A N 1
ATOM 2378 C CA . LYS A 1 286 ? -46.318 -14.675 89.083 1.00 95.31 286 LYS A CA 1
ATOM 2379 C C . LYS A 1 286 ? -46.080 -16.079 89.623 1.00 95.31 286 LYS A C 1
ATOM 2381 O O . LYS A 1 286 ? -46.895 -16.573 90.390 1.00 95.31 286 LYS A O 1
ATOM 2386 N N . MET A 1 287 ? -44.949 -16.696 89.293 1.00 94.94 287 MET A N 1
ATOM 2387 C CA . MET A 1 287 ? -44.555 -17.991 89.844 1.00 94.94 287 MET A CA 1
ATOM 2388 C C . MET A 1 287 ? -44.327 -17.899 91.359 1.00 94.94 287 MET A C 1
ATOM 2390 O O . MET A 1 287 ? -44.791 -18.755 92.105 1.00 94.94 287 MET A O 1
ATOM 2394 N N . ARG A 1 288 ? -43.656 -16.834 91.829 1.00 94.25 288 ARG A N 1
ATOM 2395 C CA . ARG A 1 288 ? -43.473 -16.576 93.269 1.00 94.25 288 ARG A CA 1
ATOM 2396 C C . ARG A 1 288 ? -44.796 -16.311 93.982 1.00 94.25 288 ARG A C 1
ATOM 2398 O O . ARG A 1 288 ? -44.981 -16.785 95.094 1.00 94.25 288 ARG A O 1
ATOM 2405 N N . GLU A 1 289 ? -45.690 -15.545 93.366 1.00 94.56 289 GLU A N 1
ATOM 2406 C CA . GLU A 1 289 ? -47.036 -15.295 93.889 1.00 94.56 289 GLU A CA 1
ATOM 2407 C C . GLU A 1 289 ? -47.842 -16.595 93.980 1.00 94.56 289 GLU A C 1
ATOM 2409 O O . GLU A 1 289 ? -48.424 -16.868 95.022 1.00 94.56 289 GLU A O 1
ATOM 2414 N N . ASN A 1 290 ? -47.812 -17.430 92.938 1.00 94.31 290 ASN A N 1
ATOM 2415 C CA . ASN A 1 290 ? -48.517 -18.708 92.923 1.00 94.31 290 ASN A CA 1
ATOM 2416 C C . ASN A 1 290 ? -48.001 -19.667 94.001 1.00 94.31 290 ASN A C 1
ATOM 2418 O O . ASN A 1 290 ? -48.809 -20.287 94.676 1.00 94.31 290 ASN A O 1
ATOM 2422 N N . LEU A 1 291 ? -46.679 -19.740 94.207 1.00 94.56 291 LEU A N 1
ATOM 2423 C CA . LEU A 1 291 ? -46.092 -20.527 95.298 1.00 94.56 291 LEU A CA 1
ATOM 2424 C C . LEU A 1 291 ? -46.580 -20.049 96.671 1.00 94.56 291 LEU A C 1
ATOM 2426 O O . LEU A 1 291 ? -46.975 -20.867 97.489 1.00 94.56 291 LEU A O 1
ATOM 2430 N N . ARG A 1 292 ? -46.622 -18.729 96.903 1.00 94.44 292 ARG A N 1
ATOM 2431 C CA . ARG A 1 292 ? -47.163 -18.173 98.156 1.00 94.44 292 ARG A CA 1
ATOM 2432 C C . ARG A 1 292 ? -48.636 -18.521 98.346 1.00 94.44 292 ARG A C 1
ATOM 2434 O O . ARG A 1 292 ? -49.017 -18.941 99.424 1.00 94.44 292 ARG A O 1
ATOM 2441 N N . LEU A 1 293 ? -49.450 -18.371 97.301 1.00 94.94 293 LEU A N 1
ATOM 2442 C CA . LEU A 1 293 ? -50.872 -18.712 97.358 1.00 94.94 293 LEU A CA 1
ATOM 2443 C C . LEU A 1 293 ? -51.100 -20.210 97.582 1.00 94.94 293 LEU A C 1
ATOM 2445 O O . LEU A 1 293 ? -52.062 -20.583 98.243 1.00 94.94 293 LEU A O 1
ATOM 2449 N N . GLU A 1 294 ? -50.242 -21.065 97.030 1.00 94.94 294 GLU A N 1
ATOM 2450 C CA . GLU A 1 294 ? -50.286 -22.510 97.247 1.00 94.94 294 GLU A CA 1
ATOM 2451 C C . GLU A 1 294 ? -49.903 -22.871 98.689 1.00 94.94 294 GLU A C 1
ATOM 2453 O O . GLU A 1 294 ? -50.592 -23.679 99.311 1.00 94.94 294 GLU A O 1
ATOM 2458 N N . ASP A 1 295 ? -48.875 -22.226 99.249 1.00 94.81 295 ASP A N 1
ATOM 2459 C CA . ASP A 1 295 ? -48.510 -22.350 100.664 1.00 94.81 295 ASP A CA 1
ATOM 2460 C C . ASP A 1 295 ? -49.662 -21.888 101.577 1.00 94.81 295 ASP A C 1
ATOM 2462 O O . ASP A 1 295 ? -50.099 -22.652 102.441 1.00 94.81 295 ASP A O 1
ATOM 2466 N N . ASP A 1 296 ? -50.220 -20.697 101.329 1.00 94.25 296 ASP A N 1
ATOM 2467 C CA . ASP A 1 296 ? -51.358 -20.138 102.074 1.00 94.25 296 ASP A CA 1
ATOM 2468 C C . ASP A 1 296 ? -52.598 -21.047 101.968 1.00 94.25 296 ASP A C 1
ATOM 2470 O O . ASP A 1 296 ? -53.302 -21.286 102.953 1.00 94.25 296 ASP A O 1
ATOM 2474 N N . PHE A 1 297 ? -52.874 -21.593 100.778 1.00 94.62 297 PHE A N 1
ATOM 2475 C CA . PHE A 1 297 ? -53.969 -22.539 100.558 1.00 94.62 297 PHE A CA 1
ATOM 2476 C C . PHE A 1 297 ? -53.756 -23.836 101.335 1.00 94.62 297 PHE A C 1
ATOM 2478 O O . PHE A 1 297 ? -54.694 -24.339 101.952 1.00 94.62 297 PHE A O 1
ATOM 2485 N N . ASN A 1 298 ? -52.540 -24.383 101.324 1.00 95.12 298 ASN A N 1
ATOM 2486 C CA . ASN A 1 298 ? -52.211 -25.598 102.062 1.00 95.12 298 ASN A CA 1
ATOM 2487 C C . ASN A 1 298 ? -52.326 -25.381 103.575 1.00 95.12 298 ASN A C 1
ATOM 2489 O O . ASN A 1 298 ? -52.834 -26.256 104.280 1.00 95.12 298 ASN A O 1
ATOM 2493 N N . GLU A 1 299 ? -51.914 -24.215 104.075 1.00 95.25 299 GLU A N 1
ATOM 2494 C CA . GLU A 1 299 ? -52.092 -23.841 105.476 1.00 95.25 299 GLU A CA 1
ATOM 2495 C C . GLU A 1 299 ? -53.578 -23.710 105.838 1.00 95.25 299 GLU A C 1
ATOM 2497 O O . GLU A 1 299 ? -54.033 -24.339 106.796 1.00 95.25 299 GLU A O 1
ATOM 2502 N N . ALA A 1 300 ? -54.359 -22.972 105.045 1.00 92.88 300 ALA A N 1
ATOM 2503 C CA . ALA A 1 300 ? -55.798 -22.825 105.251 1.00 92.88 300 ALA A CA 1
ATOM 2504 C C . ALA A 1 300 ? -56.533 -24.173 105.169 1.00 92.88 300 ALA A C 1
ATOM 2506 O O . ALA A 1 300 ? -57.429 -24.445 105.968 1.00 92.88 300 ALA A O 1
ATOM 2507 N N . LYS A 1 301 ? -56.132 -25.048 104.241 1.00 94.75 301 LYS A N 1
ATOM 2508 C CA . LYS A 1 301 ? -56.669 -26.404 104.113 1.00 9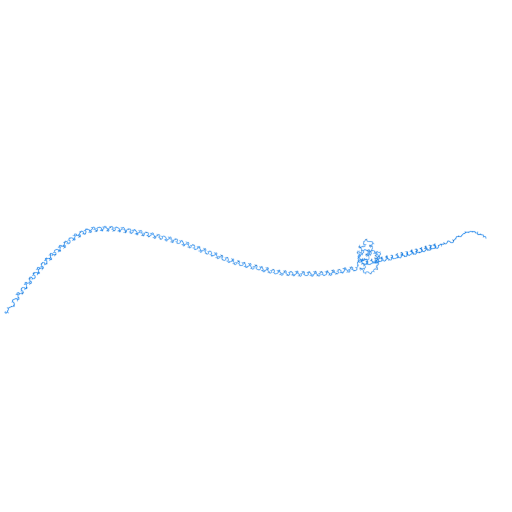4.75 301 LYS A CA 1
ATOM 2509 C C . LYS A 1 301 ? -56.371 -27.236 105.353 1.00 94.75 301 LYS A C 1
ATOM 2511 O O . LYS A 1 301 ? -57.269 -27.901 105.849 1.00 94.75 301 LYS A O 1
ATOM 2516 N N . LYS A 1 302 ? -55.153 -27.158 105.891 1.00 94.31 302 LYS A N 1
ATOM 2517 C CA . LYS A 1 302 ? -54.798 -27.838 107.140 1.00 94.31 302 LYS A CA 1
ATOM 2518 C C . LYS A 1 302 ? -55.646 -27.336 108.312 1.00 94.31 302 LYS A C 1
ATOM 2520 O O . LYS A 1 302 ? -56.186 -28.148 109.050 1.00 94.31 302 LYS A O 1
ATOM 2525 N N . GLN A 1 303 ? -55.816 -26.019 108.447 1.00 92.94 303 GLN A N 1
ATOM 2526 C CA . GLN A 1 303 ? -56.686 -25.436 109.477 1.00 92.94 303 GLN A CA 1
ATOM 2527 C C . GLN A 1 303 ? -58.146 -25.892 109.321 1.00 92.94 303 GLN A C 1
ATOM 2529 O O . GLN A 1 303 ? -58.821 -26.166 110.313 1.00 92.94 303 GLN A O 1
ATOM 2534 N N . PHE A 1 304 ? -58.636 -25.992 108.083 1.00 91.31 304 PHE A N 1
ATOM 2535 C CA . PHE A 1 304 ? -59.969 -26.509 107.787 1.00 91.31 304 PHE A CA 1
ATOM 2536 C C . PHE A 1 304 ? -60.101 -27.997 108.129 1.00 91.31 304 PHE A C 1
ATOM 2538 O O . PHE A 1 304 ? -61.070 -28.381 108.777 1.00 91.31 304 PHE A O 1
ATOM 2545 N N . ASP A 1 305 ? -59.127 -28.823 107.747 1.00 92.12 305 ASP A N 1
ATOM 2546 C CA . ASP A 1 305 ? -59.104 -30.253 108.061 1.00 92.12 305 ASP A CA 1
ATOM 2547 C C . ASP A 1 305 ? -59.078 -30.474 109.587 1.00 92.12 305 ASP A C 1
ATOM 2549 O O . ASP A 1 305 ? -59.854 -31.279 110.106 1.00 92.12 305 ASP A O 1
ATOM 2553 N N . ASP A 1 306 ? -58.271 -29.698 110.322 1.00 92.06 306 ASP A N 1
ATOM 2554 C CA . ASP A 1 306 ? -58.234 -29.706 111.790 1.00 92.06 306 ASP A CA 1
ATOM 2555 C C . ASP A 1 306 ? -59.602 -29.319 112.387 1.00 92.06 306 ASP A C 1
ATOM 2557 O O . ASP A 1 306 ? -60.097 -29.979 113.304 1.00 92.06 306 ASP A O 1
ATOM 2561 N N . PHE A 1 307 ? -60.262 -28.286 111.847 1.00 92.19 307 PHE A N 1
ATOM 2562 C CA . PHE A 1 307 ? -61.614 -27.889 112.255 1.00 92.19 307 PHE A CA 1
ATOM 2563 C C . PHE A 1 307 ? -62.659 -28.983 111.980 1.00 92.19 307 PHE A C 1
ATOM 2565 O O . PHE A 1 307 ? -63.505 -29.253 112.834 1.00 92.19 307 PHE A O 1
ATOM 2572 N N . MET A 1 308 ? -62.594 -29.645 110.822 1.00 91.12 308 MET A N 1
ATOM 2573 C CA . MET A 1 308 ? -63.533 -30.705 110.440 1.00 91.12 308 MET A CA 1
ATOM 2574 C C . MET A 1 308 ? -63.491 -31.900 111.397 1.00 91.12 308 MET A C 1
ATOM 2576 O O . MET A 1 308 ? -64.526 -32.522 111.630 1.00 91.12 308 MET A O 1
ATOM 2580 N N . VAL A 1 309 ? -62.338 -32.201 112.006 1.00 90.56 309 VAL A N 1
ATOM 2581 C CA . VAL A 1 309 ? -62.238 -33.233 113.054 1.00 90.56 309 VAL A CA 1
ATOM 2582 C C . VAL A 1 309 ? -63.106 -32.873 114.262 1.00 90.56 309 VAL A C 1
ATOM 2584 O O . VAL A 1 309 ? -63.872 -33.715 114.737 1.00 90.56 309 VAL A O 1
ATOM 2587 N N . PHE A 1 310 ? -63.026 -31.627 114.741 1.00 87.06 310 PHE A N 1
ATOM 2588 C CA . PHE A 1 310 ? -63.870 -31.157 115.844 1.00 87.06 310 PHE A CA 1
ATOM 2589 C C . PHE A 1 310 ? -65.346 -31.133 115.448 1.00 87.06 310 PHE A C 1
ATOM 2591 O O . PHE A 1 310 ? -66.184 -31.627 116.200 1.00 87.06 310 PHE A O 1
ATOM 2598 N N . TYR A 1 311 ? -65.655 -30.633 114.249 1.00 89.19 311 TYR A N 1
ATOM 2599 C CA . TYR A 1 311 ? -67.020 -30.588 113.732 1.00 89.19 311 TYR A CA 1
ATOM 2600 C C . TYR A 1 311 ? -67.653 -31.982 113.658 1.00 89.19 311 TYR A C 1
ATOM 2602 O O . TYR A 1 311 ? -68.755 -32.176 114.159 1.00 89.19 311 TYR A O 1
ATOM 2610 N N . HIS A 1 312 ? -66.952 -32.977 113.105 1.00 89.12 312 HIS A N 1
ATOM 2611 C CA . HIS A 1 312 ? -67.461 -34.348 113.030 1.00 89.12 312 HIS A CA 1
ATOM 2612 C C . HIS A 1 312 ? -67.621 -35.002 114.406 1.00 89.12 312 HIS A C 1
ATOM 2614 O O . HIS A 1 312 ? -68.563 -35.767 114.613 1.00 89.12 312 HIS A O 1
ATOM 2620 N N . ALA A 1 313 ? -66.733 -34.705 115.360 1.00 86.12 313 ALA A N 1
ATOM 2621 C CA . ALA A 1 313 ? -66.889 -35.178 116.733 1.00 86.12 313 ALA A CA 1
ATOM 2622 C C . ALA A 1 313 ? -68.154 -34.593 117.388 1.00 86.12 313 ALA A C 1
ATOM 2624 O O . ALA A 1 313 ? -68.909 -35.315 118.039 1.00 86.12 313 ALA A O 1
ATOM 2625 N N . GLU A 1 314 ? -68.416 -33.304 117.182 1.00 82.88 314 GLU A N 1
ATOM 2626 C CA . GLU A 1 314 ? -69.588 -32.617 117.723 1.00 82.88 314 GLU A CA 1
ATOM 2627 C C . GLU A 1 314 ? -70.887 -33.029 117.010 1.00 82.88 314 GLU A C 1
ATOM 2629 O O . GLU A 1 314 ? -71.906 -33.267 117.659 1.00 82.88 314 GLU A O 1
ATOM 2634 N N . GLU A 1 315 ? -70.838 -33.233 115.693 1.00 83.62 315 GLU A N 1
ATOM 2635 C CA . GLU A 1 315 ? -71.927 -33.793 114.891 1.00 83.62 315 GLU A CA 1
ATOM 2636 C C . GLU A 1 315 ? -72.288 -35.215 115.346 1.00 83.62 315 GLU A C 1
ATOM 2638 O O . GLU A 1 315 ? -73.469 -35.543 115.459 1.00 83.62 315 GLU A O 1
ATOM 2643 N N . ALA A 1 316 ? -71.301 -36.056 115.677 1.00 84.12 316 ALA A N 1
ATOM 2644 C CA . ALA A 1 316 ? -71.549 -37.391 116.220 1.00 84.12 316 ALA A CA 1
ATOM 2645 C C . ALA A 1 316 ? -72.282 -37.337 117.573 1.00 84.12 316 ALA A C 1
ATOM 2647 O O . ALA A 1 316 ? -73.214 -38.112 117.797 1.00 84.12 316 ALA A O 1
ATOM 2648 N N . ILE A 1 317 ? -71.909 -36.396 118.451 1.00 84.56 317 ILE A N 1
ATOM 2649 C CA . ILE A 1 317 ? -72.593 -36.168 119.734 1.00 84.56 317 ILE A CA 1
ATOM 2650 C C . ILE A 1 317 ? -74.023 -35.667 119.499 1.00 84.56 317 ILE A C 1
ATOM 2652 O O . ILE A 1 317 ? -74.966 -36.181 120.102 1.00 84.56 317 ILE A O 1
ATOM 2656 N N . TYR A 1 318 ? -74.205 -34.686 118.612 1.00 82.31 318 TYR A N 1
ATOM 2657 C CA . TYR A 1 318 ? -75.523 -34.156 118.275 1.00 82.31 318 TYR A CA 1
ATOM 2658 C C . TYR A 1 318 ? -76.436 -35.243 117.698 1.00 82.31 318 TYR A C 1
ATOM 2660 O O . TYR A 1 318 ? -77.567 -35.401 118.158 1.00 82.31 318 TYR A O 1
ATOM 2668 N N . ASN A 1 319 ? -75.934 -36.037 116.750 1.00 81.44 319 ASN A N 1
ATOM 2669 C CA . ASN A 1 319 ? -76.679 -37.139 116.151 1.00 81.44 319 ASN A CA 1
ATOM 2670 C C . ASN A 1 319 ? -77.057 -38.198 117.191 1.00 81.44 319 ASN A C 1
ATOM 2672 O O . ASN A 1 319 ? -78.199 -38.646 117.187 1.00 81.44 319 ASN A O 1
ATOM 2676 N N . ASP A 1 320 ? -76.169 -38.558 118.124 1.00 83.19 320 ASP A N 1
ATOM 2677 C CA . ASP A 1 320 ? -76.507 -39.487 119.213 1.00 83.19 320 ASP A CA 1
ATOM 2678 C C . ASP A 1 320 ? -77.644 -38.942 120.101 1.00 83.19 320 ASP A C 1
ATOM 2680 O O . ASP A 1 320 ? -78.588 -39.666 120.430 1.00 83.19 320 ASP A O 1
ATOM 2684 N N . ILE A 1 321 ? -77.620 -37.646 120.431 1.00 81.31 321 ILE A N 1
ATOM 2685 C CA . ILE A 1 321 ? -78.689 -36.989 121.201 1.00 81.31 321 ILE A CA 1
ATOM 2686 C C . ILE A 1 321 ? -80.009 -36.974 120.418 1.00 81.31 321 ILE A C 1
ATOM 2688 O O . ILE A 1 321 ? -81.061 -37.301 120.976 1.00 81.31 321 ILE A O 1
ATOM 2692 N N . VAL A 1 322 ? -79.976 -36.596 119.138 1.00 82.38 322 VAL A N 1
ATOM 2693 C CA . VAL A 1 322 ? -81.173 -36.521 118.287 1.00 82.38 322 VAL A CA 1
ATOM 2694 C C . VAL A 1 322 ? -81.772 -37.906 118.070 1.00 82.38 322 VAL A C 1
ATOM 2696 O O . VAL A 1 322 ? -82.974 -38.070 118.267 1.00 82.38 322 VAL A O 1
ATOM 2699 N N . VAL A 1 323 ? -80.954 -38.916 117.763 1.00 80.31 323 VAL A N 1
ATOM 2700 C CA . VAL A 1 323 ? -81.408 -40.304 117.595 1.00 80.31 323 VAL A CA 1
ATOM 2701 C C . VAL A 1 323 ? -82.062 -40.812 118.880 1.00 80.31 323 VAL A C 1
ATOM 2703 O O . VAL A 1 323 ? -83.177 -41.333 118.826 1.00 80.31 323 VAL A O 1
ATOM 2706 N N . LYS A 1 324 ? -81.447 -40.592 120.051 1.00 78.12 324 LYS A N 1
ATOM 2707 C CA . LYS A 1 324 ? -82.046 -40.968 121.346 1.00 78.12 324 LYS A CA 1
ATOM 2708 C C . LYS A 1 324 ? -83.388 -40.277 121.592 1.00 78.12 324 LYS A C 1
ATOM 2710 O O . LYS A 1 324 ? -84.337 -40.924 122.039 1.00 78.12 324 LYS A O 1
ATOM 2715 N N . ARG A 1 325 ? -83.495 -38.987 121.264 1.00 76.50 325 ARG A N 1
ATOM 2716 C CA . ARG A 1 325 ? -84.739 -38.219 121.401 1.00 76.50 325 ARG A CA 1
ATOM 2717 C C . ARG A 1 325 ? -85.834 -38.718 120.454 1.00 76.50 325 ARG A C 1
ATOM 2719 O O . ARG A 1 325 ? -86.973 -38.896 120.879 1.00 76.50 325 ARG A O 1
ATOM 2726 N N . GLU A 1 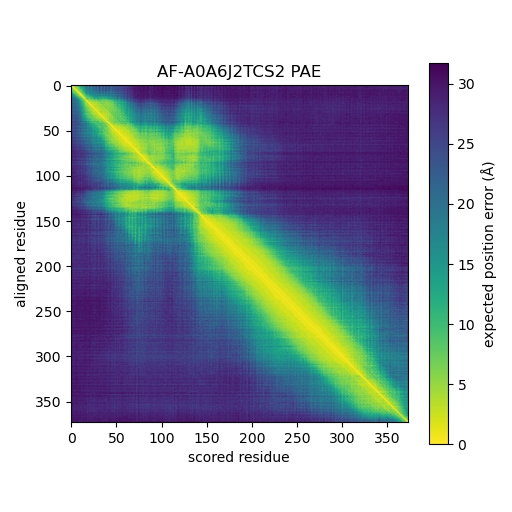326 ? -85.505 -38.986 119.194 1.00 75.81 326 GLU A N 1
ATOM 2727 C CA . GLU A 1 326 ? -86.456 -39.538 118.225 1.00 75.81 326 GLU A CA 1
ATOM 2728 C C . GLU A 1 326 ? -86.934 -40.939 118.627 1.00 75.81 326 GLU A C 1
ATOM 2730 O O . GLU A 1 326 ? -88.112 -41.269 118.474 1.00 75.81 326 GLU A O 1
ATOM 2735 N N . GLU A 1 327 ? -86.049 -41.778 119.168 1.00 76.31 327 GLU A N 1
ATOM 2736 C CA . GLU A 1 327 ? -86.411 -43.096 119.695 1.00 76.31 327 GLU A CA 1
ATOM 2737 C C . GLU A 1 327 ? -87.348 -43.015 120.906 1.00 76.31 327 GLU A C 1
ATOM 2739 O O . GLU A 1 327 ? -88.269 -43.832 121.036 1.00 76.31 327 GLU A O 1
ATOM 2744 N N . GLU A 1 328 ? -87.147 -42.031 121.783 1.00 74.81 328 GLU A N 1
ATOM 2745 C CA . GLU A 1 328 ? -88.044 -41.743 122.904 1.00 74.81 328 GLU A CA 1
ATOM 2746 C C . GLU A 1 328 ? -89.425 -41.289 122.436 1.00 74.81 328 GLU A C 1
ATOM 2748 O O . GLU A 1 328 ? -90.431 -41.883 122.843 1.00 74.81 328 GLU A O 1
ATOM 2753 N N . GLU A 1 329 ? -89.491 -40.322 121.520 1.00 74.88 329 GLU A N 1
ATOM 2754 C CA . GLU A 1 329 ? -90.761 -39.852 120.960 1.00 74.88 329 GLU A CA 1
ATOM 2755 C C . GLU A 1 329 ? -91.508 -40.980 120.228 1.00 74.88 329 GLU A C 1
ATOM 2757 O O . GLU A 1 329 ? -92.727 -41.129 120.382 1.00 74.88 329 GLU A O 1
ATOM 2762 N N . ARG A 1 330 ? -90.791 -41.848 119.500 1.00 74.31 330 ARG A N 1
ATOM 2763 C CA . ARG A 1 330 ? -91.365 -43.023 118.821 1.00 74.31 330 ARG A CA 1
ATOM 2764 C C . ARG A 1 330 ? -91.958 -44.024 119.818 1.00 74.31 330 ARG A C 1
ATOM 2766 O O . ARG A 1 330 ? -93.075 -44.510 119.603 1.00 74.31 330 ARG A O 1
ATOM 2773 N N . ARG A 1 331 ? -91.264 -44.294 120.935 1.00 79.38 331 ARG A N 1
ATOM 2774 C CA . ARG A 1 331 ? -91.778 -45.133 122.040 1.00 79.38 331 ARG A CA 1
ATOM 2775 C C . ARG A 1 331 ? -93.052 -44.547 122.644 1.00 79.38 331 ARG A C 1
ATOM 2777 O O . ARG A 1 331 ? -94.000 -45.279 122.943 1.00 79.38 331 ARG A O 1
ATOM 2784 N N . GLU A 1 332 ? -93.103 -43.235 122.822 1.00 79.19 332 GLU A N 1
ATOM 2785 C CA . GLU A 1 332 ? -94.250 -42.555 123.417 1.00 79.19 332 GLU A CA 1
ATOM 2786 C C . GLU A 1 332 ? -95.463 -42.498 122.484 1.00 79.19 332 GLU A C 1
ATOM 2788 O O . GLU A 1 332 ? -96.597 -42.743 122.916 1.00 79.19 332 GLU A O 1
ATOM 2793 N N . GLN A 1 333 ? -95.239 -42.279 121.186 1.00 72.88 333 GLN A N 1
ATOM 2794 C CA . GLN A 1 333 ? -96.279 -42.406 120.166 1.00 72.88 333 GLN A CA 1
ATOM 2795 C C . GLN A 1 333 ? -96.848 -43.829 120.119 1.00 72.88 333 GLN A C 1
ATOM 2797 O O . GLN A 1 333 ? -98.071 -43.993 120.116 1.00 72.88 333 GLN A O 1
ATOM 2802 N N . GLN A 1 334 ? -96.002 -44.865 120.170 1.00 73.81 334 GLN A N 1
ATOM 2803 C CA . GLN A 1 334 ? -96.459 -46.259 120.225 1.00 73.81 334 GLN A CA 1
ATOM 2804 C C . GLN A 1 334 ? -97.328 -46.532 121.458 1.00 73.81 334 GLN A C 1
ATOM 2806 O O . GLN A 1 334 ? -98.400 -47.130 121.324 1.00 73.81 334 GLN A O 1
ATOM 2811 N N . ARG A 1 335 ? -96.953 -46.024 122.643 1.00 75.94 335 ARG A N 1
ATOM 2812 C CA . ARG A 1 335 ? -97.796 -46.116 123.852 1.00 75.94 335 ARG A CA 1
ATOM 2813 C C . ARG A 1 335 ? -99.169 -45.468 123.645 1.00 75.94 335 ARG A C 1
ATOM 2815 O O . ARG A 1 335 ? -100.188 -46.076 123.980 1.00 75.94 335 ARG A O 1
ATOM 2822 N N . ARG A 1 336 ? -99.229 -44.270 123.047 1.00 78.25 336 ARG A N 1
ATOM 2823 C CA . ARG A 1 336 ? -100.504 -43.581 122.754 1.00 78.25 336 ARG A CA 1
ATOM 2824 C C . ARG A 1 336 ? -101.365 -44.355 121.753 1.00 78.25 336 ARG A C 1
ATOM 2826 O O . ARG A 1 336 ? -102.577 -44.458 121.954 1.00 78.25 336 ARG A O 1
ATOM 2833 N N . ILE A 1 337 ? -100.760 -44.935 120.714 1.00 78.31 337 ILE A N 1
ATOM 2834 C CA . ILE A 1 337 ? -101.463 -45.760 119.718 1.00 78.31 337 ILE A CA 1
ATOM 2835 C C . ILE A 1 337 ? -102.074 -47.000 120.382 1.00 78.31 337 ILE A C 1
ATOM 2837 O O . ILE A 1 337 ? -103.250 -47.288 120.154 1.00 78.31 337 ILE A O 1
ATOM 2841 N N . VAL A 1 338 ? -101.334 -47.694 121.253 1.00 75.75 338 VAL A N 1
ATOM 2842 C CA . VAL A 1 338 ? -101.839 -48.867 121.991 1.00 75.75 338 VAL A CA 1
ATOM 2843 C C . VAL A 1 338 ? -103.051 -48.499 122.854 1.00 75.75 338 VAL A C 1
ATOM 2845 O O . VAL A 1 338 ? -104.091 -49.156 122.761 1.00 75.75 338 VAL A O 1
ATOM 2848 N N . VAL A 1 339 ? -102.981 -47.403 123.619 1.00 79.81 339 VAL A N 1
ATOM 2849 C CA . VAL A 1 339 ? -104.111 -46.914 124.434 1.00 79.81 339 VAL A CA 1
ATOM 2850 C C . VAL A 1 339 ? -105.319 -46.549 123.562 1.00 79.81 339 VAL A C 1
ATOM 2852 O O . VAL A 1 339 ? -106.464 -46.878 123.893 1.00 79.81 339 VAL A O 1
ATOM 2855 N N . PHE A 1 340 ? -105.092 -45.906 122.414 1.00 80.50 340 PHE A N 1
ATOM 2856 C CA . PHE A 1 340 ? -106.158 -45.582 121.468 1.00 80.50 340 PHE A CA 1
ATOM 2857 C C . PHE A 1 340 ? -106.820 -46.839 120.880 1.00 80.50 340 PHE A C 1
ATOM 2859 O O . PHE A 1 340 ? -108.054 -46.915 120.841 1.00 80.50 340 PHE A O 1
ATOM 2866 N N . MET A 1 341 ? -106.034 -47.842 120.470 1.00 78.69 341 MET A N 1
ATOM 2867 C CA . MET A 1 341 ? -106.542 -49.128 119.977 1.00 78.69 341 MET A CA 1
ATOM 2868 C C . MET A 1 341 ? -107.373 -49.849 121.044 1.00 78.69 341 MET A C 1
ATOM 2870 O O . MET A 1 341 ? -108.475 -50.315 120.741 1.00 78.69 341 MET A O 1
ATOM 2874 N N . MET A 1 342 ? -106.907 -49.855 122.297 1.00 73.25 342 MET A N 1
ATOM 2875 C CA . MET A 1 342 ? -107.609 -50.453 123.438 1.00 73.25 342 MET A CA 1
ATOM 2876 C C . MET A 1 342 ? -108.980 -49.792 123.666 1.00 73.25 342 MET A C 1
ATOM 2878 O O . MET A 1 342 ? -110.014 -50.464 123.732 1.00 73.25 342 MET A O 1
ATOM 2882 N N . ASN A 1 343 ? -109.031 -48.457 123.650 1.00 79.69 343 ASN A N 1
ATOM 2883 C CA . ASN A 1 343 ? -110.273 -47.690 123.789 1.00 79.69 343 ASN A CA 1
ATOM 2884 C C . ASN A 1 343 ? -111.222 -47.838 122.586 1.00 79.69 343 ASN A C 1
ATOM 2886 O O . ASN A 1 343 ? -112.451 -47.793 122.732 1.00 79.69 343 ASN A O 1
ATOM 2890 N N . ARG A 1 344 ? -110.684 -48.005 121.372 1.00 78.44 344 ARG A N 1
ATOM 2891 C CA . ARG A 1 344 ? -111.480 -48.253 120.161 1.00 78.44 344 ARG A CA 1
ATOM 2892 C C . ARG A 1 344 ? -112.087 -49.655 120.173 1.00 78.44 344 ARG A C 1
ATOM 2894 O O . ARG A 1 344 ? -113.264 -49.796 119.830 1.00 78.44 344 ARG A O 1
ATOM 2901 N N . ALA A 1 345 ? -111.334 -50.661 120.615 1.00 76.56 345 ALA A N 1
ATOM 2902 C CA . ALA A 1 345 ? -111.832 -52.018 120.821 1.00 76.56 345 ALA A CA 1
ATOM 2903 C C . ALA A 1 345 ? -112.971 -52.035 121.856 1.00 76.56 345 ALA A C 1
ATOM 2905 O O . ALA A 1 345 ? -114.062 -52.527 121.555 1.00 76.56 345 ALA A O 1
ATOM 2906 N N . ALA A 1 346 ? -112.782 -51.374 123.005 1.00 74.44 346 ALA A N 1
ATOM 2907 C CA . ALA A 1 346 ? -113.810 -51.232 124.038 1.00 74.44 346 ALA A CA 1
ATOM 2908 C C . ALA A 1 346 ? -115.101 -50.578 123.505 1.00 74.44 346 ALA A C 1
ATOM 2910 O O . ALA A 1 346 ? -116.205 -51.086 123.723 1.00 74.44 346 ALA A O 1
ATOM 2911 N N . ARG A 1 347 ? -114.989 -49.497 122.717 1.00 75.19 347 ARG A N 1
ATOM 2912 C CA . ARG A 1 347 ? -116.149 -48.848 122.074 1.00 75.19 347 ARG A CA 1
ATOM 2913 C C . ARG A 1 347 ? -116.868 -49.761 121.076 1.00 75.19 347 ARG A C 1
ATOM 2915 O O . ARG A 1 347 ? -118.099 -49.731 121.005 1.00 75.19 347 ARG A O 1
ATOM 2922 N N . LYS A 1 348 ? -116.136 -50.584 120.315 1.00 77.50 348 LYS A N 1
ATOM 2923 C CA . LYS A 1 348 ? -116.720 -51.541 119.357 1.00 77.50 348 LYS A CA 1
ATOM 2924 C C . LYS A 1 348 ? -117.546 -52.606 120.089 1.00 77.50 348 LYS A C 1
ATOM 2926 O O . LYS A 1 348 ? -118.691 -52.844 119.700 1.00 77.50 348 LYS A O 1
ATOM 2931 N N . ILE A 1 349 ? -117.020 -53.143 121.194 1.00 73.62 349 ILE A N 1
ATOM 2932 C CA . ILE A 1 349 ? -117.715 -54.098 122.075 1.00 73.62 349 ILE A CA 1
ATOM 2933 C C . ILE A 1 349 ? -118.990 -53.464 122.656 1.00 73.62 349 ILE A C 1
ATOM 2935 O O . ILE A 1 349 ? -120.084 -54.018 122.528 1.00 73.62 349 ILE A O 1
ATOM 2939 N N . GLN A 1 350 ? -118.892 -52.248 123.202 1.00 75.75 350 GLN A N 1
ATOM 2940 C CA . GLN A 1 350 ? -120.045 -51.530 123.759 1.00 75.75 350 GLN A CA 1
ATOM 2941 C C . GLN A 1 350 ? -121.134 -51.237 122.711 1.00 75.75 350 GLN A C 1
ATOM 2943 O O . GLN A 1 350 ? -122.327 -51.318 123.017 1.00 75.75 350 GLN A O 1
ATOM 2948 N N . LYS A 1 351 ? -120.757 -50.906 121.468 1.00 76.00 351 LYS A N 1
ATOM 2949 C CA . LYS A 1 351 ? -121.703 -50.624 120.375 1.00 76.00 351 LYS A CA 1
ATOM 2950 C C . LYS A 1 351 ? -122.465 -51.881 119.949 1.00 76.00 351 LYS A C 1
ATOM 2952 O O . LYS A 1 351 ? -123.688 -51.818 119.804 1.00 76.00 351 LYS A O 1
ATOM 2957 N N . TYR A 1 352 ? -121.770 -53.013 119.808 1.00 75.31 352 TYR A N 1
ATOM 2958 C CA . TYR A 1 352 ? -122.404 -54.309 119.537 1.00 75.31 352 TYR A CA 1
ATOM 2959 C C . TYR A 1 352 ? -123.367 -54.705 120.661 1.00 75.31 352 TYR A C 1
ATOM 2961 O O . TYR A 1 352 ? -124.511 -55.071 120.384 1.00 75.31 352 TYR A O 1
ATOM 2969 N N . TRP A 1 353 ? -122.969 -54.502 121.921 1.00 73.81 353 TRP A N 1
ATOM 2970 C CA . TRP A 1 353 ? -123.826 -54.795 123.068 1.00 73.81 353 TRP A CA 1
ATOM 2971 C C . TRP A 1 353 ? -125.112 -53.949 123.093 1.00 73.81 353 TRP A C 1
ATOM 2973 O O . TRP A 1 353 ? -126.216 -54.459 123.298 1.00 73.81 353 TRP A O 1
ATOM 2983 N N . ARG A 1 354 ? -125.011 -52.644 122.806 1.00 74.44 354 ARG A N 1
ATOM 2984 C CA . ARG A 1 354 ? -126.180 -51.747 122.727 1.00 74.44 354 ARG A CA 1
ATOM 2985 C C . ARG A 1 354 ? -127.113 -52.085 121.555 1.00 74.44 354 ARG A C 1
ATOM 2987 O O . ARG A 1 354 ? -128.328 -51.942 121.705 1.00 74.44 354 ARG A O 1
ATOM 2994 N N . LYS A 1 355 ? -126.578 -52.535 120.411 1.00 76.56 355 LYS A N 1
ATOM 2995 C CA . LYS A 1 355 ? -127.368 -52.955 119.236 1.00 76.56 355 LYS A CA 1
ATOM 2996 C C . LYS A 1 355 ? -128.184 -54.215 119.541 1.00 76.56 355 LYS A C 1
ATOM 2998 O O . LYS A 1 355 ? -129.398 -54.194 119.357 1.00 76.56 355 LYS A O 1
ATOM 3003 N N . TRP A 1 356 ? -127.551 -55.233 120.129 1.00 77.19 356 TRP A N 1
ATOM 3004 C CA . TRP A 1 356 ? -128.231 -56.453 120.584 1.00 77.19 356 TRP A CA 1
ATOM 3005 C C . TRP A 1 356 ? -129.379 -56.142 121.559 1.00 77.19 356 TRP A C 1
ATOM 3007 O O . TRP A 1 356 ? -130.497 -56.634 121.405 1.00 77.19 356 TRP A O 1
ATOM 3017 N N . ARG A 1 357 ? -129.151 -55.222 122.507 1.00 74.00 357 ARG A N 1
ATOM 3018 C CA . ARG A 1 357 ? -130.167 -54.805 123.489 1.00 74.00 357 ARG A CA 1
ATOM 3019 C C . ARG A 1 357 ? -131.382 -54.109 122.846 1.00 74.00 357 ARG A C 1
ATOM 3021 O O . ARG A 1 357 ? -132.508 -54.258 123.324 1.00 74.00 357 ARG A O 1
ATOM 3028 N N . LYS A 1 358 ? -131.177 -53.343 121.765 1.00 70.94 358 LYS A N 1
ATOM 3029 C CA . LYS A 1 358 ? -132.255 -52.694 120.987 1.00 70.94 358 LYS A CA 1
ATOM 3030 C C . LYS A 1 358 ? -133.074 -53.710 120.182 1.00 70.94 358 LYS A C 1
ATOM 3032 O O . LYS A 1 358 ? -134.299 -53.577 120.138 1.00 70.94 358 LYS A O 1
ATOM 3037 N N . ASP A 1 359 ? -132.428 -54.718 119.599 1.00 72.44 359 ASP A N 1
ATOM 3038 C CA . ASP A 1 359 ? -133.109 -55.765 118.824 1.00 72.44 359 ASP A CA 1
ATOM 3039 C C . ASP A 1 359 ? -133.982 -56.668 119.713 1.00 72.44 359 ASP A C 1
ATOM 3041 O O . ASP A 1 359 ? -135.110 -56.992 119.333 1.00 72.44 359 ASP A O 1
ATOM 3045 N N . GLN A 1 360 ? -133.559 -56.949 120.952 1.00 68.81 360 GLN A N 1
ATOM 3046 C CA . GLN A 1 360 ? -134.393 -57.654 121.941 1.00 68.81 360 GLN A CA 1
ATOM 3047 C C . GLN A 1 360 ? -135.674 -56.879 122.310 1.00 68.81 360 GLN A C 1
ATOM 3049 O O . GLN A 1 360 ? -136.768 -57.445 122.351 1.00 68.81 360 GLN A O 1
ATOM 3054 N N . ARG A 1 361 ? -135.594 -55.549 122.484 1.00 62.94 361 ARG A N 1
ATOM 3055 C CA . ARG A 1 361 ? -136.780 -54.703 122.750 1.00 62.94 361 ARG A CA 1
ATOM 3056 C C . ARG A 1 361 ? -137.766 -54.651 121.573 1.00 62.94 361 ARG A C 1
ATOM 3058 O O . ARG A 1 361 ? -138.970 -54.530 121.801 1.00 62.94 361 ARG A O 1
ATOM 3065 N N . LYS A 1 362 ? -137.289 -54.746 120.325 1.00 63.97 362 LYS A N 1
ATOM 3066 C CA . LYS A 1 362 ? -138.148 -54.792 119.124 1.00 63.97 362 LYS A CA 1
ATOM 3067 C C . LYS A 1 362 ? -138.875 -56.134 118.972 1.00 63.97 362 LYS A C 1
ATOM 3069 O O . LYS A 1 362 ? -140.031 -56.127 118.547 1.00 63.97 362 LYS A O 1
ATOM 3074 N N . LYS A 1 363 ? -138.259 -57.254 119.379 1.00 62.69 363 LYS A N 1
ATOM 3075 C CA . LYS A 1 363 ? -138.907 -58.581 119.426 1.00 62.69 363 LYS A CA 1
ATOM 3076 C C . LYS A 1 363 ? -140.104 -58.605 120.391 1.00 62.69 363 LYS A C 1
ATOM 3078 O O . LYS A 1 363 ? -141.191 -59.010 119.989 1.00 62.69 363 LYS A O 1
ATOM 3083 N N . ASN A 1 364 ? -139.967 -58.042 121.595 1.00 59.97 364 ASN A N 1
ATOM 3084 C CA . ASN A 1 364 ? -141.051 -58.034 122.594 1.00 59.97 364 ASN A CA 1
ATOM 3085 C C . ASN A 1 364 ? -142.260 -57.145 122.232 1.00 59.97 364 ASN A C 1
ATOM 3087 O O . ASN A 1 364 ? -143.372 -57.420 122.677 1.00 59.97 364 ASN A O 1
ATOM 3091 N N . LYS A 1 365 ? -142.097 -56.109 121.392 1.00 59.69 365 LYS A N 1
ATOM 3092 C CA . LYS A 1 365 ? -143.227 -55.280 120.913 1.00 59.69 365 LYS A CA 1
ATOM 3093 C C . LYS A 1 365 ? -144.078 -55.961 119.829 1.00 59.69 365 LYS A C 1
ATOM 3095 O O . LYS A 1 365 ? -145.248 -55.614 119.697 1.00 59.69 365 LYS A O 1
ATOM 3100 N N . ARG A 1 366 ? -143.530 -56.924 119.073 1.00 59.38 366 ARG A N 1
ATOM 3101 C CA . ARG A 1 366 ? -144.261 -57.653 118.014 1.00 59.38 366 ARG A CA 1
ATOM 3102 C C . ARG A 1 366 ? -145.186 -58.757 118.551 1.00 59.38 366 ARG A C 1
ATOM 3104 O O . ARG A 1 366 ? -146.156 -59.084 117.884 1.00 59.38 366 ARG A O 1
ATOM 3111 N N . LEU A 1 367 ? -144.965 -59.248 119.772 1.00 59.59 367 LEU A N 1
ATOM 3112 C CA . LEU A 1 367 ? -145.786 -60.297 120.401 1.00 59.59 367 LEU A CA 1
ATOM 3113 C C . LEU A 1 367 ? -147.122 -59.800 121.004 1.00 59.59 367 LEU A C 1
ATOM 3115 O O . LEU A 1 367 ? -147.985 -60.618 121.294 1.00 59.59 367 LEU A O 1
ATOM 3119 N N . LYS A 1 368 ? -147.347 -58.482 121.160 1.00 57.12 368 LYS A N 1
ATOM 3120 C CA . LYS A 1 368 ? -148.560 -57.923 121.810 1.00 57.12 368 LYS A CA 1
ATOM 3121 C C . LYS A 1 368 ? -149.704 -57.482 120.872 1.00 57.12 368 LYS A C 1
ATOM 3123 O O . LYS A 1 368 ? -150.741 -57.071 121.375 1.00 57.12 368 LYS A O 1
ATOM 3128 N N . LYS A 1 369 ? -149.561 -57.536 119.537 1.00 50.44 369 LYS A N 1
ATOM 3129 C CA . LYS A 1 369 ? -150.568 -57.002 118.579 1.00 50.44 369 LYS A CA 1
ATOM 3130 C C . LYS A 1 369 ? -151.294 -58.040 117.705 1.00 50.44 369 LYS A C 1
ATOM 3132 O O . LYS A 1 369 ? -152.022 -57.652 116.801 1.00 50.44 369 LYS A O 1
ATOM 3137 N N . GLY A 1 370 ? -151.157 -59.335 117.988 1.00 47.53 370 GLY A N 1
ATOM 3138 C CA . GLY A 1 370 ? -151.805 -60.401 117.215 1.00 47.53 370 GLY A CA 1
ATOM 3139 C C . GLY A 1 370 ? -152.455 -61.460 118.097 1.00 47.53 370 GLY A C 1
ATOM 3140 O O . GLY A 1 370 ? -151.943 -62.567 118.160 1.00 47.53 370 GLY A O 1
ATOM 3141 N N . LYS A 1 371 ? -153.539 -61.102 118.800 1.00 42.16 371 LYS A N 1
ATOM 3142 C CA . LYS A 1 371 ? -154.636 -62.008 119.201 1.00 42.16 371 LYS A CA 1
ATOM 3143 C C . LYS A 1 371 ? -155.822 -61.183 119.727 1.00 42.16 371 LYS A C 1
ATOM 3145 O O . LYS A 1 371 ? -155.991 -60.962 120.920 1.00 42.16 371 LYS A O 1
ATOM 3150 N N . LYS A 1 372 ? -156.597 -60.676 118.762 1.00 36.31 372 LYS A N 1
ATOM 3151 C CA . LYS A 1 372 ? -158.057 -60.526 118.821 1.00 36.31 372 LYS A CA 1
ATOM 3152 C C . LYS A 1 372 ? -158.602 -61.475 117.743 1.00 36.31 372 LYS A C 1
ATOM 3154 O O . LYS A 1 372 ? -158.772 -61.088 116.591 1.00 36.31 372 LYS A O 1
ATOM 3159 N N . LYS A 1 373 ? -158.686 -62.748 118.113 1.00 31.88 373 LYS A N 1
ATOM 3160 C CA . LYS A 1 373 ? -159.720 -63.731 117.785 1.00 31.88 373 LYS A CA 1
ATOM 3161 C C . LYS A 1 373 ? -159.569 -64.846 118.806 1.00 31.88 373 LYS A C 1
ATOM 3163 O O . LYS A 1 373 ? -158.399 -65.230 119.050 1.00 31.88 373 LYS A O 1
#